Protein AF-A0A8T0KII6-F1 (afdb_monomer_lite)

Radius of gyration: 26.32 Å; chains: 1; bounding box: 64×88×68 Å

Secondary structure (DSSP, 8-state):
-EE-SS-EE-----SS-HHHHS-TTS-----SEEEEE-----SS---GGGPSSEEEEETTEEEEEEEEEEE-SSHHHHHHTT---S-S-THHHHHHHHHH---SSHHHHHHHHHHH--EEEEEEEE-SS-EEEEE-TT--S--EEEEETTS-EEEESSTHHHHTTTEEEEEEPPTTEEEEEETTEEEEEES-S-------HHIIIIIS-TTSEETTEEHHHHHHHHHHHHHHHS----S-EE--TTTHHHHHHHHHHHHT--EE-------------GGGGGGSSS--EEEEE-------PPPPPP---PPPPPPP------TT---------S-----PPPPPPP------PPP-------SS-----------------

Foldseek 3Di:
DAAALAADDDFWFDPDDPPVRDDVPDGDPDHQKDKDWDDDDDPFDPDSVPTDFDWDQAPVHIKTKAKDWDWPDDPVVCVVVVDDDPGPDPNVRLVSQLRPDPDDDSVVSNLRSLVPTDTFIWMWMDGNFKIKTFGAQQNAFWKWWFAAPQRKIKIKSFCLVCVLVRTGTDGTQDRQWMWMQGLVGIDIDHSDDDDHHDYHCVCLQAFPDQPGDTPNDRSLVSLLVLLLVCCVVPNDDDQEFEADDDRRPSSRNSVCVNNVHYYDHPDDDDDPDPDDDPSSPRDPGHGMMMIIRRDDDDDDDPDDDDDDDDDDDDDDDDDDDDPPDDDDDDDDDDDDDDDDDDDDDDDDDDDDDDDDDDDDPPDDDDDDDDDDDDDDDDDDD

InterPro domains:
  IPR017932 Glutamine amidotransferase type 2 domain [PF13537] (51-162)
  IPR017932 Glutamine amidotransferase type 2 domain [PS51278] (1-184)
  IPR029055 Nucleophile aminohydrolases, N-terminal [G3DSA:3.60.20.10] (8-243)
  IPR029055 Nucleophile aminohydrolases, N-terminal [SSF56235] (27-215)
  IPR029057 Phosphoribosyltransferase-like [SSF53271] (200-270)

pLDDT: mean 71.67, std 28.21, range [21.53, 98.56]

Organism: Phaseolus angularis (NCBI:txid3914)

Structure (mmCIF, N/CA/C/O backbone):
data_AF-A0A8T0KII6-F1
#
_entry.id   AF-A0A8T0KII6-F1
#
loop_
_atom_site.group_PDB
_atom_site.id
_atom_site.type_symbol
_atom_site.label_atom_id
_atom_site.label_alt_id
_atom_site.label_comp_id
_atom_site.label_asym_id
_atom_site.label_entity_id
_atom_site.label_seq_id
_atom_site.pdbx_PDB_ins_code
_atom_site.Cartn_x
_atom_site.Cartn_y
_atom_site.Cartn_z
_atom_site.occupancy
_atom_site.B_iso_or_equiv
_atom_site.auth_seq_id
_atom_site.auth_comp_id
_atom_site.auth_asym_id
_atom_site.auth_atom_id
_atom_site.pdbx_PDB_model_num
ATOM 1 N N . MET A 1 1 ? 0.755 -5.385 16.653 1.00 77.69 1 MET A N 1
ATOM 2 C CA . MET A 1 1 ? -0.306 -5.130 17.660 1.00 77.69 1 MET A CA 1
ATOM 3 C C . MET A 1 1 ? -1.376 -6.188 17.521 1.00 77.69 1 MET A C 1
ATOM 5 O O . MET A 1 1 ? -1.524 -6.707 16.418 1.00 77.69 1 MET A O 1
ATOM 9 N N . LYS A 1 2 ? -2.105 -6.494 18.596 1.00 77.50 2 LYS A N 1
ATOM 10 C CA . LYS A 1 2 ? -3.182 -7.494 18.586 1.00 77.50 2 LYS A CA 1
ATOM 11 C C . LYS A 1 2 ? -4.405 -7.010 19.367 1.00 77.50 2 LYS A C 1
ATOM 13 O O . LYS A 1 2 ? -4.267 -6.139 20.224 1.00 77.50 2 LYS A O 1
ATOM 18 N N . ALA A 1 3 ? -5.551 -7.619 19.106 1.00 71.31 3 ALA A N 1
ATOM 19 C CA . ALA A 1 3 ? -6.763 -7.453 19.891 1.00 71.31 3 ALA A CA 1
ATOM 20 C C . ALA A 1 3 ? -7.360 -8.820 20.249 1.00 71.31 3 ALA A C 1
ATOM 22 O O . ALA A 1 3 ? -7.282 -9.777 19.470 1.00 71.31 3 ALA A O 1
ATOM 23 N N . ASP A 1 4 ? -7.924 -8.898 21.451 1.00 75.00 4 ASP A N 1
ATOM 24 C CA . ASP A 1 4 ? -8.510 -10.104 22.046 1.00 75.00 4 ASP A CA 1
ATOM 25 C C . ASP A 1 4 ? -10.033 -10.001 22.256 1.00 75.00 4 ASP A C 1
ATOM 27 O O . ASP A 1 4 ? -10.626 -10.870 22.892 1.00 75.00 4 ASP A O 1
ATOM 31 N N . GLY A 1 5 ? -10.676 -8.953 21.729 1.00 67.25 5 GLY A N 1
ATOM 32 C CA . GLY A 1 5 ? -12.093 -8.654 21.960 1.00 67.25 5 GLY A CA 1
ATOM 33 C C . GLY A 1 5 ? -12.356 -7.681 23.113 1.00 67.25 5 GLY A C 1
ATOM 34 O O . GLY A 1 5 ? -13.460 -7.153 23.208 1.00 67.25 5 GLY A O 1
ATOM 35 N N . THR A 1 6 ? -11.370 -7.419 23.978 1.00 64.62 6 THR A N 1
ATOM 36 C CA . THR A 1 6 ? -11.527 -6.566 25.174 1.00 64.62 6 THR A CA 1
ATOM 37 C C . THR A 1 6 ? -10.534 -5.415 25.242 1.00 64.62 6 THR A C 1
ATOM 39 O O . THR A 1 6 ? -10.841 -4.369 25.811 1.00 64.62 6 THR A O 1
ATOM 42 N N . SER A 1 7 ? -9.344 -5.590 24.670 1.00 73.50 7 SER A N 1
ATOM 43 C CA . SER A 1 7 ? -8.298 -4.574 24.661 1.00 73.50 7 SER A CA 1
ATOM 44 C C . SER A 1 7 ? -7.436 -4.675 23.407 1.00 73.50 7 SER A C 1
ATOM 46 O O . SER A 1 7 ? -7.288 -5.744 22.809 1.00 73.50 7 SER A O 1
ATOM 48 N N . VAL A 1 8 ? -6.833 -3.550 23.019 1.00 78.69 8 VAL A N 1
ATOM 49 C CA . VAL A 1 8 ? -5.778 -3.525 22.003 1.00 78.69 8 VAL A CA 1
ATOM 50 C C . VAL A 1 8 ? -4.436 -3.506 22.716 1.00 78.69 8 VAL A C 1
ATOM 52 O O . VAL A 1 8 ? -4.077 -2.528 23.371 1.00 78.69 8 VAL A O 1
ATOM 55 N N . GLN A 1 9 ? -3.690 -4.598 22.591 1.00 75.19 9 GLN A N 1
ATOM 56 C CA . GLN A 1 9 ? -2.416 -4.763 23.274 1.00 75.19 9 GLN A CA 1
ATOM 57 C C . GLN A 1 9 ? -1.264 -4.375 22.355 1.00 75.19 9 GLN A C 1
ATOM 59 O O . GLN A 1 9 ? -1.184 -4.785 21.183 1.00 75.19 9 GLN A O 1
ATOM 64 N N . GLN A 1 10 ? -0.339 -3.598 22.924 1.00 74.44 10 GLN A N 1
ATOM 65 C CA . GLN A 1 10 ? 0.938 -3.356 22.285 1.00 74.44 10 GLN A CA 1
ATOM 66 C C . GLN A 1 10 ? 1.700 -4.678 22.196 1.00 74.44 10 GLN A C 1
ATOM 68 O O . GLN A 1 10 ? 1.937 -5.343 23.197 1.00 74.44 10 GLN A O 1
ATOM 73 N N . GLY A 1 11 ? 2.023 -5.074 20.967 1.00 73.50 11 GLY A N 1
ATOM 74 C CA . GLY A 1 11 ? 2.872 -6.227 20.715 1.00 73.50 11 GLY A CA 1
ATOM 75 C C . GLY A 1 11 ? 4.335 -5.812 20.670 1.00 73.50 11 GLY A C 1
ATOM 76 O O . GLY A 1 11 ? 4.782 -4.934 21.403 1.00 73.50 11 GLY A O 1
ATOM 77 N N . PHE A 1 12 ? 5.067 -6.408 19.741 1.00 77.06 12 PHE A N 1
ATOM 78 C CA . PHE A 1 12 ? 6.488 -6.163 19.571 1.00 77.06 12 PHE A CA 1
ATOM 79 C C . PHE A 1 12 ? 6.783 -5.014 18.588 1.00 77.06 12 PHE A C 1
ATOM 81 O O . PHE A 1 12 ? 6.120 -4.882 17.556 1.00 77.06 12 PHE A O 1
ATOM 88 N N . GLN A 1 13 ? 7.791 -4.197 18.900 1.00 79.56 13 GLN A N 1
ATOM 89 C CA . GLN A 1 13 ? 8.344 -3.163 18.023 1.00 79.56 13 GLN A CA 1
ATOM 90 C C . GLN A 1 13 ? 9.868 -3.164 18.143 1.00 79.56 13 GLN A C 1
ATOM 92 O O . GLN A 1 13 ? 10.407 -3.067 19.244 1.00 79.56 13 GLN A O 1
ATOM 97 N N . SER A 1 14 ? 10.570 -3.200 17.014 1.00 80.81 14 SER A N 1
ATOM 98 C CA . SER A 1 14 ? 12.027 -3.086 16.986 1.00 80.81 14 SER A CA 1
ATOM 99 C C . SER A 1 14 ? 12.516 -2.291 15.787 1.00 80.81 14 SER A C 1
ATOM 101 O O . SER A 1 14 ? 11.772 -1.957 14.863 1.00 80.81 14 SER A O 1
ATOM 103 N N . LYS A 1 15 ? 13.813 -1.984 15.817 1.00 82.12 15 LYS A N 1
ATOM 104 C CA . LYS A 1 15 ? 14.564 -1.556 14.641 1.00 82.12 15 LYS A CA 1
ATOM 105 C C . LYS A 1 15 ? 15.239 -2.770 14.010 1.00 82.12 15 LYS A C 1
ATOM 107 O O . LYS A 1 15 ? 15.708 -3.646 14.729 1.00 82.12 15 LYS A O 1
ATOM 112 N N . GLY A 1 16 ? 15.365 -2.755 12.687 1.00 79.88 16 GLY A N 1
ATOM 113 C CA . GLY A 1 16 ? 16.014 -3.817 11.919 1.00 79.88 16 GLY A CA 1
ATOM 114 C C . GLY A 1 16 ? 15.022 -4.601 11.066 1.00 79.88 16 GLY A C 1
ATOM 115 O O . GLY A 1 16 ? 13.872 -4.198 10.900 1.00 79.88 16 GLY A O 1
ATOM 116 N N . TYR A 1 17 ? 15.492 -5.706 10.490 1.00 81.81 17 TYR A N 1
ATOM 117 C CA . TYR A 1 17 ? 14.642 -6.625 9.737 1.00 81.81 17 TYR A CA 1
ATOM 118 C C . TYR A 1 17 ? 13.679 -7.366 10.664 1.00 81.81 17 TYR A C 1
ATOM 120 O O . TYR A 1 17 ? 13.986 -7.572 11.837 1.00 81.81 17 TYR A O 1
ATOM 128 N N . VAL A 1 18 ? 12.549 -7.825 10.119 1.00 80.56 18 VAL A N 1
ATOM 129 C CA . VAL A 1 18 ? 11.511 -8.549 10.876 1.00 80.56 18 VAL A CA 1
ATOM 130 C C . VAL A 1 18 ? 12.110 -9.721 11.663 1.00 80.56 18 VAL A C 1
ATOM 132 O O . VAL A 1 18 ? 11.861 -9.830 12.859 1.00 80.56 18 VAL A O 1
ATOM 135 N N . MET A 1 19 ? 12.986 -10.511 11.033 1.00 72.94 19 MET A N 1
ATOM 136 C CA . MET A 1 19 ? 13.665 -11.651 11.669 1.00 72.94 19 MET A CA 1
ATOM 137 C C . MET A 1 19 ? 14.658 -11.257 12.768 1.00 72.94 19 MET A C 1
ATOM 139 O O . MET A 1 19 ? 14.859 -12.012 13.706 1.00 72.94 19 MET A O 1
ATOM 143 N N . GLY A 1 20 ? 15.286 -10.082 12.665 1.00 66.38 20 GLY A N 1
ATOM 144 C CA . GLY A 1 20 ? 16.159 -9.566 13.725 1.00 66.38 20 GLY A CA 1
ATOM 145 C C . GLY A 1 20 ? 15.379 -8.922 14.873 1.00 66.38 20 GLY A C 1
ATOM 146 O O . GLY A 1 20 ? 15.926 -8.710 15.949 1.00 66.38 20 GLY A O 1
ATOM 147 N N . GLY A 1 21 ? 14.112 -8.579 14.633 1.00 62.28 21 GLY A N 1
ATOM 148 C CA . GLY A 1 21 ? 13.197 -8.083 15.646 1.00 62.28 21 GLY A CA 1
ATOM 149 C C . GLY A 1 21 ? 12.539 -9.204 16.434 1.00 62.28 21 GLY A C 1
ATOM 150 O O . GLY A 1 21 ? 12.565 -9.193 17.655 1.00 62.28 21 GLY A O 1
ATOM 151 N N . VAL A 1 22 ? 11.943 -10.169 15.746 1.00 62.12 22 VAL A N 1
ATOM 152 C CA . VAL A 1 22 ? 11.200 -11.249 16.391 1.00 62.12 22 VAL A CA 1
ATOM 153 C C . VAL A 1 22 ? 12.169 -12.384 16.729 1.00 62.12 22 VAL A C 1
ATOM 155 O O . VAL A 1 22 ? 12.418 -13.255 15.903 1.00 62.12 22 VAL A O 1
ATOM 158 N N . ASP A 1 23 ? 12.729 -12.369 17.940 1.00 56.62 23 ASP A N 1
ATOM 159 C CA . ASP A 1 23 ? 13.383 -13.550 18.515 1.00 56.62 23 ASP A CA 1
ATOM 160 C C . ASP A 1 23 ? 12.336 -14.674 18.622 1.00 56.62 23 ASP A C 1
ATOM 162 O O . ASP A 1 23 ? 11.294 -14.517 19.266 1.00 56.62 23 ASP A O 1
ATOM 166 N N . GLY A 1 24 ? 12.607 -15.804 17.963 1.00 52.84 24 GLY A N 1
ATOM 167 C CA . GLY A 1 24 ? 11.719 -16.965 17.883 1.00 52.84 24 GLY A CA 1
ATOM 168 C C . GLY A 1 24 ? 11.389 -17.642 19.219 1.00 52.84 24 GLY A C 1
ATOM 169 O O . GLY A 1 24 ? 10.628 -18.604 19.218 1.00 52.84 24 GLY A O 1
ATOM 170 N N . SER A 1 25 ? 11.924 -17.171 20.349 1.00 49.09 25 SER A N 1
ATOM 171 C CA . SER A 1 25 ? 11.737 -17.787 21.665 1.00 49.09 25 SER A CA 1
ATOM 172 C C . SER A 1 25 ? 10.726 -17.103 22.601 1.00 49.09 25 SER A C 1
ATOM 174 O O . SER A 1 25 ? 10.485 -17.641 23.680 1.00 49.09 25 SER A O 1
ATOM 176 N N . SER A 1 26 ? 10.117 -15.951 22.268 1.00 52.88 26 SER A N 1
ATOM 177 C CA . SER A 1 26 ? 9.430 -15.176 23.331 1.00 52.88 26 SER A CA 1
ATOM 178 C C . SER A 1 26 ? 8.292 -14.217 22.944 1.00 52.88 26 SER A C 1
ATOM 180 O O . SER A 1 26 ? 7.944 -13.339 23.734 1.00 52.88 26 SER A O 1
ATOM 182 N N . VAL A 1 27 ? 7.637 -14.373 21.789 1.00 57.00 27 VAL A N 1
ATOM 183 C CA . VAL A 1 27 ? 6.527 -13.470 21.412 1.00 57.00 27 VAL A CA 1
ATOM 184 C C . VAL A 1 27 ? 5.199 -14.219 21.297 1.00 57.00 27 VAL A C 1
ATOM 186 O O . VAL A 1 27 ? 4.648 -14.403 20.214 1.00 57.00 27 VAL A O 1
ATOM 189 N N . GLU A 1 28 ? 4.644 -14.624 22.441 1.00 62.19 28 GLU A N 1
ATOM 190 C CA . GLU A 1 28 ? 3.233 -15.004 22.509 1.00 62.19 28 GLU A CA 1
ATOM 191 C C . GLU A 1 28 ? 2.363 -13.745 22.422 1.00 62.19 28 GLU A C 1
ATOM 193 O O . GLU A 1 28 ? 2.240 -12.952 23.357 1.00 62.19 28 GLU A O 1
ATOM 198 N N . LEU A 1 29 ? 1.723 -13.560 21.269 1.00 72.62 29 LEU A N 1
ATOM 199 C CA . LEU A 1 29 ? 0.725 -12.518 21.044 1.00 72.62 29 LEU A CA 1
ATOM 200 C C . LEU A 1 29 ? -0.664 -13.152 20.857 1.00 72.62 29 LEU A C 1
ATOM 202 O O . LEU A 1 29 ? -1.213 -13.076 19.760 1.00 72.62 29 LEU A O 1
ATOM 206 N N . PRO A 1 30 ? -1.267 -13.759 21.906 1.00 76.19 30 PRO A N 1
ATOM 207 C CA . PRO A 1 30 ? -2.572 -14.408 21.786 1.00 76.19 30 PRO A CA 1
ATOM 208 C C . PRO A 1 30 ? -3.675 -13.400 21.462 1.00 76.19 30 PRO A C 1
ATOM 210 O O . PRO A 1 30 ? -3.819 -12.400 22.161 1.00 76.19 30 PRO A O 1
ATOM 213 N N . GLY A 1 31 ? -4.455 -13.649 20.419 1.00 80.88 31 GLY A N 1
ATOM 214 C CA . GLY A 1 31 ? -5.548 -12.781 19.992 1.00 80.88 31 GLY A CA 1
ATOM 215 C C . GLY A 1 31 ? -6.147 -13.268 18.679 1.00 80.88 31 GLY A C 1
ATOM 216 O O . GLY A 1 31 ? -5.528 -14.052 17.959 1.00 80.88 31 GLY A O 1
ATOM 217 N N . SER A 1 32 ? -7.359 -12.817 18.372 1.00 84.12 32 SER A N 1
ATOM 218 C CA . SER A 1 32 ? -8.048 -13.159 17.123 1.00 84.12 32 SER A CA 1
ATOM 219 C C . SER A 1 32 ? -7.810 -12.127 16.025 1.00 84.12 32 SER A C 1
ATOM 221 O O . SER A 1 32 ? -8.057 -12.423 14.866 1.00 84.12 32 SER A O 1
ATOM 223 N N . CYS A 1 33 ? -7.309 -10.931 16.341 1.00 89.56 33 CYS A N 1
ATOM 224 C CA . CYS A 1 33 ? -7.043 -9.887 15.351 1.00 89.56 33 CYS A CA 1
ATOM 225 C C . CYS A 1 33 ? -5.657 -9.276 15.558 1.00 89.56 33 CYS A C 1
ATOM 227 O O . CYS A 1 33 ? -5.225 -9.080 16.695 1.00 89.56 33 CYS A O 1
ATOM 229 N N . ALA A 1 34 ? -4.966 -8.932 14.472 1.00 92.00 34 ALA A N 1
ATOM 230 C CA . ALA A 1 34 ? -3.651 -8.307 14.530 1.00 92.00 34 ALA A CA 1
ATOM 231 C C . ALA A 1 34 ? -3.401 -7.345 13.366 1.00 92.00 34 ALA A C 1
ATOM 233 O O . ALA A 1 34 ? -3.904 -7.530 12.260 1.00 92.00 34 ALA A O 1
ATOM 234 N N . ILE A 1 35 ? -2.564 -6.339 13.623 1.00 94.31 35 ILE A N 1
ATOM 235 C CA . ILE A 1 35 ? -1.973 -5.478 12.593 1.00 94.31 35 ILE A CA 1
ATOM 236 C C . ILE A 1 35 ? -0.459 -5.372 12.787 1.00 94.31 35 ILE A C 1
ATOM 238 O O . ILE A 1 35 ? 0.045 -5.370 13.919 1.00 94.31 35 ILE A O 1
ATOM 242 N N . ALA A 1 36 ? 0.259 -5.243 11.679 1.00 91.62 36 ALA A N 1
ATOM 243 C CA . ALA A 1 36 ? 1.705 -5.128 11.601 1.00 91.62 36 ALA A CA 1
ATOM 244 C C . ALA A 1 36 ? 2.119 -4.096 10.540 1.00 91.62 36 ALA A C 1
ATOM 246 O O . ALA A 1 36 ? 1.375 -3.790 9.606 1.00 91.62 36 ALA A O 1
ATOM 247 N N . ASN A 1 37 ? 3.324 -3.553 10.707 1.00 91.81 37 ASN A N 1
ATOM 248 C CA . ASN A 1 37 ? 3.923 -2.595 9.788 1.00 91.81 37 ASN A CA 1
ATOM 249 C C . ASN A 1 37 ? 5.419 -2.874 9.649 1.00 91.81 37 ASN A C 1
ATOM 251 O O . ASN A 1 37 ? 6.108 -3.056 10.651 1.00 91.81 37 ASN A O 1
ATOM 255 N N . VAL A 1 38 ? 5.919 -2.838 8.417 1.00 89.38 38 VAL A N 1
ATOM 256 C CA . VAL A 1 38 ? 7.351 -2.723 8.132 1.00 89.38 38 VAL A CA 1
ATOM 257 C C . VAL A 1 38 ? 7.624 -1.291 7.692 1.00 89.38 38 VAL A C 1
ATOM 259 O O . VAL A 1 38 ? 7.152 -0.854 6.644 1.00 89.38 38 VAL A O 1
ATOM 262 N N . ARG A 1 39 ? 8.382 -0.535 8.490 1.00 84.50 39 ARG A N 1
ATOM 263 C CA . ARG A 1 39 ? 8.591 0.896 8.246 1.00 84.50 39 ARG A CA 1
ATOM 264 C C . ARG A 1 39 ? 9.821 1.149 7.375 1.00 84.50 39 ARG A C 1
ATOM 266 O O . ARG A 1 39 ? 10.945 0.882 7.792 1.00 84.50 39 ARG A O 1
ATOM 273 N N . TYR A 1 40 ? 9.620 1.795 6.229 1.00 81.56 40 TYR A N 1
ATOM 274 C CA . TYR A 1 40 ? 10.692 2.522 5.548 1.00 81.56 40 TYR A CA 1
ATOM 275 C C . TYR A 1 40 ? 10.865 3.887 6.226 1.00 81.56 40 TYR A C 1
ATOM 277 O O . TYR A 1 40 ? 9.891 4.626 6.387 1.00 81.56 40 TYR A O 1
ATOM 285 N N . SER A 1 41 ? 12.076 4.225 6.677 1.00 68.88 41 SER A N 1
ATOM 286 C CA . SER A 1 41 ? 12.302 5.504 7.360 1.00 68.88 41 SER A CA 1
ATOM 287 C C . SER A 1 41 ? 12.228 6.652 6.351 1.00 68.88 41 SER A C 1
ATOM 289 O O . SER A 1 41 ? 13.151 6.866 5.573 1.00 68.88 41 SER A O 1
ATOM 291 N N . THR A 1 42 ? 11.114 7.378 6.362 1.00 65.50 42 THR A N 1
ATOM 292 C CA . THR A 1 42 ? 10.902 8.623 5.613 1.00 65.50 42 THR A CA 1
ATOM 293 C C . THR A 1 42 ? 11.462 9.828 6.384 1.00 65.50 42 THR A C 1
ATOM 295 O O . THR A 1 42 ? 12.202 9.658 7.357 1.00 65.50 42 THR A O 1
ATOM 298 N N . ALA A 1 43 ? 11.128 11.049 5.951 1.00 53.00 43 ALA A N 1
ATOM 299 C CA . ALA A 1 43 ? 11.472 12.280 6.658 1.00 53.00 43 ALA A CA 1
ATOM 300 C C . ALA A 1 43 ? 11.071 12.217 8.149 1.00 53.00 43 ALA A C 1
ATOM 302 O O . ALA A 1 43 ? 9.979 11.773 8.504 1.00 53.00 43 ALA A O 1
ATOM 303 N N . GLY A 1 44 ? 11.981 12.653 9.023 1.00 56.38 44 GLY A N 1
ATOM 304 C CA . GLY A 1 44 ? 11.886 12.503 10.477 1.00 56.38 44 GLY A CA 1
ATOM 305 C C . GLY A 1 44 ? 13.022 11.649 11.045 1.00 56.38 44 GLY A C 1
ATOM 306 O O . GLY A 1 44 ? 13.768 10.997 10.318 1.00 56.38 44 GLY A O 1
ATOM 307 N N . HIS A 1 45 ? 13.191 11.659 12.366 1.00 54.22 45 HIS A N 1
ATOM 308 C CA . HIS A 1 45 ? 14.267 10.895 12.996 1.00 54.22 45 HIS A CA 1
ATOM 309 C C . HIS A 1 45 ? 13.922 9.400 13.071 1.00 54.22 45 HIS A C 1
ATOM 311 O O . HIS A 1 45 ? 12.800 9.008 13.399 1.00 54.22 45 HIS A O 1
ATOM 317 N N . SER A 1 46 ? 14.920 8.544 12.851 1.00 61.28 46 SER A N 1
ATOM 318 C CA . SER A 1 46 ? 14.849 7.087 13.014 1.00 61.28 46 SER A CA 1
ATOM 319 C C . SER A 1 46 ? 14.873 6.683 14.499 1.00 61.28 46 SER A C 1
ATOM 321 O O . SER A 1 46 ? 15.696 5.888 14.955 1.00 61.28 46 SER A O 1
ATOM 323 N N . LYS A 1 47 ? 13.978 7.257 15.309 1.00 68.88 47 LYS A N 1
ATOM 324 C CA . LYS A 1 47 ? 13.812 6.908 16.728 1.00 68.88 47 LYS A CA 1
ATOM 325 C C . LYS A 1 47 ? 12.863 5.717 16.875 1.00 68.88 47 LYS A C 1
ATOM 327 O O . LYS A 1 47 ? 11.928 5.573 16.091 1.00 68.88 47 LYS A O 1
ATOM 332 N N . LEU A 1 48 ? 13.105 4.884 17.894 1.00 71.50 48 LEU A N 1
ATOM 333 C CA . LEU A 1 48 ? 12.258 3.721 18.205 1.00 71.50 48 LEU A CA 1
ATOM 334 C C . LEU A 1 48 ? 10.806 4.142 18.458 1.00 71.50 48 LEU A C 1
ATOM 336 O O . LEU A 1 48 ? 9.895 3.464 18.011 1.00 71.50 48 LEU A O 1
ATOM 340 N N . VAL A 1 49 ? 10.610 5.314 19.073 1.00 69.94 49 VAL A N 1
ATOM 341 C CA . VAL A 1 49 ? 9.280 5.883 19.326 1.00 69.94 49 VAL A CA 1
ATOM 342 C C . VAL A 1 49 ? 8.427 5.955 18.058 1.00 69.94 49 VAL A C 1
ATOM 344 O O . VAL A 1 49 ? 7.232 5.762 18.136 1.00 69.94 49 VAL A O 1
ATOM 347 N N . SER A 1 50 ? 9.028 6.153 16.880 1.00 71.06 50 SER A N 1
ATOM 348 C CA . SER A 1 50 ? 8.315 6.282 15.604 1.00 71.06 50 SER A CA 1
ATOM 349 C C . SER A 1 50 ? 8.113 4.954 14.861 1.00 71.06 50 SER A C 1
ATOM 351 O O . SER A 1 50 ? 7.829 4.968 13.661 1.00 71.06 50 SER A O 1
ATOM 353 N N . VAL A 1 51 ? 8.323 3.810 15.516 1.00 80.94 51 VAL A N 1
ATOM 354 C CA . VAL A 1 51 ? 8.057 2.486 14.937 1.00 80.94 51 VAL A CA 1
ATOM 355 C C . VAL A 1 51 ? 6.567 2.182 15.049 1.00 80.94 51 VAL A C 1
ATOM 357 O O . VAL A 1 51 ? 5.984 2.263 16.121 1.00 80.94 51 VAL A O 1
ATOM 360 N N . GLN A 1 52 ? 5.952 1.858 13.918 1.00 86.56 52 GLN A N 1
ATOM 361 C CA . GLN A 1 52 ? 4.541 1.495 13.817 1.00 86.56 52 GLN A CA 1
ATOM 362 C C . GLN A 1 52 ? 4.331 -0.009 14.082 1.00 86.56 52 GLN A C 1
ATOM 364 O O . GLN A 1 52 ? 5.294 -0.773 14.002 1.00 86.56 52 GLN A O 1
ATOM 369 N N . PRO A 1 53 ? 3.094 -0.477 14.344 1.00 89.25 53 PRO A N 1
ATOM 370 C CA . PRO A 1 53 ? 1.840 0.290 14.452 1.00 89.25 53 PRO A CA 1
ATOM 371 C C . PRO A 1 53 ? 1.796 1.183 15.697 1.00 89.25 53 PRO A C 1
ATOM 373 O O . PRO A 1 53 ? 2.495 0.903 16.661 1.00 89.25 53 PRO A O 1
ATOM 376 N N . PHE A 1 54 ? 0.977 2.230 15.710 1.00 88.44 54 PHE A N 1
ATOM 377 C CA . PHE A 1 54 ? 0.766 3.059 16.904 1.00 88.44 54 PHE A CA 1
ATOM 378 C C . PHE A 1 54 ? -0.505 2.653 17.625 1.00 88.44 54 PHE A C 1
ATOM 380 O O . PHE A 1 54 ? -1.467 2.290 16.963 1.00 88.44 54 PHE A O 1
ATOM 387 N N . VAL A 1 55 ? -0.505 2.720 18.958 1.00 89.19 55 VAL A N 1
ATOM 388 C CA . VAL A 1 55 ? -1.668 2.454 19.815 1.00 89.19 55 VAL A CA 1
ATOM 389 C C . VAL A 1 55 ? -1.941 3.703 20.640 1.00 89.19 55 VAL A C 1
ATOM 391 O O . VAL A 1 55 ? -1.013 4.277 21.207 1.00 89.19 55 VAL A O 1
ATOM 394 N N . ALA A 1 56 ? -3.202 4.113 20.725 1.00 88.69 56 ALA A N 1
ATOM 395 C CA . ALA A 1 56 ? -3.632 5.182 21.614 1.00 88.69 56 ALA A CA 1
ATOM 396 C C . ALA A 1 56 ? -4.928 4.799 22.333 1.00 88.69 56 ALA A C 1
ATOM 398 O O . ALA A 1 56 ? -5.864 4.271 21.729 1.00 88.69 56 ALA A O 1
ATOM 399 N N . GLY A 1 57 ? -4.976 5.092 23.633 1.00 89.69 57 GLY A N 1
ATOM 400 C CA . GLY A 1 57 ? -6.209 5.100 24.412 1.00 89.69 57 GLY A CA 1
ATOM 401 C C . GLY A 1 57 ? -6.894 6.459 24.303 1.00 89.69 57 GLY A C 1
ATOM 402 O O . GLY A 1 57 ? -6.241 7.500 24.335 1.00 89.69 57 GLY A O 1
ATOM 403 N N . TYR A 1 58 ? -8.215 6.459 24.178 1.00 89.81 58 TYR A N 1
ATOM 404 C CA . TYR A 1 58 ? -9.033 7.666 24.155 1.00 89.81 58 TYR A CA 1
ATOM 405 C C . TYR A 1 58 ? -10.403 7.387 24.782 1.00 89.81 58 TYR A C 1
ATOM 407 O O . TYR A 1 58 ? -10.703 6.273 25.202 1.00 89.81 58 TYR A O 1
ATOM 415 N N . ARG A 1 59 ? -11.275 8.399 24.850 1.00 88.25 59 ARG A N 1
ATOM 416 C CA . ARG A 1 59 ? -12.571 8.316 25.556 1.00 88.25 59 ARG A CA 1
ATOM 417 C C . ARG A 1 59 ? -13.541 7.215 25.079 1.00 88.25 59 ARG A C 1
ATOM 419 O O . ARG A 1 59 ? -14.595 7.066 25.689 1.00 88.25 59 ARG A O 1
ATOM 426 N N . PHE A 1 60 ? -13.241 6.501 23.990 1.00 88.38 60 PHE A N 1
ATOM 427 C CA . PHE A 1 60 ? -14.063 5.399 23.467 1.00 88.38 60 PHE A CA 1
ATOM 428 C C . PHE A 1 60 ? -13.331 4.055 23.387 1.00 88.38 60 PHE A C 1
ATOM 430 O O . PHE A 1 60 ? -13.825 3.170 22.701 1.00 88.38 60 PHE A O 1
ATOM 437 N N . GLY A 1 61 ? -12.19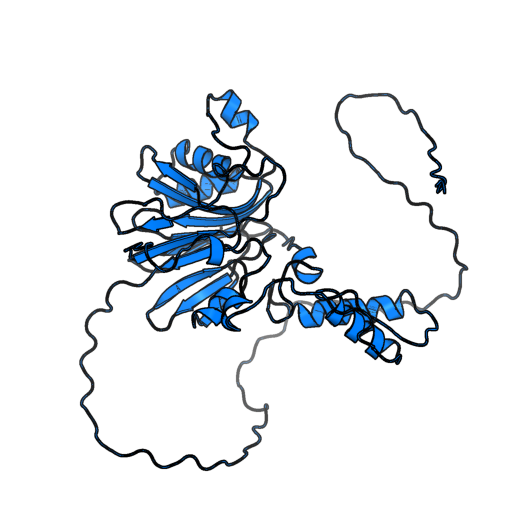6 3.907 24.075 1.00 90.12 61 GLY A N 1
ATOM 438 C CA . GLY A 1 61 ? -11.428 2.661 24.110 1.00 90.12 61 GLY A CA 1
ATOM 439 C C . GLY A 1 61 ? -10.010 2.842 23.584 1.00 90.12 61 GLY A C 1
ATOM 440 O O . GLY A 1 61 ? -9.420 3.920 23.702 1.00 90.12 61 GLY A O 1
ATOM 441 N N . SER A 1 62 ? -9.464 1.787 23.000 1.00 91.44 62 SER A N 1
ATOM 442 C CA . SER A 1 62 ? -8.127 1.742 22.422 1.00 91.44 62 SER A CA 1
ATOM 443 C C . SER A 1 62 ? -8.195 1.515 20.919 1.00 91.44 62 SER A C 1
ATOM 445 O O . SER A 1 62 ? -8.946 0.685 20.419 1.00 91.44 62 SER A O 1
ATOM 447 N N . VAL A 1 63 ? -7.365 2.242 20.179 1.00 93.25 63 VAL A N 1
ATOM 448 C CA . VAL A 1 63 ? -7.223 2.061 18.735 1.00 93.25 63 VAL A CA 1
ATOM 449 C C . VAL A 1 63 ? -5.751 1.923 18.390 1.00 93.25 63 VAL A C 1
ATOM 451 O O . VAL A 1 63 ? -4.919 2.710 18.846 1.00 93.25 63 VAL A O 1
ATOM 454 N N . ALA A 1 64 ? -5.433 0.923 17.575 1.00 93.62 64 ALA A N 1
ATOM 455 C CA . ALA A 1 64 ? -4.161 0.842 16.887 1.00 93.62 64 ALA A CA 1
ATOM 456 C C . ALA A 1 64 ? -4.303 1.235 15.420 1.00 93.62 64 ALA A C 1
ATOM 458 O O . ALA A 1 64 ? -5.348 1.013 14.813 1.00 93.62 64 ALA A O 1
ATOM 459 N N . VAL A 1 65 ? -3.239 1.777 14.838 1.00 94.81 65 VAL A N 1
ATOM 460 C CA . VAL A 1 65 ? -3.168 2.127 13.420 1.00 94.81 65 VAL A CA 1
ATOM 461 C C . VAL A 1 65 ? -1.816 1.747 12.839 1.00 94.81 65 VAL A C 1
ATOM 463 O O . VAL A 1 65 ? -0.769 1.958 13.456 1.00 94.81 65 VAL A O 1
ATOM 466 N N . ALA A 1 66 ? -1.844 1.213 11.626 1.00 94.69 66 ALA A N 1
ATOM 467 C CA . ALA A 1 66 ? -0.684 1.089 10.769 1.00 94.69 66 ALA A CA 1
ATOM 468 C C . ALA A 1 66 ? -0.959 1.819 9.445 1.00 94.69 66 ALA A C 1
ATOM 470 O O . ALA A 1 66 ? -2.054 1.741 8.888 1.00 94.69 66 ALA A O 1
ATOM 471 N N . HIS A 1 67 ? 0.041 2.551 8.968 1.00 93.88 67 HIS A N 1
ATOM 472 C CA . HIS A 1 67 ? -0.054 3.522 7.892 1.00 93.88 67 HIS A CA 1
ATOM 473 C C . HIS A 1 67 ? 1.102 3.377 6.898 1.00 93.88 67 HIS A C 1
ATOM 475 O O . HIS A 1 67 ? 2.276 3.334 7.275 1.00 93.88 67 HIS A O 1
ATOM 481 N N . ASN A 1 68 ? 0.745 3.351 5.616 1.00 93.81 68 ASN A N 1
ATOM 482 C CA . ASN A 1 68 ? 1.641 3.473 4.477 1.00 93.81 68 ASN A CA 1
ATOM 483 C C . ASN A 1 68 ? 1.181 4.683 3.672 1.00 93.81 68 ASN A C 1
ATOM 485 O O . ASN A 1 68 ? 0.112 4.650 3.062 1.00 93.81 68 ASN A O 1
ATOM 489 N N . GLY A 1 69 ? 1.973 5.747 3.687 1.00 92.25 69 GLY A N 1
ATOM 490 C CA . GLY A 1 69 ? 1.568 6.999 3.082 1.00 92.25 69 GLY A CA 1
ATOM 491 C C . GLY A 1 69 ? 2.278 8.202 3.671 1.00 92.25 69 GLY A C 1
ATOM 492 O O . GLY A 1 69 ? 3.307 8.072 4.335 1.00 92.25 69 GLY A O 1
ATOM 493 N N . ASN A 1 70 ? 1.734 9.373 3.358 1.00 91.44 70 ASN A N 1
ATOM 494 C CA . ASN A 1 70 ? 2.144 10.640 3.930 1.00 91.44 70 ASN A CA 1
ATOM 495 C C . ASN A 1 70 ? 0.961 11.620 3.976 1.00 91.44 70 ASN A C 1
ATOM 497 O O . ASN A 1 70 ? 0.362 11.907 2.932 1.00 91.44 70 ASN A O 1
ATOM 501 N N . PHE A 1 71 ? 0.686 12.209 5.140 1.00 90.50 71 PHE A N 1
ATOM 502 C CA . PHE A 1 71 ? -0.248 13.332 5.271 1.00 90.50 71 PHE A CA 1
ATOM 503 C C . PHE A 1 71 ? 0.455 14.670 5.042 1.00 90.50 71 PHE A C 1
ATOM 505 O O . PHE A 1 71 ? 1.577 14.892 5.492 1.00 90.50 71 PHE A O 1
ATOM 512 N N . VAL A 1 72 ? -0.214 15.593 4.352 1.00 85.62 72 VAL A N 1
ATOM 513 C CA . VAL A 1 72 ? 0.353 16.916 4.032 1.00 85.62 72 VAL A CA 1
ATOM 514 C C . VAL A 1 72 ? -0.156 18.029 4.950 1.00 85.62 72 VAL A C 1
ATOM 516 O O . VAL A 1 72 ? 0.244 19.179 4.799 1.00 85.62 72 VAL A O 1
ATOM 519 N N . ASN A 1 73 ? -1.071 17.733 5.878 1.00 84.75 73 ASN A N 1
ATOM 520 C CA . ASN A 1 73 ? -1.766 18.746 6.671 1.00 84.75 73 ASN A CA 1
ATOM 521 C C . ASN A 1 73 ? -2.152 18.279 8.093 1.00 84.75 73 ASN A C 1
ATOM 523 O O . ASN A 1 73 ? -1.893 17.153 8.497 1.00 84.75 73 ASN A O 1
ATOM 527 N N . TYR A 1 74 ? -2.780 19.191 8.846 1.00 84.38 74 TYR A N 1
ATOM 528 C CA . TYR A 1 74 ? -3.362 19.049 10.197 1.00 84.38 74 TYR A CA 1
ATOM 529 C C . TYR A 1 74 ? -2.438 19.067 11.409 1.00 84.38 74 TYR A C 1
ATOM 531 O O . TYR A 1 74 ? -2.930 19.437 12.472 1.00 84.38 74 TYR A O 1
ATOM 539 N N . ARG A 1 75 ? -1.138 18.780 11.287 1.00 87.25 75 ARG A N 1
ATOM 540 C CA . ARG A 1 75 ? -0.261 18.774 12.470 1.00 87.25 75 ARG A CA 1
ATOM 541 C C . ARG A 1 75 ? -0.259 20.109 13.229 1.00 87.25 75 ARG A C 1
ATOM 543 O O . ARG A 1 75 ? -0.668 20.133 14.383 1.00 87.25 75 ARG A O 1
ATOM 550 N N . SER A 1 76 ? 0.089 21.213 12.565 1.00 87.12 76 SER A N 1
ATOM 551 C CA . SER A 1 76 ? 0.152 22.535 13.211 1.00 87.12 76 SER A CA 1
ATOM 552 C C . SER A 1 76 ? -1.191 22.960 13.810 1.00 87.12 76 SER A C 1
ATOM 554 O O . SER A 1 76 ? -1.239 23.429 14.933 1.00 87.12 76 SER A O 1
ATOM 556 N N . LYS A 1 77 ? -2.310 22.684 13.122 1.00 89.38 77 LYS A N 1
ATOM 557 C CA . LYS A 1 77 ? -3.655 22.986 13.647 1.00 89.38 77 LYS A CA 1
ATOM 558 C C . LYS A 1 77 ? -3.983 22.214 14.925 1.00 89.38 77 LYS A C 1
ATOM 560 O O . LYS A 1 77 ? -4.751 22.696 15.749 1.00 89.38 77 LYS A O 1
ATOM 565 N N . LEU A 1 78 ? -3.492 20.984 15.060 1.00 91.19 78 LEU A N 1
ATOM 566 C CA . LEU A 1 78 ? -3.692 20.187 16.268 1.00 91.19 78 LEU A CA 1
ATOM 567 C C . LEU A 1 78 ? -2.807 20.705 17.408 1.00 91.19 78 LEU A C 1
ATOM 569 O O . LEU A 1 78 ? -3.297 20.811 18.530 1.00 91.19 78 LEU A O 1
ATOM 573 N N . GLU A 1 79 ? -1.561 21.084 17.112 1.00 90.19 79 GLU A N 1
ATOM 574 C CA . GLU A 1 79 ? -0.635 21.725 18.061 1.00 90.19 79 GLU A CA 1
ATOM 575 C C . GLU A 1 79 ?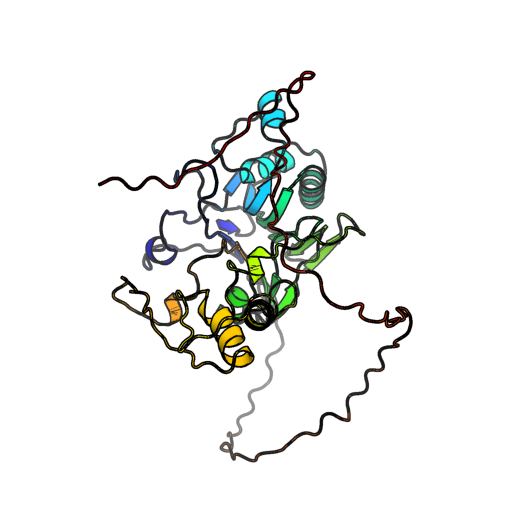 -1.194 23.068 18.573 1.00 90.19 79 GLU A C 1
ATOM 577 O O . GLU A 1 79 ? -1.240 23.279 19.784 1.00 90.19 79 GLU A O 1
ATOM 582 N N . ASP A 1 80 ? -1.747 23.910 17.691 1.00 91.94 80 ASP A N 1
ATOM 583 C CA . ASP A 1 80 ? -2.403 25.184 18.046 1.00 91.94 80 ASP A CA 1
ATOM 584 C C . ASP A 1 80 ? -3.609 24.991 18.985 1.00 91.94 80 ASP A C 1
ATOM 586 O O . ASP A 1 80 ? -3.940 25.865 19.784 1.00 91.94 80 ASP A O 1
ATOM 590 N N . ASN A 1 81 ? -4.262 23.826 18.913 1.00 92.06 81 ASN A N 1
ATOM 591 C CA . ASN A 1 81 ? -5.376 23.445 19.784 1.00 92.06 81 ASN A CA 1
ATOM 592 C C . ASN A 1 81 ? -4.925 22.669 21.040 1.00 92.06 81 ASN A C 1
ATOM 594 O O . ASN A 1 81 ? -5.761 22.097 21.741 1.00 92.06 81 ASN A O 1
ATOM 598 N N . GLY A 1 82 ? -3.619 22.627 21.324 1.00 91.56 82 GLY A N 1
ATOM 599 C CA . GLY A 1 82 ? -3.049 22.011 22.524 1.00 91.56 82 GLY A CA 1
ATOM 600 C C . GLY A 1 82 ? -2.784 20.506 22.426 1.00 91.56 82 GLY A C 1
ATOM 601 O O . GLY A 1 82 ? -2.542 19.867 23.449 1.00 91.56 82 GLY A O 1
ATOM 602 N N . SER A 1 83 ? -2.823 19.917 21.226 1.00 92.06 83 SER A N 1
ATOM 603 C CA . SER A 1 83 ? -2.457 18.506 21.037 1.00 92.06 83 SER A CA 1
ATOM 604 C C . SER A 1 83 ? -0.946 18.337 21.152 1.00 92.06 83 SER A C 1
ATOM 606 O O . SER A 1 83 ? -0.180 19.027 20.482 1.00 92.06 83 SER A O 1
ATOM 608 N N . ILE A 1 84 ? -0.516 17.380 21.970 1.00 89.00 84 ILE A N 1
ATOM 609 C CA . ILE A 1 84 ? 0.894 17.021 22.110 1.00 89.00 84 ILE A CA 1
ATOM 610 C C . ILE A 1 84 ? 1.182 15.850 21.175 1.00 89.00 84 ILE A C 1
ATOM 612 O O . ILE A 1 84 ? 0.430 14.875 21.145 1.00 89.00 84 ILE A O 1
ATOM 616 N N . PHE A 1 85 ? 2.277 15.952 20.428 1.00 86.81 85 PHE A N 1
ATOM 617 C CA . PHE A 1 85 ? 2.771 14.882 19.575 1.00 86.81 85 PHE A CA 1
ATOM 618 C C . PHE A 1 85 ? 4.054 14.307 20.154 1.00 86.81 85 PHE A C 1
ATOM 620 O O . PHE A 1 85 ? 5.055 15.013 20.289 1.00 86.81 85 PHE A O 1
ATOM 627 N N . ASN A 1 86 ? 4.050 13.010 20.435 1.00 81.38 86 ASN A N 1
ATOM 628 C CA . ASN A 1 86 ? 5.250 12.322 20.909 1.00 81.38 86 ASN A CA 1
ATOM 629 C C . ASN A 1 86 ? 6.241 12.044 19.772 1.00 81.38 86 ASN A C 1
ATOM 631 O O . ASN A 1 86 ? 7.428 11.806 20.012 1.00 81.38 86 ASN A O 1
ATOM 635 N N . MET A 1 87 ? 5.770 12.047 18.523 1.00 75.88 87 MET A N 1
ATOM 636 C CA . MET A 1 87 ? 6.546 11.608 17.371 1.00 75.88 87 MET A CA 1
ATOM 637 C C . MET A 1 87 ? 6.516 12.617 16.236 1.00 75.88 87 MET A C 1
ATOM 639 O O . MET A 1 87 ? 5.569 13.380 16.064 1.00 75.88 87 MET A O 1
ATOM 643 N N . THR A 1 88 ? 7.533 12.560 15.378 1.00 71.56 88 THR A N 1
ATOM 644 C CA . THR A 1 88 ? 7.536 13.298 14.107 1.00 71.56 88 THR A CA 1
ATOM 645 C C . THR A 1 88 ? 6.743 12.586 13.009 1.00 71.56 88 THR A C 1
ATOM 647 O O . THR A 1 88 ? 6.605 13.138 11.925 1.00 71.56 88 THR A O 1
ATOM 650 N N . SER A 1 89 ? 6.250 11.362 13.250 1.00 73.88 89 SER A N 1
ATOM 651 C CA . SER A 1 89 ? 5.415 10.657 12.273 1.00 73.88 89 SER A CA 1
ATOM 652 C C . SER A 1 89 ? 4.039 11.307 12.186 1.00 73.88 89 SER A C 1
ATOM 654 O O . SER A 1 89 ? 3.395 11.619 13.184 1.00 73.88 89 SER A O 1
ATOM 656 N N . ASP A 1 90 ? 3.595 11.470 10.956 1.00 80.38 90 ASP A N 1
ATOM 657 C CA . ASP A 1 90 ? 2.274 11.921 10.555 1.00 80.38 90 ASP A CA 1
ATOM 658 C C . ASP A 1 90 ? 1.143 10.958 10.955 1.00 80.38 90 ASP A C 1
ATOM 660 O O . ASP A 1 90 ? 0.023 11.398 11.173 1.00 80.38 90 ASP A O 1
ATOM 664 N N . THR A 1 91 ? 1.413 9.669 11.157 1.00 86.88 91 THR A N 1
ATOM 665 C CA . THR A 1 91 ? 0.401 8.692 11.602 1.00 86.88 91 THR A CA 1
ATOM 666 C C . THR A 1 91 ? -0.257 9.065 12.945 1.00 86.88 91 THR A C 1
ATOM 668 O O . THR A 1 91 ? -1.411 8.724 13.183 1.00 86.88 91 THR A O 1
ATOM 671 N N . GLU A 1 92 ? 0.418 9.811 13.826 1.00 88.88 92 GLU A N 1
ATOM 672 C CA . GLU A 1 92 ? -0.192 10.292 15.078 1.00 88.88 92 GLU A CA 1
ATOM 673 C C . GLU A 1 92 ? -1.314 11.321 14.816 1.00 88.88 92 GLU A C 1
ATOM 675 O O . GLU A 1 92 ? -2.273 11.410 15.580 1.00 88.88 92 GLU A O 1
ATOM 680 N N . VAL A 1 93 ? -1.260 12.042 13.686 1.00 91.56 93 VAL A N 1
ATOM 681 C CA . VAL A 1 93 ? -2.286 13.019 13.278 1.00 91.56 93 VAL A CA 1
ATOM 682 C C . VAL A 1 93 ? -3.645 12.344 13.120 1.00 91.56 93 VAL A C 1
ATOM 684 O O . VAL A 1 93 ? -4.642 12.872 13.611 1.00 91.56 93 VAL A O 1
ATOM 687 N N . VAL A 1 94 ? -3.710 11.166 12.485 1.00 93.62 94 VAL A N 1
ATOM 688 C CA . VAL A 1 94 ? -4.997 10.479 12.291 1.00 93.62 94 VAL A CA 1
ATOM 689 C C . VAL A 1 94 ? -5.597 10.003 13.616 1.00 93.62 94 VAL A C 1
ATOM 691 O O . VAL A 1 94 ? -6.812 10.081 13.794 1.00 93.62 94 VAL A O 1
ATOM 694 N N . LEU A 1 95 ? -4.766 9.608 14.587 1.00 92.88 95 LEU A N 1
ATOM 695 C CA . LEU A 1 95 ? -5.231 9.248 15.929 1.00 92.88 95 LEU A CA 1
ATOM 696 C C . LEU A 1 95 ? -5.833 10.455 16.661 1.00 92.88 95 LEU A C 1
ATOM 698 O O . LEU A 1 95 ? -6.929 10.348 17.213 1.00 92.88 95 LEU A O 1
ATOM 702 N N . HIS A 1 96 ? -5.176 11.618 16.601 1.00 93.19 96 HIS A N 1
ATOM 703 C CA . HIS A 1 96 ? -5.705 12.865 17.170 1.00 93.19 96 HIS A CA 1
ATOM 704 C C . HIS A 1 96 ? -7.030 13.288 16.521 1.00 93.19 96 HIS A C 1
ATOM 706 O O . HIS A 1 96 ? -7.973 13.661 17.222 1.00 93.19 96 HIS A O 1
ATOM 712 N N . LEU A 1 97 ? -7.156 13.176 15.194 1.00 93.88 97 LEU A N 1
ATOM 713 C CA . LEU A 1 97 ? -8.411 13.471 14.487 1.00 93.88 97 LEU A CA 1
ATOM 714 C C . LEU A 1 97 ? -9.553 12.534 14.921 1.00 93.88 97 LEU A C 1
ATOM 716 O O . LEU A 1 97 ? -10.662 12.989 15.209 1.00 93.88 97 LEU A O 1
ATOM 720 N N . ILE A 1 98 ? -9.284 11.231 15.051 1.00 94.25 98 ILE A N 1
ATOM 721 C CA . ILE A 1 98 ? -10.271 10.252 15.538 1.00 94.25 98 ILE A CA 1
ATOM 722 C C . ILE A 1 98 ? -10.679 10.547 16.992 1.00 94.25 98 ILE A C 1
ATOM 724 O O . ILE A 1 98 ? -11.867 10.454 17.344 1.00 94.25 98 ILE A O 1
ATOM 728 N N . ALA A 1 99 ? -9.710 10.913 17.837 1.00 92.62 99 ALA A N 1
ATOM 729 C CA . ALA A 1 99 ? -9.932 11.177 19.253 1.00 92.62 99 ALA A CA 1
ATOM 730 C C . ALA A 1 99 ? -10.787 12.434 19.489 1.00 92.62 99 ALA A C 1
ATOM 732 O O . ALA A 1 99 ? -11.713 12.418 20.312 1.00 92.62 99 ALA A O 1
ATOM 733 N N . THR A 1 100 ? -10.523 13.495 18.722 1.00 91.88 100 THR A N 1
ATOM 734 C CA . THR A 1 100 ? -11.223 14.788 18.804 1.00 91.88 100 THR A CA 1
ATOM 735 C C . THR A 1 100 ? -12.602 14.774 18.138 1.00 91.88 100 THR A C 1
ATOM 737 O O . THR A 1 100 ? -13.487 15.530 18.549 1.00 91.88 100 THR A O 1
ATOM 740 N N . SER A 1 101 ? -12.844 13.869 17.180 1.00 93.56 101 SER A N 1
ATOM 741 C CA . SER A 1 101 ? -14.143 13.722 16.513 1.00 93.56 101 SER A CA 1
ATOM 742 C C . SER A 1 101 ? -15.295 13.522 17.511 1.00 93.56 101 SER A C 1
ATOM 744 O O . SER A 1 101 ? -15.137 12.916 18.576 1.00 93.56 101 SER A O 1
ATOM 746 N N . LYS A 1 102 ? -16.501 14.010 17.199 1.00 92.75 102 LYS A N 1
ATOM 747 C CA . LYS A 1 102 ? -17.704 13.826 18.041 1.00 92.75 102 LYS A CA 1
ATOM 748 C C . LYS A 1 102 ? -18.640 12.724 17.527 1.00 92.75 102 LYS A C 1
ATOM 750 O O . LYS A 1 102 ? -19.509 12.292 18.279 1.00 92.75 102 LYS A O 1
ATOM 755 N N . HIS A 1 103 ? -18.418 12.217 16.315 1.00 92.44 103 HIS A N 1
ATOM 756 C CA . HIS A 1 103 ? -19.298 11.250 15.652 1.00 92.44 103 HIS A CA 1
ATOM 757 C C . HIS A 1 103 ? -19.305 9.865 16.312 1.00 92.44 103 HIS A C 1
ATOM 759 O O . HIS A 1 103 ? -18.336 9.449 16.941 1.00 92.44 103 HIS A O 1
ATOM 765 N N . ARG A 1 104 ? -20.401 9.120 16.176 1.00 88.25 104 ARG A N 1
ATOM 766 C CA . ARG A 1 104 ? -20.507 7.718 16.609 1.00 88.25 104 ARG A CA 1
ATOM 767 C C . ARG A 1 104 ? -21.291 6.928 15.561 1.00 88.25 104 ARG A C 1
ATOM 769 O O . ARG A 1 104 ? -22.242 7.502 15.039 1.00 88.25 104 ARG A O 1
ATOM 776 N N . PRO A 1 105 ? -20.965 5.649 15.290 1.00 90.38 105 PRO A N 1
ATOM 777 C CA . PRO A 1 105 ? -19.957 4.786 15.944 1.00 90.38 105 PRO A CA 1
ATOM 778 C C . PRO A 1 105 ? -18.498 5.077 15.516 1.00 90.38 105 PRO A C 1
ATOM 780 O O . PRO A 1 105 ? -18.255 6.062 14.823 1.00 90.38 105 PRO A O 1
ATOM 783 N N . PHE A 1 106 ? -17.520 4.254 15.947 1.00 90.19 106 PHE A N 1
ATOM 784 C CA . PHE A 1 106 ? -16.082 4.394 15.614 1.00 90.19 106 PHE A CA 1
ATOM 785 C C . PHE A 1 106 ? -15.838 4.646 14.125 1.00 90.19 106 PHE A C 1
ATOM 787 O O . PHE A 1 106 ? -15.099 5.558 13.765 1.00 90.19 106 PHE A O 1
ATOM 794 N N . LEU A 1 107 ? -16.543 3.905 13.273 1.00 91.06 107 LEU A N 1
ATOM 795 C CA . LEU A 1 107 ? -16.475 4.044 11.826 1.00 91.06 107 LEU A CA 1
ATOM 796 C C . LEU A 1 107 ? -16.693 5.489 11.346 1.00 91.06 107 LEU A C 1
ATOM 798 O O . LEU A 1 107 ? -15.909 5.984 10.544 1.00 91.06 107 LEU A O 1
ATOM 802 N N . LEU A 1 108 ? -17.687 6.209 11.881 1.00 92.00 108 LEU A N 1
ATOM 803 C CA . LEU A 1 108 ? -17.931 7.603 11.486 1.00 92.00 108 LEU A CA 1
ATOM 804 C C . LEU A 1 108 ? -16.817 8.557 11.938 1.00 92.00 108 LEU A C 1
ATOM 806 O O . LEU A 1 108 ? -16.669 9.637 11.376 1.00 92.00 108 LEU A O 1
ATOM 810 N N . ARG A 1 109 ? -16.010 8.175 12.935 1.00 93.94 109 ARG A N 1
ATOM 811 C CA . ARG A 1 109 ? -14.819 8.939 13.343 1.00 93.94 109 ARG A CA 1
ATOM 812 C C . ARG A 1 109 ? -13.684 8.751 12.356 1.00 93.94 109 ARG A C 1
ATOM 814 O O . ARG A 1 109 ? -12.998 9.718 12.054 1.00 93.94 109 ARG A O 1
ATOM 821 N N . VAL A 1 110 ? -13.508 7.523 11.864 1.00 92.94 110 VAL A N 1
ATOM 822 C CA . VAL A 1 110 ? -12.537 7.208 10.810 1.00 92.94 110 VAL A CA 1
ATOM 823 C C . VAL A 1 110 ? -12.908 7.962 9.537 1.00 92.94 110 VAL A C 1
ATOM 825 O O . VAL A 1 110 ? -12.074 8.687 9.012 1.00 92.94 110 VAL A O 1
ATOM 828 N N . VAL A 1 111 ? -14.177 7.885 9.118 1.00 92.00 111 VAL A N 1
ATOM 829 C CA . VAL A 1 111 ? -14.737 8.668 8.000 1.00 92.00 111 VAL A CA 1
ATOM 830 C C . VAL A 1 111 ? -14.419 10.154 8.175 1.00 92.00 111 VAL A C 1
ATOM 832 O O . VAL A 1 111 ? -13.750 10.746 7.334 1.00 92.00 111 VAL A O 1
ATOM 835 N N . ASN A 1 112 ? -14.800 10.734 9.317 1.00 92.31 112 ASN A N 1
ATOM 836 C CA . ASN A 1 112 ? -14.586 12.149 9.603 1.00 92.31 112 ASN A CA 1
ATOM 837 C C . ASN A 1 112 ? -13.098 12.542 9.617 1.00 92.31 112 ASN A C 1
ATOM 839 O O . ASN A 1 112 ? -12.743 13.619 9.143 1.00 92.31 112 ASN A O 1
ATOM 843 N N . ALA A 1 113 ? -12.211 11.687 10.129 1.00 92.88 113 ALA A N 1
ATOM 844 C CA . ALA A 1 113 ? -10.774 11.926 10.061 1.00 92.88 113 ALA A CA 1
ATOM 845 C C . ALA A 1 113 ? -10.278 11.908 8.604 1.00 92.88 113 ALA A C 1
ATOM 847 O O . ALA A 1 113 ? -9.601 12.841 8.177 1.00 92.88 113 ALA A O 1
ATOM 848 N N . CYS A 1 114 ? -10.659 10.897 7.821 1.00 91.19 114 CYS A N 1
ATOM 849 C CA . CYS A 1 114 ? -10.248 10.728 6.426 1.00 91.19 114 CYS A CA 1
ATOM 850 C C . CYS A 1 114 ? -10.762 11.833 5.491 1.00 91.19 114 CYS A C 1
ATOM 852 O O . CYS A 1 114 ? -10.031 12.227 4.587 1.00 91.19 114 CYS A O 1
ATOM 854 N N . GLU A 1 115 ? -11.956 12.384 5.732 1.00 88.56 115 GLU A N 1
ATOM 855 C CA . GLU A 1 115 ? -12.487 13.552 5.002 1.00 88.56 115 GLU A CA 1
ATOM 856 C C . GLU A 1 115 ? -11.629 14.810 5.189 1.00 88.56 115 GLU A C 1
ATOM 858 O O . GLU A 1 115 ? -11.548 15.668 4.310 1.00 88.56 115 GLU A O 1
ATOM 863 N N . ASN A 1 116 ? -10.987 14.932 6.350 1.00 88.00 116 ASN A N 1
ATOM 864 C CA . ASN A 1 116 ? -10.122 16.056 6.672 1.00 88.00 116 ASN A CA 1
ATOM 865 C C . ASN A 1 116 ? -8.697 15.835 6.135 1.00 88.00 116 ASN A C 1
ATOM 867 O O . ASN A 1 116 ? -8.048 16.770 5.664 1.00 88.00 116 ASN A O 1
ATOM 871 N N . LEU A 1 117 ? -8.197 14.602 6.159 1.00 91.31 117 LEU A N 1
ATOM 872 C CA . LEU A 1 117 ? -6.833 14.286 5.744 1.00 91.31 117 LEU A CA 1
ATOM 873 C C . LEU A 1 117 ? -6.592 14.564 4.254 1.00 91.31 117 LEU A C 1
ATOM 875 O O . LEU A 1 117 ? -7.289 14.059 3.377 1.00 91.31 117 LEU A O 1
ATOM 879 N N . LYS A 1 118 ? -5.528 15.318 3.961 1.00 90.81 118 LYS A N 1
ATOM 880 C CA . LYS A 1 118 ? -4.969 15.440 2.613 1.00 90.81 118 LYS A CA 1
ATOM 881 C C . LYS A 1 118 ? -3.658 14.674 2.557 1.00 90.81 118 LYS A C 1
ATOM 883 O O . LYS A 1 118 ? -2.826 14.782 3.457 1.00 90.81 118 LYS A O 1
ATOM 888 N N . GLY A 1 119 ? -3.452 13.949 1.468 1.00 91.56 119 GLY A N 1
ATOM 889 C CA . GLY A 1 119 ? -2.253 13.152 1.251 1.00 91.56 119 GLY A CA 1
ATOM 890 C C . GLY A 1 119 ? -2.582 11.813 0.611 1.00 91.56 119 GLY A C 1
ATOM 891 O O . GLY A 1 119 ? -3.699 11.595 0.150 1.00 91.56 119 GLY A O 1
ATOM 892 N N . ALA A 1 120 ? -1.588 10.937 0.603 1.00 93.88 120 ALA A N 1
ATOM 893 C CA . ALA A 1 120 ? -1.694 9.570 0.112 1.00 93.88 120 ALA A CA 1
ATOM 894 C C . ALA A 1 120 ? -1.635 8.626 1.304 1.00 93.88 120 ALA A C 1
ATOM 896 O O . ALA A 1 120 ? -0.742 8.793 2.133 1.00 93.88 120 ALA A O 1
ATOM 897 N N . TYR A 1 121 ? -2.538 7.654 1.398 1.00 95.06 121 TYR A N 1
ATOM 898 C CA . TYR A 1 121 ? -2.571 6.748 2.540 1.00 95.06 121 TYR A CA 1
ATOM 899 C C . TYR A 1 121 ? -3.312 5.442 2.245 1.00 95.06 121 TYR A C 1
ATOM 901 O O . TYR A 1 121 ? -4.435 5.422 1.748 1.00 95.06 121 TYR A O 1
ATOM 909 N N . SER A 1 122 ? -2.692 4.346 2.661 1.00 97.25 122 SER A N 1
ATOM 910 C CA . SER A 1 122 ? -3.356 3.090 2.993 1.00 97.25 122 SER A CA 1
ATOM 911 C C . SER A 1 122 ? -3.253 2.918 4.504 1.00 97.25 122 SER A C 1
ATOM 913 O O . SER A 1 122 ? -2.158 3.003 5.068 1.00 97.25 122 SER A O 1
ATOM 915 N N . LEU A 1 123 ? -4.385 2.716 5.170 1.00 96.94 123 LEU A N 1
ATOM 916 C CA . LEU A 1 123 ? -4.478 2.605 6.623 1.00 96.94 123 LEU A CA 1
ATOM 917 C C . LEU A 1 123 ? -5.135 1.283 6.996 1.00 96.94 123 LEU A C 1
ATOM 919 O O . LEU A 1 123 ? -6.111 0.874 6.370 1.00 96.94 123 LEU A O 1
ATOM 923 N N . VAL A 1 124 ? -4.642 0.657 8.060 1.00 97.62 124 VAL A N 1
ATOM 924 C CA . VAL A 1 124 ? -5.368 -0.394 8.776 1.00 97.62 124 VAL A CA 1
ATOM 925 C C . VAL A 1 124 ? -5.464 -0.020 10.250 1.00 97.62 124 VAL A C 1
ATOM 927 O O . VAL A 1 124 ? -4.457 0.276 10.893 1.00 97.62 124 VAL A O 1
ATOM 930 N N . PHE A 1 125 ? -6.682 -0.007 10.779 1.00 96.62 125 PHE A N 1
ATOM 931 C CA . PHE A 1 125 ? -6.987 0.255 12.176 1.00 96.62 125 PHE A CA 1
ATOM 932 C C . PHE A 1 125 ? -7.449 -1.016 12.860 1.00 96.62 125 PHE A C 1
ATOM 934 O O . PHE A 1 125 ? -8.187 -1.804 12.275 1.00 96.62 125 PHE A O 1
ATOM 941 N N . LEU A 1 126 ? -7.073 -1.164 14.121 1.00 95.12 126 LEU A N 1
ATOM 942 C CA . LEU A 1 126 ? -7.515 -2.250 14.976 1.00 95.12 126 LEU A CA 1
ATOM 943 C C . LEU A 1 126 ? -8.122 -1.657 16.246 1.00 95.12 126 LEU A C 1
ATOM 945 O O . LEU A 1 126 ? -7.439 -0.928 16.965 1.00 95.12 126 LEU A O 1
ATOM 949 N N . THR A 1 127 ? -9.388 -1.959 16.504 1.00 93.38 127 THR A N 1
ATOM 950 C CA . THR A 1 127 ? -10.024 -1.748 17.812 1.00 93.38 127 THR A CA 1
ATOM 951 C C . THR A 1 127 ? -10.086 -3.077 18.557 1.00 93.38 127 THR A C 1
ATOM 953 O O . THR A 1 127 ? -9.547 -4.082 18.091 1.00 93.38 127 THR A O 1
ATOM 956 N N . GLU A 1 128 ? -10.731 -3.100 19.717 1.00 90.06 128 GLU A N 1
ATOM 957 C CA . GLU A 1 128 ? -10.905 -4.302 20.529 1.00 90.06 128 GLU A CA 1
ATOM 958 C C . GLU A 1 128 ? -11.563 -5.443 19.733 1.00 90.06 128 GLU A C 1
ATOM 960 O O . GLU A 1 128 ? -11.176 -6.599 19.885 1.00 90.06 128 GLU A O 1
ATOM 965 N N . ASP A 1 129 ? -12.516 -5.112 18.856 1.00 89.12 129 ASP A N 1
ATOM 966 C CA . ASP A 1 129 ? -13.383 -6.065 18.159 1.00 89.12 129 ASP A CA 1
ATOM 967 C C . ASP A 1 129 ? -13.511 -5.849 16.635 1.00 89.12 129 ASP A C 1
ATOM 969 O O . ASP A 1 129 ? -14.278 -6.570 15.992 1.00 89.12 129 ASP A O 1
ATOM 973 N N . LYS A 1 130 ? -12.805 -4.872 16.039 1.00 93.06 130 LYS A N 1
ATOM 974 C CA . LYS A 1 130 ? -12.896 -4.562 14.596 1.00 93.06 130 LYS A CA 1
ATOM 975 C C . LYS A 1 130 ? -11.535 -4.353 13.949 1.00 93.06 130 LYS A C 1
ATOM 977 O O . LYS A 1 130 ? -10.656 -3.702 14.513 1.00 93.06 130 LYS A O 1
ATOM 982 N N . LEU A 1 131 ? -11.417 -4.812 12.705 1.00 96.00 131 LEU A N 1
ATOM 983 C CA . LEU A 1 131 ? -10.347 -4.447 11.779 1.00 96.00 131 LEU A CA 1
ATOM 984 C C . LEU A 1 131 ? -10.931 -3.543 10.691 1.00 96.00 131 LEU A C 1
ATOM 986 O O . LEU A 1 131 ? -11.901 -3.911 10.032 1.00 96.00 131 LEU A O 1
ATOM 990 N N . VAL A 1 132 ? -10.351 -2.362 10.494 1.00 97.00 132 VAL A N 1
ATOM 991 C CA . VAL A 1 132 ? -10.814 -1.395 9.491 1.00 97.00 132 VAL A CA 1
ATOM 992 C C . VAL A 1 132 ? -9.688 -1.077 8.524 1.00 97.00 132 VAL A C 1
ATOM 994 O O . VAL A 1 132 ? -8.636 -0.619 8.950 1.00 97.00 132 VAL A O 1
ATOM 997 N N . ALA A 1 133 ? -9.904 -1.277 7.232 1.00 97.75 133 ALA A N 1
ATOM 998 C CA . ALA A 1 133 ? -8.978 -0.900 6.173 1.00 97.75 133 ALA A CA 1
ATOM 999 C C . ALA A 1 133 ? -9.510 0.331 5.433 1.00 97.75 133 ALA A C 1
ATOM 1001 O O . ALA A 1 133 ? -10.693 0.392 5.104 1.00 97.75 133 ALA A O 1
ATOM 1002 N N . VAL A 1 134 ? -8.648 1.310 5.170 1.00 97.19 134 VAL A N 1
ATOM 1003 C CA . VAL A 1 134 ? -9.008 2.541 4.458 1.00 97.19 134 VAL A CA 1
ATOM 1004 C C . VAL A 1 134 ? -7.982 2.837 3.385 1.00 97.19 134 VAL A C 1
ATOM 1006 O O . VAL A 1 134 ? -6.778 2.755 3.638 1.00 97.19 134 VAL A O 1
ATOM 1009 N N . ARG A 1 135 ? -8.456 3.242 2.209 1.00 96.12 135 ARG A N 1
ATOM 1010 C CA . ARG A 1 135 ? -7.601 3.724 1.124 1.00 96.12 135 ARG A CA 1
ATOM 1011 C C . ARG A 1 135 ? -7.960 5.156 0.751 1.00 96.12 135 ARG A C 1
ATOM 1013 O O . ARG A 1 135 ? -9.137 5.517 0.714 1.00 96.12 135 ARG A O 1
ATOM 1020 N N . ASP A 1 136 ? -6.940 5.970 0.495 1.00 95.00 136 ASP A N 1
ATOM 1021 C CA . ASP A 1 136 ? -7.124 7.381 0.176 1.00 95.00 136 ASP A CA 1
ATOM 1022 C C . ASP A 1 136 ? -8.000 7.596 -1.071 1.00 95.00 136 ASP A C 1
ATOM 1024 O O . ASP A 1 136 ? -8.120 6.700 -1.917 1.00 95.00 136 ASP A O 1
ATOM 1028 N N . PRO A 1 137 ? -8.613 8.783 -1.210 1.00 93.56 137 PRO A N 1
ATOM 1029 C CA . PRO A 1 137 ? -9.536 9.053 -2.305 1.00 93.56 137 PRO A CA 1
ATOM 1030 C C . PRO A 1 137 ? -8.966 8.932 -3.724 1.00 93.56 137 PRO A C 1
ATOM 1032 O O . PRO A 1 137 ? -9.700 8.619 -4.660 1.00 93.56 137 PRO A O 1
ATOM 1035 N N . PHE A 1 138 ? -7.652 9.092 -3.891 1.00 93.75 138 PHE A N 1
ATOM 1036 C CA . PHE A 1 138 ? -6.989 8.923 -5.182 1.00 93.75 138 PHE A CA 1
ATOM 1037 C C . PHE A 1 138 ? -6.488 7.491 -5.412 1.00 93.75 138 PHE A C 1
ATOM 1039 O O . PHE A 1 138 ? -6.016 7.175 -6.509 1.00 93.75 138 PHE A O 1
ATOM 1046 N N . GLY A 1 139 ? -6.572 6.622 -4.400 1.00 94.62 139 GLY A N 1
ATOM 1047 C CA . GLY A 1 139 ? -6.032 5.268 -4.426 1.00 94.62 139 GLY A CA 1
ATOM 1048 C C . GLY A 1 139 ? -4.513 5.237 -4.585 1.00 94.62 139 GLY A C 1
ATOM 1049 O O . GLY A 1 139 ? -3.997 4.299 -5.199 1.00 94.62 139 GLY A O 1
ATOM 1050 N N . PHE A 1 140 ? -3.806 6.261 -4.094 1.00 96.06 140 PHE A N 1
ATOM 1051 C CA . PHE A 1 140 ? -2.393 6.491 -4.398 1.00 96.06 140 PHE A CA 1
ATOM 1052 C C . PHE A 1 140 ? -1.505 5.335 -3.937 1.00 96.06 140 PHE A C 1
ATOM 1054 O O . PHE A 1 140 ? -0.667 4.855 -4.706 1.00 96.06 140 PHE A O 1
ATOM 1061 N N . ARG A 1 141 ? -1.688 4.879 -2.690 1.00 96.38 141 ARG A N 1
ATOM 1062 C CA . ARG A 1 141 ? -0.973 3.719 -2.137 1.00 96.38 141 ARG A CA 1
ATOM 1063 C C . ARG A 1 141 ? -1.749 2.424 -2.374 1.00 96.38 141 ARG A C 1
ATOM 1065 O O . ARG A 1 141 ? -2.980 2.454 -2.388 1.00 96.38 141 ARG A O 1
ATOM 1072 N N . PRO A 1 142 ? -1.063 1.292 -2.605 1.00 95.88 142 PRO A N 1
ATOM 1073 C CA . PRO A 1 142 ? -1.732 0.019 -2.818 1.00 95.88 142 PRO A CA 1
ATOM 1074 C C . PRO A 1 142 ? -2.297 -0.530 -1.504 1.00 95.88 142 PRO A C 1
ATOM 1076 O O . PRO A 1 142 ? -1.766 -0.280 -0.416 1.00 95.88 142 PRO A O 1
ATOM 1079 N N . LEU A 1 143 ? -3.424 -1.231 -1.615 1.00 97.56 143 LEU A N 1
ATOM 1080 C CA . LEU A 1 143 ? -4.048 -1.979 -0.531 1.00 97.56 143 LEU A CA 1
ATOM 1081 C C . LEU A 1 143 ? -4.953 -3.047 -1.146 1.00 97.56 143 LEU A C 1
ATOM 1083 O O . LEU A 1 143 ? -5.873 -2.734 -1.907 1.00 97.56 143 LEU A O 1
ATOM 1087 N N . VAL A 1 144 ? -4.677 -4.304 -0.832 1.00 96.75 144 VAL A N 1
ATOM 1088 C CA . VAL A 1 144 ? -5.418 -5.471 -1.313 1.00 96.75 144 VAL A CA 1
ATOM 1089 C C . VAL A 1 144 ? -6.072 -6.198 -0.154 1.00 96.75 144 VAL A C 1
ATOM 1091 O O . VAL A 1 144 ? -5.619 -6.096 0.987 1.00 96.75 144 VAL A O 1
ATOM 1094 N N . MET A 1 145 ? -7.135 -6.937 -0.457 1.00 97.50 145 MET A N 1
ATOM 1095 C CA . MET A 1 145 ? -7.801 -7.821 0.485 1.00 97.50 145 MET A CA 1
ATOM 1096 C C . MET A 1 145 ? -7.882 -9.244 -0.061 1.00 97.50 145 MET A C 1
ATOM 1098 O O . MET A 1 145 ? -8.044 -9.469 -1.264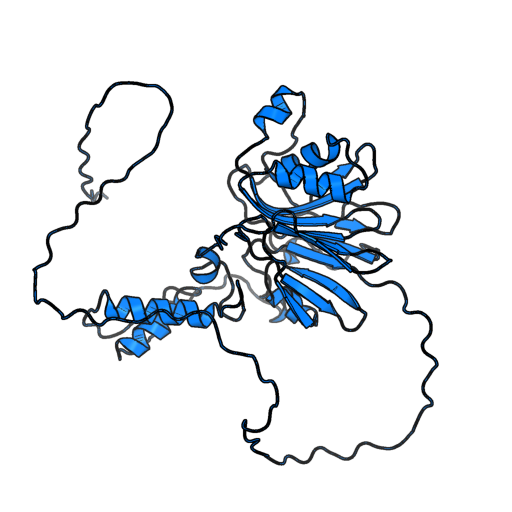 1.00 97.50 145 MET A O 1
ATOM 1102 N N . GLY A 1 146 ? -7.774 -10.204 0.847 1.00 96.75 146 GLY A N 1
ATOM 1103 C CA . GLY A 1 146 ? -7.900 -11.622 0.558 1.00 96.75 146 GLY A CA 1
ATOM 1104 C C . GLY A 1 146 ? -8.425 -12.394 1.756 1.00 96.75 146 GLY A C 1
ATOM 1105 O O . GLY A 1 146 ? -8.547 -11.857 2.861 1.00 96.75 146 GLY A O 1
ATOM 1106 N N . ARG A 1 147 ? -8.727 -13.670 1.536 1.00 96.44 147 ARG A N 1
ATOM 1107 C CA . ARG A 1 147 ? -9.342 -14.533 2.542 1.00 96.44 147 ARG A CA 1
ATOM 1108 C C . ARG A 1 147 ? -8.643 -15.877 2.631 1.00 96.44 147 ARG A C 1
ATOM 1110 O O . ARG A 1 147 ? -8.390 -16.524 1.619 1.00 96.44 147 ARG A O 1
ATOM 1117 N N . ARG A 1 148 ? -8.351 -16.326 3.851 1.00 95.81 148 ARG A N 1
ATOM 1118 C CA . ARG A 1 148 ? -7.843 -17.686 4.092 1.00 95.81 148 ARG A CA 1
ATOM 1119 C C . ARG A 1 148 ? -8.984 -18.703 4.079 1.00 95.81 148 ARG A C 1
ATOM 1121 O O . ARG A 1 148 ? -10.143 -18.360 4.296 1.00 95.81 148 ARG A O 1
ATOM 1128 N N . LYS A 1 149 ? -8.648 -19.986 3.928 1.00 94.44 149 LYS A N 1
ATOM 1129 C CA . LYS A 1 149 ? -9.623 -21.098 3.903 1.00 94.44 149 LYS A CA 1
ATOM 1130 C C . LYS A 1 149 ? -10.545 -21.159 5.130 1.00 94.44 149 LYS A C 1
ATOM 1132 O O . LYS A 1 149 ? -11.688 -21.575 5.008 1.00 94.44 149 LYS A O 1
ATOM 1137 N N . ASN A 1 150 ? -10.073 -20.722 6.299 1.00 91.81 150 ASN A N 1
ATOM 1138 C CA . ASN A 1 150 ? -10.862 -20.668 7.538 1.00 91.81 150 ASN A CA 1
ATOM 1139 C C . ASN A 1 150 ? -11.768 -19.421 7.653 1.00 91.81 150 ASN A C 1
ATOM 1141 O O . ASN A 1 150 ? -12.317 -19.166 8.720 1.00 91.81 150 ASN A O 1
ATOM 1145 N N . GLY A 1 151 ? -11.888 -18.614 6.594 1.00 91.31 151 GLY A N 1
ATOM 1146 C CA . GLY A 1 151 ? -12.691 -17.391 6.572 1.00 91.31 151 GLY A CA 1
ATOM 1147 C C . GLY A 1 151 ? -11.963 -16.134 7.055 1.00 91.31 151 GLY A C 1
ATOM 1148 O O . GLY A 1 151 ? -12.530 -15.046 6.949 1.00 91.31 151 GLY A O 1
ATOM 1149 N N . ALA A 1 152 ? -10.719 -16.258 7.538 1.00 92.50 152 ALA A N 1
ATOM 1150 C CA . ALA A 1 152 ? -9.929 -15.141 8.045 1.00 92.50 152 ALA A CA 1
ATOM 1151 C C . ALA A 1 152 ? -9.678 -14.081 6.967 1.00 92.50 152 ALA A C 1
ATOM 1153 O O . ALA A 1 152 ? -9.162 -14.396 5.891 1.00 92.50 152 ALA A O 1
ATOM 1154 N N . MET A 1 153 ? -10.011 -12.829 7.282 1.00 96.31 153 MET A N 1
ATOM 1155 C CA . MET A 1 153 ? -9.777 -11.694 6.396 1.00 96.31 153 MET A CA 1
ATOM 1156 C C . MET A 1 153 ? -8.380 -11.131 6.569 1.00 96.31 153 MET A C 1
ATOM 1158 O O . MET A 1 153 ? -7.904 -10.952 7.691 1.00 96.31 153 MET A O 1
ATOM 1162 N N . VAL A 1 154 ? -7.754 -10.816 5.440 1.00 97.19 154 VAL A N 1
ATOM 1163 C CA . VAL A 1 154 ? -6.391 -10.305 5.374 1.00 97.19 154 VAL A CA 1
ATOM 1164 C C . VAL A 1 154 ? -6.361 -9.068 4.489 1.00 97.19 154 VAL A C 1
ATOM 1166 O O . VAL A 1 154 ? -6.884 -9.089 3.377 1.00 97.19 154 VAL A O 1
ATOM 1169 N N . PHE A 1 155 ? -5.712 -8.012 4.970 1.00 97.94 155 PHE A N 1
ATOM 1170 C CA . PHE A 1 155 ? -5.368 -6.833 4.181 1.00 97.94 155 PHE A CA 1
ATOM 1171 C C . PHE A 1 155 ? -3.855 -6.703 4.088 1.00 97.94 155 PHE A C 1
ATOM 1173 O O . PHE A 1 155 ? -3.159 -6.879 5.092 1.00 97.94 155 PHE A O 1
ATOM 1180 N N . ALA A 1 156 ? -3.355 -6.359 2.906 1.00 95.94 156 ALA A N 1
ATOM 1181 C CA . ALA A 1 156 ? -1.929 -6.174 2.685 1.00 95.94 156 ALA A CA 1
ATOM 1182 C C . ALA A 1 156 ? -1.625 -5.041 1.702 1.00 95.94 156 ALA A C 1
ATOM 1184 O O . ALA A 1 156 ? -2.448 -4.727 0.844 1.00 95.94 156 ALA A O 1
ATOM 1185 N N . SER A 1 157 ? -0.433 -4.441 1.793 1.00 93.69 157 SER A N 1
ATOM 1186 C CA . SER A 1 157 ? 0.034 -3.485 0.770 1.00 93.69 157 SER A CA 1
ATOM 1187 C C . SER A 1 157 ? 0.166 -4.141 -0.613 1.00 93.69 157 SER A C 1
ATOM 1189 O O . SER A 1 157 ? -0.112 -3.496 -1.617 1.00 93.69 157 SER A O 1
ATOM 1191 N N . GLU A 1 158 ? 0.571 -5.413 -0.673 1.00 89.69 158 GLU A N 1
ATOM 1192 C CA . GLU A 1 158 ? 0.840 -6.161 -1.909 1.00 89.69 158 GLU A CA 1
ATOM 1193 C C . GLU A 1 158 ? 0.265 -7.583 -1.826 1.00 89.69 158 GLU A C 1
ATOM 1195 O O . GLU A 1 158 ? 0.124 -8.149 -0.740 1.00 89.69 158 GLU A O 1
ATOM 1200 N N . THR A 1 159 ? -0.047 -8.173 -2.982 1.00 90.25 159 THR A N 1
ATOM 1201 C CA . THR A 1 159 ? -0.614 -9.532 -3.096 1.00 90.25 159 THR A CA 1
ATOM 1202 C C . THR A 1 159 ? 0.340 -10.626 -2.616 1.00 90.25 159 THR A C 1
ATOM 1204 O O . THR A 1 159 ? -0.119 -11.641 -2.105 1.00 90.25 159 THR A O 1
ATOM 1207 N N . CYS A 1 160 ? 1.649 -10.371 -2.638 1.00 87.44 160 CYS A N 1
ATOM 1208 C CA . CYS A 1 160 ? 2.680 -11.288 -2.151 1.00 87.44 160 CYS A CA 1
ATOM 1209 C C . CYS A 1 160 ? 2.471 -11.770 -0.712 1.00 87.44 160 CYS A C 1
ATOM 1211 O O . CYS A 1 160 ? 2.729 -12.926 -0.385 1.00 87.44 160 CYS A O 1
ATOM 1213 N N . ALA A 1 161 ? 1.977 -10.885 0.153 1.00 90.62 161 ALA A N 1
ATOM 1214 C CA . ALA A 1 161 ? 1.720 -11.211 1.545 1.00 90.62 161 ALA A CA 1
ATOM 1215 C C . ALA A 1 161 ? 0.502 -12.133 1.699 1.00 90.62 161 ALA A C 1
ATOM 1217 O O . ALA A 1 161 ? 0.428 -12.870 2.678 1.00 90.62 161 ALA A O 1
ATOM 1218 N N . LEU A 1 162 ? -0.441 -12.093 0.748 1.00 92.94 162 LEU A N 1
ATOM 1219 C CA . LEU A 1 162 ? -1.584 -13.004 0.709 1.00 92.94 162 LEU A CA 1
ATOM 1220 C C . LEU A 1 162 ? -1.130 -14.400 0.277 1.00 92.94 162 LEU A C 1
ATOM 1222 O O . LEU A 1 162 ? -1.435 -15.373 0.966 1.00 92.94 162 LEU A O 1
ATOM 1226 N N . ASP A 1 163 ? -0.339 -14.470 -0.797 1.00 89.56 163 ASP A N 1
ATOM 1227 C CA . ASP A 1 163 ? 0.194 -15.723 -1.337 1.00 89.56 163 ASP A CA 1
ATOM 1228 C C . ASP A 1 163 ? 1.027 -16.473 -0.289 1.00 89.56 163 ASP A C 1
ATOM 1230 O O . ASP A 1 163 ? 0.848 -17.671 -0.091 1.00 89.56 163 ASP A O 1
ATOM 1234 N N . LEU A 1 164 ? 1.877 -15.754 0.455 1.00 90.88 164 LEU A N 1
ATOM 1235 C CA . LEU A 1 164 ? 2.749 -16.332 1.484 1.00 90.88 164 LEU A CA 1
ATOM 1236 C C . LEU A 1 164 ? 1.988 -17.044 2.616 1.00 90.88 164 LEU A C 1
ATOM 1238 O O . LEU A 1 164 ? 2.543 -17.928 3.264 1.00 90.88 164 LEU A O 1
ATOM 1242 N N . ILE A 1 165 ? 0.742 -16.648 2.891 1.00 91.56 165 ILE A N 1
ATOM 1243 C CA . ILE A 1 165 ? -0.059 -17.195 3.999 1.00 91.56 165 ILE A CA 1
ATOM 1244 C C . ILE A 1 165 ? -1.272 -18.002 3.518 1.00 91.56 165 ILE A C 1
ATOM 1246 O O . ILE A 1 165 ? -2.191 -18.269 4.307 1.00 91.56 165 ILE A O 1
ATOM 1250 N N . ASP A 1 166 ? -1.296 -18.376 2.238 1.00 94.62 166 ASP A N 1
ATOM 1251 C CA . ASP A 1 166 ? -2.406 -19.074 1.583 1.00 94.62 166 ASP A CA 1
ATOM 1252 C C . ASP A 1 166 ? -3.751 -18.331 1.718 1.00 94.62 166 ASP A C 1
ATOM 1254 O O . ASP A 1 166 ? -4.811 -18.933 1.936 1.00 94.62 166 ASP A O 1
ATOM 1258 N N . ALA A 1 167 ? -3.724 -16.998 1.640 1.00 96.06 167 ALA A N 1
ATOM 1259 C CA . ALA A 1 167 ? -4.927 -16.187 1.511 1.00 96.06 167 ALA A CA 1
ATOM 1260 C C . ALA A 1 167 ? -5.256 -16.004 0.025 1.00 96.06 167 ALA A C 1
ATOM 1262 O O . ALA A 1 167 ? -4.466 -15.462 -0.739 1.00 96.06 167 ALA A O 1
ATOM 1263 N N . THR A 1 168 ? -6.450 -16.424 -0.391 1.00 97.25 168 THR A N 1
ATOM 1264 C CA . THR A 1 168 ? -6.933 -16.200 -1.757 1.00 97.25 168 THR A CA 1
ATOM 1265 C C . THR A 1 168 ? -7.182 -14.709 -1.962 1.00 97.25 168 THR A C 1
ATOM 1267 O O . THR A 1 168 ? -7.954 -14.103 -1.214 1.00 97.25 168 THR A O 1
ATOM 1270 N N . TYR A 1 169 ? -6.525 -14.111 -2.956 1.00 95.56 169 TYR A N 1
ATOM 1271 C CA . TYR A 1 169 ? -6.768 -12.728 -3.360 1.00 95.56 169 TYR A CA 1
ATOM 1272 C C . TYR A 1 169 ? -8.226 -12.545 -3.802 1.00 95.56 169 TYR A C 1
ATOM 1274 O O . TYR A 1 169 ? -8.708 -13.272 -4.667 1.00 95.56 169 TYR A O 1
ATOM 1282 N N . GLU A 1 170 ? -8.919 -11.564 -3.219 1.00 96.12 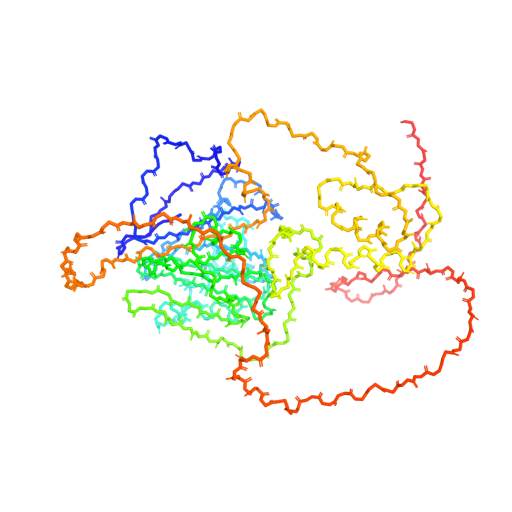170 GLU A N 1
ATOM 1283 C CA . GLU A 1 170 ? -10.292 -11.225 -3.609 1.00 96.12 170 GLU A CA 1
ATOM 1284 C C . GLU A 1 170 ? -10.304 -10.014 -4.548 1.00 96.12 170 GLU A C 1
ATOM 1286 O O . GLU A 1 170 ? -10.828 -10.090 -5.659 1.00 96.12 170 GLU A O 1
ATOM 1291 N N . ARG A 1 171 ? -9.737 -8.881 -4.106 1.00 95.81 171 ARG A N 1
ATOM 1292 C CA . ARG A 1 171 ? -9.667 -7.629 -4.879 1.00 95.81 171 ARG A CA 1
ATOM 1293 C C . ARG A 1 171 ? -8.770 -6.585 -4.211 1.00 95.81 171 ARG A C 1
ATOM 1295 O O . ARG A 1 171 ? -8.344 -6.726 -3.067 1.00 95.81 171 ARG A O 1
ATOM 1302 N N . GLU A 1 172 ? -8.552 -5.475 -4.904 1.00 96.12 172 GLU A N 1
ATOM 1303 C CA . GLU A 1 172 ? -8.095 -4.232 -4.281 1.00 96.12 172 GLU A CA 1
ATOM 1304 C C . GLU A 1 172 ? -9.179 -3.610 -3.392 1.00 96.12 172 GLU A C 1
ATOM 1306 O O . GLU A 1 172 ? -10.371 -3.657 -3.716 1.00 96.12 172 GLU A O 1
ATOM 1311 N N . VAL A 1 173 ? -8.748 -2.957 -2.312 1.00 96.56 173 VAL A N 1
ATOM 1312 C CA . VAL A 1 173 ? -9.560 -1.941 -1.636 1.00 96.56 173 VAL A CA 1
ATOM 1313 C C . VAL A 1 173 ? -9.640 -0.745 -2.584 1.00 96.56 173 VAL A C 1
ATOM 1315 O O . VAL A 1 173 ? -8.614 -0.254 -3.054 1.00 96.56 173 VAL A O 1
ATOM 1318 N N . ASN A 1 174 ? -10.843 -0.316 -2.937 1.00 95.19 174 ASN A N 1
ATOM 1319 C CA . ASN A 1 174 ? -11.076 0.751 -3.898 1.00 95.19 174 ASN A CA 1
ATOM 1320 C C . ASN A 1 174 ? -10.646 2.114 -3.320 1.00 95.19 174 ASN A C 1
ATOM 1322 O O . ASN A 1 174 ? -10.606 2.296 -2.102 1.00 95.19 174 ASN A O 1
ATOM 1326 N N . PRO A 1 175 ? -10.322 3.094 -4.177 1.00 94.56 175 PRO A N 1
ATOM 1327 C CA . PRO A 1 175 ? -10.163 4.483 -3.751 1.00 94.56 175 PRO A CA 1
ATOM 1328 C C . PRO A 1 175 ? -11.385 4.957 -2.956 1.00 94.56 175 PRO A C 1
ATOM 1330 O O . PRO A 1 175 ? -12.516 4.605 -3.297 1.00 94.56 175 PRO A O 1
ATOM 1333 N N . SER A 1 176 ? -11.157 5.731 -1.893 1.00 92.75 176 SER A N 1
ATOM 1334 C CA . SER A 1 176 ? -12.206 6.178 -0.961 1.00 92.75 176 SER A CA 1
ATOM 1335 C C . SER A 1 176 ? -12.963 5.063 -0.233 1.00 92.75 176 SER A C 1
ATOM 1337 O O . SER A 1 176 ? -13.976 5.347 0.405 1.00 92.75 176 SER A O 1
ATOM 1339 N N . GLU A 1 177 ? -12.528 3.807 -0.300 1.00 95.25 177 GLU A N 1
ATOM 1340 C CA . GLU A 1 177 ? -13.211 2.716 0.387 1.00 95.25 177 GLU A CA 1
ATOM 1341 C C . GLU A 1 177 ? -12.742 2.581 1.839 1.00 95.25 177 GLU A C 1
ATOM 1343 O O . GLU A 1 177 ? -11.545 2.614 2.141 1.00 95.25 177 GLU A O 1
ATOM 1348 N N . VAL A 1 178 ? -13.714 2.380 2.726 1.00 96.06 178 VAL A N 1
ATOM 1349 C CA . VAL A 1 178 ? -13.538 1.945 4.108 1.00 96.06 178 VAL A CA 1
ATOM 1350 C C . VAL A 1 178 ? -14.155 0.560 4.242 1.00 96.06 178 VAL A C 1
ATOM 1352 O O . VAL A 1 178 ? -15.374 0.407 4.158 1.00 96.06 178 VAL A O 1
ATOM 1355 N N . VAL A 1 179 ? -13.317 -0.449 4.460 1.00 97.00 179 VAL A N 1
ATOM 1356 C CA . VAL A 1 179 ? -13.744 -1.828 4.709 1.00 97.00 179 VAL A CA 1
ATOM 1357 C C . VAL A 1 179 ? -13.658 -2.103 6.201 1.00 97.00 179 VAL A C 1
ATOM 1359 O O . VAL A 1 179 ? -12.602 -1.931 6.801 1.00 97.00 179 VAL A O 1
ATOM 1362 N N . VAL A 1 180 ? -14.755 -2.547 6.803 1.00 96.06 180 VAL A N 1
ATOM 1363 C CA . VAL A 1 180 ? -14.838 -2.939 8.212 1.00 96.06 180 VAL A CA 1
ATOM 1364 C C . VAL A 1 180 ? -15.058 -4.437 8.287 1.00 96.06 180 VAL A C 1
ATOM 1366 O O . VAL A 1 180 ? -15.940 -4.965 7.616 1.00 96.06 180 VAL A O 1
ATOM 1369 N N . VAL A 1 181 ? -14.269 -5.106 9.117 1.00 95.88 181 VAL A N 1
ATOM 1370 C CA . VAL A 1 181 ? -14.411 -6.522 9.443 1.00 95.88 181 VAL A CA 1
ATOM 1371 C C . VAL A 1 181 ? -14.626 -6.641 10.944 1.00 95.88 181 VAL A C 1
ATOM 1373 O O . VAL A 1 181 ? -13.805 -6.161 11.728 1.00 95.88 181 VAL A O 1
ATOM 1376 N N . ASP A 1 182 ? -15.718 -7.282 11.338 1.00 92.12 182 ASP A N 1
ATOM 1377 C CA . ASP A 1 182 ? -16.020 -7.616 12.728 1.00 92.12 182 ASP A CA 1
ATOM 1378 C C . ASP A 1 182 ? -16.693 -8.998 12.828 1.00 92.12 182 ASP A C 1
ATOM 1380 O O . ASP A 1 182 ? -16.725 -9.764 11.864 1.00 92.12 182 ASP A O 1
ATOM 1384 N N . HIS A 1 183 ? -17.211 -9.343 14.008 1.00 87.88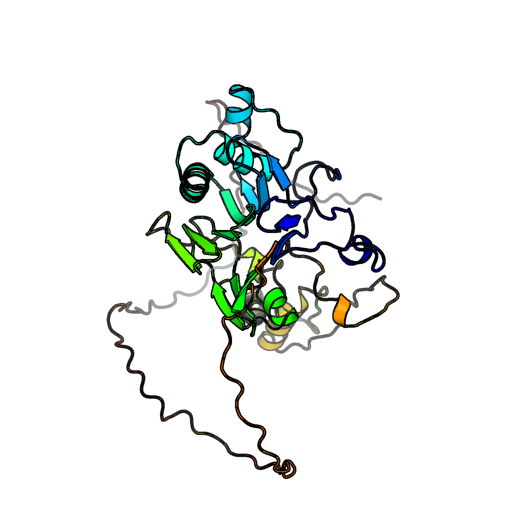 183 HIS A N 1
ATOM 1385 C CA . HIS A 1 183 ? -17.884 -10.622 14.255 1.00 87.88 183 HIS A CA 1
ATOM 1386 C C . HIS A 1 183 ? -19.183 -10.818 13.449 1.00 87.88 183 HIS A C 1
ATOM 1388 O O . HIS A 1 183 ? -19.655 -11.947 13.336 1.00 87.88 183 HIS A O 1
ATOM 1394 N N . THR A 1 184 ? -19.768 -9.748 12.900 1.00 87.75 184 THR A N 1
ATOM 1395 C CA . THR A 1 184 ? -20.974 -9.806 12.058 1.00 87.75 184 THR A CA 1
ATOM 1396 C C . THR A 1 184 ? -20.648 -10.037 10.584 1.00 87.75 184 THR A C 1
ATOM 1398 O O . THR A 1 184 ? -21.515 -10.470 9.825 1.00 87.75 184 THR A O 1
ATOM 1401 N N . GLY A 1 185 ? -19.402 -9.784 10.173 1.00 89.56 185 GLY A N 1
ATOM 1402 C CA . GLY A 1 185 ? -18.927 -9.991 8.812 1.00 89.56 185 GLY A CA 1
ATOM 1403 C C . GLY A 1 185 ? -18.163 -8.790 8.267 1.00 89.56 185 GLY A C 1
ATOM 1404 O O . GLY A 1 185 ? -17.422 -8.121 8.986 1.00 89.56 185 GLY A O 1
ATOM 1405 N N . ILE A 1 186 ? -18.310 -8.553 6.962 1.00 93.44 186 ILE A N 1
ATOM 1406 C CA . ILE A 1 186 ? -17.594 -7.506 6.228 1.00 93.44 186 ILE A CA 1
ATOM 1407 C C . ILE A 1 186 ? -18.591 -6.461 5.749 1.00 93.44 186 ILE A C 1
ATOM 1409 O O . ILE A 1 186 ? -19.593 -6.793 5.118 1.00 93.44 186 ILE A O 1
ATOM 1413 N N . GLN A 1 187 ? -18.280 -5.195 5.995 1.00 93.06 187 GLN A N 1
ATOM 1414 C CA . GLN A 1 187 ? -19.017 -4.050 5.477 1.00 93.06 187 GLN A CA 1
ATOM 1415 C C . GLN A 1 187 ? -18.064 -3.168 4.675 1.00 93.06 187 GLN A C 1
ATOM 1417 O O . GLN A 1 187 ? -16.912 -2.980 5.060 1.00 93.06 187 GLN A O 1
ATOM 1422 N N . SER A 1 188 ? -18.537 -2.626 3.558 1.00 93.19 188 SER A N 1
ATOM 1423 C CA . SER A 1 188 ? -17.776 -1.704 2.717 1.00 93.19 188 SER A CA 1
ATOM 1424 C C . SER A 1 188 ? -18.562 -0.412 2.549 1.00 93.19 188 SER A C 1
ATOM 1426 O O . SER A 1 188 ? -19.754 -0.440 2.240 1.00 93.19 188 SER A O 1
ATOM 1428 N N . LEU A 1 189 ? -17.896 0.716 2.783 1.00 90.12 189 LEU A N 1
ATOM 1429 C CA . LEU A 1 189 ? -18.451 2.051 2.625 1.00 90.12 189 LEU A CA 1
ATOM 1430 C C . LEU A 1 189 ? -17.544 2.869 1.712 1.00 90.12 189 LEU A C 1
ATOM 1432 O O . LEU A 1 189 ? -16.323 2.803 1.815 1.00 90.12 189 LEU A O 1
ATOM 1436 N N . CYS A 1 190 ? -18.143 3.677 0.846 1.00 86.44 190 CYS A N 1
ATOM 1437 C CA . CYS A 1 190 ? -17.418 4.592 -0.025 1.00 86.44 190 CYS A CA 1
ATOM 1438 C C . CYS A 1 190 ? -17.548 6.022 0.514 1.00 86.44 190 CYS A C 1
ATOM 1440 O O . CYS A 1 190 ? -18.660 6.525 0.662 1.00 86.44 190 CYS A O 1
ATOM 1442 N N . LEU A 1 191 ? -16.418 6.664 0.814 1.00 76.19 191 LEU A N 1
ATOM 1443 C CA . LEU A 1 191 ? -16.350 8.034 1.333 1.00 76.19 191 LEU A CA 1
ATOM 1444 C C . LEU A 1 191 ? -16.670 9.080 0.259 1.00 76.19 191 LEU A C 1
ATOM 1446 O O . LEU A 1 191 ? -17.290 10.099 0.543 1.00 76.19 191 LEU A O 1
ATOM 1450 N N . VAL A 1 192 ? -16.217 8.841 -0.974 1.00 75.81 192 VAL A N 1
ATOM 1451 C CA . VAL A 1 192 ? -16.362 9.751 -2.114 1.00 75.81 192 VAL A CA 1
ATOM 1452 C C . VAL A 1 192 ? -16.549 8.908 -3.364 1.00 75.81 192 VAL A C 1
ATOM 1454 O O . VAL A 1 192 ? -15.713 8.070 -3.682 1.00 75.81 192 VAL A O 1
ATOM 1457 N N . THR A 1 193 ? -17.640 9.130 -4.089 1.00 66.31 193 THR A N 1
ATOM 1458 C CA . THR A 1 193 ? -18.038 8.24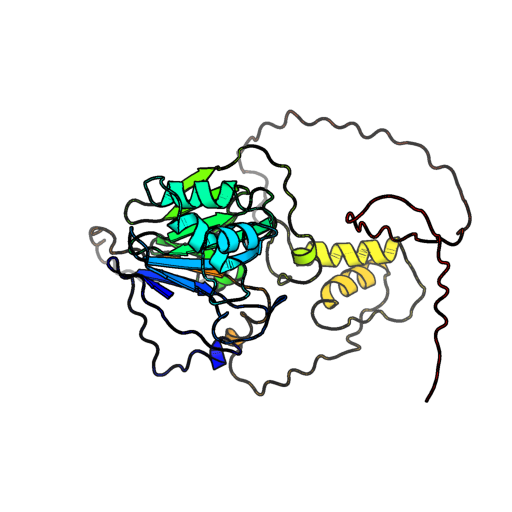8 -5.193 1.00 66.31 193 THR A CA 1
ATOM 1459 C C . THR A 1 193 ? -17.290 8.500 -6.502 1.00 66.31 193 THR A C 1
ATOM 1461 O O . THR A 1 193 ? -17.278 7.620 -7.357 1.00 66.31 193 THR A O 1
ATOM 1464 N N . HIS A 1 194 ? -16.636 9.655 -6.679 1.00 61.41 194 HIS A N 1
ATOM 1465 C CA . HIS A 1 194 ? -16.038 10.025 -7.967 1.00 61.41 194 HIS A CA 1
ATOM 1466 C C . HIS A 1 194 ? -14.778 10.886 -7.831 1.00 61.41 194 HIS A C 1
ATOM 1468 O O . HIS A 1 194 ? -14.836 12.114 -7.898 1.00 61.41 194 HIS A O 1
ATOM 1474 N N . GLN A 1 195 ? -13.620 10.238 -7.711 1.00 68.38 195 GLN A N 1
ATOM 1475 C CA . GLN A 1 195 ? -12.333 10.876 -7.972 1.00 68.38 195 GLN A CA 1
ATOM 1476 C C . GLN A 1 195 ? -11.559 10.124 -9.048 1.00 68.38 195 GLN A C 1
ATOM 1478 O O . GLN A 1 195 ? -11.561 8.896 -9.112 1.00 68.38 195 GLN A O 1
ATOM 1483 N N . GLU A 1 196 ? -10.895 10.890 -9.910 1.00 86.56 196 GLU A N 1
ATOM 1484 C CA . GLU A 1 196 ? -9.927 10.347 -10.851 1.00 86.56 196 GLU A CA 1
ATOM 1485 C C . GLU A 1 196 ? -8.778 9.708 -10.060 1.00 86.56 196 GLU A C 1
ATOM 1487 O O . GLU A 1 196 ? -8.131 10.372 -9.251 1.00 86.56 196 GLU A O 1
ATOM 1492 N N . THR A 1 197 ? -8.507 8.426 -10.289 1.00 90.69 197 THR A N 1
ATOM 1493 C CA . THR A 1 197 ? -7.449 7.709 -9.572 1.00 90.69 197 THR A CA 1
ATOM 1494 C C . THR A 1 197 ? -6.069 8.256 -9.924 1.00 90.69 197 THR A C 1
ATOM 1496 O O . THR A 1 197 ? -5.735 8.383 -11.103 1.00 90.69 197 THR A O 1
ATOM 1499 N N . LYS A 1 198 ? -5.229 8.512 -8.917 1.00 94.69 198 LYS A N 1
ATOM 1500 C CA . LYS A 1 198 ? -3.828 8.943 -9.075 1.00 94.69 198 LYS A CA 1
ATOM 1501 C C . LYS A 1 198 ? -2.906 7.947 -8.380 1.00 94.69 198 LYS A C 1
ATOM 1503 O O . LYS A 1 198 ? -2.274 8.246 -7.375 1.00 94.69 198 LYS A O 1
ATOM 1508 N N . GLN A 1 199 ? -2.867 6.736 -8.916 1.00 95.50 199 GLN A N 1
ATOM 1509 C CA . GLN A 1 199 ? -2.061 5.639 -8.389 1.00 95.50 199 GLN A CA 1
ATOM 1510 C C . GLN A 1 199 ? -0.556 5.902 -8.560 1.00 95.50 199 GLN A C 1
ATOM 1512 O O . GLN A 1 199 ? -0.111 6.469 -9.561 1.00 95.50 199 GLN A O 1
ATOM 1517 N N . CYS A 1 200 ? 0.242 5.489 -7.576 1.00 96.69 200 CYS A N 1
ATOM 1518 C CA . CYS A 1 200 ? 1.677 5.748 -7.546 1.00 96.69 200 CYS A CA 1
ATOM 1519 C C . CYS A 1 200 ? 2.438 4.966 -8.636 1.00 96.69 200 CYS A C 1
ATOM 1521 O O . CYS A 1 200 ? 2.737 3.784 -8.481 1.00 96.69 200 CYS A O 1
ATOM 1523 N N . ILE A 1 201 ? 2.849 5.632 -9.721 1.00 96.81 201 ILE A N 1
ATOM 1524 C CA . ILE A 1 201 ? 3.639 4.989 -10.791 1.00 96.81 201 ILE A CA 1
ATOM 1525 C C . ILE A 1 201 ? 4.977 4.416 -10.294 1.00 96.81 201 ILE A C 1
ATOM 1527 O O . ILE A 1 201 ? 5.501 3.460 -10.864 1.00 96.81 201 ILE A O 1
ATOM 1531 N N . PHE A 1 202 ? 5.515 4.959 -9.198 1.00 95.62 202 PHE A N 1
ATOM 1532 C CA . PHE A 1 202 ? 6.756 4.486 -8.587 1.00 95.62 202 PHE A CA 1
ATOM 1533 C C . PHE A 1 202 ? 6.661 3.054 -8.041 1.00 95.62 202 PHE A C 1
ATOM 1535 O O . PHE A 1 202 ? 7.696 2.390 -7.949 1.00 95.62 202 PHE A O 1
ATOM 1542 N N . GLU A 1 203 ? 5.453 2.549 -7.760 1.00 94.94 203 GLU A N 1
ATOM 1543 C CA . GLU A 1 203 ? 5.244 1.128 -7.450 1.00 94.94 203 GLU A CA 1
ATOM 1544 C C . GLU A 1 203 ? 5.663 0.255 -8.644 1.00 94.94 203 GLU A C 1
ATOM 1546 O O . GLU A 1 203 ? 6.465 -0.667 -8.498 1.00 94.94 203 GLU A O 1
ATOM 1551 N N . HIS A 1 204 ? 5.250 0.625 -9.862 1.00 95.31 204 HIS A N 1
ATOM 1552 C CA . HIS A 1 204 ? 5.634 -0.089 -11.084 1.00 95.31 204 HIS A CA 1
ATOM 1553 C C . HIS A 1 204 ? 7.093 0.149 -11.481 1.00 95.31 204 HIS A C 1
ATOM 1555 O O . HIS A 1 204 ? 7.750 -0.769 -11.971 1.00 95.31 204 HIS A O 1
ATOM 1561 N N . ILE A 1 205 ? 7.623 1.355 -11.261 1.00 95.25 205 ILE A N 1
ATOM 1562 C CA . ILE A 1 205 ? 9.013 1.676 -11.616 1.00 95.25 205 ILE A CA 1
ATOM 1563 C C . ILE A 1 205 ? 9.993 0.909 -10.723 1.00 95.25 205 ILE A C 1
ATOM 1565 O O . ILE A 1 205 ? 10.946 0.333 -11.242 1.00 95.25 205 ILE A O 1
ATOM 1569 N N . TYR A 1 206 ? 9.771 0.880 -9.404 1.00 92.06 206 TYR A N 1
ATOM 1570 C CA . TYR A 1 206 ? 10.803 0.413 -8.473 1.00 92.06 206 TYR A CA 1
ATOM 1571 C C . TYR A 1 206 ? 10.283 -0.296 -7.218 1.00 92.06 206 TYR A C 1
ATOM 1573 O O . TYR A 1 206 ? 10.807 -1.356 -6.892 1.00 92.06 206 TYR A O 1
ATOM 1581 N N . PHE A 1 207 ? 9.289 0.262 -6.518 1.00 89.75 207 PHE A N 1
ATOM 1582 C CA . PHE A 1 207 ? 8.964 -0.180 -5.153 1.00 89.75 207 PHE A CA 1
ATOM 1583 C C . PHE A 1 207 ? 8.385 -1.591 -5.074 1.00 89.75 207 PHE A C 1
ATOM 1585 O O . PHE A 1 207 ? 8.827 -2.366 -4.234 1.00 89.75 207 PHE A O 1
ATOM 1592 N N . ALA A 1 208 ? 7.425 -1.925 -5.934 1.00 89.25 208 ALA A N 1
ATOM 1593 C CA . ALA A 1 208 ? 6.769 -3.220 -5.866 1.00 89.25 208 ALA A CA 1
ATOM 1594 C C . ALA A 1 208 ? 7.667 -4.334 -6.408 1.00 89.25 208 ALA A C 1
ATOM 1596 O O . ALA A 1 208 ? 8.514 -4.127 -7.291 1.00 89.25 208 ALA A O 1
ATOM 1597 N N . LEU A 1 209 ? 7.452 -5.549 -5.923 1.00 88.69 209 LEU A N 1
ATOM 1598 C CA . LEU A 1 209 ? 8.146 -6.713 -6.454 1.00 88.69 209 LEU A CA 1
ATOM 1599 C C . LEU A 1 209 ? 7.599 -7.078 -7.854 1.00 88.69 209 LEU A C 1
ATOM 1601 O O . LEU A 1 209 ? 6.398 -6.968 -8.109 1.00 88.69 209 LEU A O 1
ATOM 1605 N N . PRO A 1 210 ? 8.463 -7.486 -8.806 1.00 86.62 210 PRO A N 1
ATOM 1606 C CA . PRO A 1 210 ? 8.070 -7.646 -10.206 1.00 86.62 210 PRO A CA 1
ATOM 1607 C C . PRO A 1 210 ? 7.064 -8.779 -10.438 1.00 86.62 210 PRO A C 1
ATOM 1609 O O . PRO A 1 210 ? 6.274 -8.708 -11.372 1.00 86.62 210 PRO A O 1
ATOM 1612 N N . ASN A 1 211 ? 7.075 -9.811 -9.602 1.00 84.19 211 ASN A N 1
ATOM 1613 C CA . ASN A 1 211 ? 6.254 -11.010 -9.744 1.00 84.19 211 ASN A CA 1
ATOM 1614 C C . ASN A 1 211 ? 4.784 -10.837 -9.321 1.00 84.19 211 ASN A C 1
ATOM 1616 O O . ASN A 1 211 ? 4.045 -11.815 -9.358 1.00 84.19 211 ASN A O 1
ATOM 1620 N N . TYR A 1 212 ? 4.346 -9.626 -8.963 1.00 83.81 212 TYR A N 1
ATOM 1621 C CA . TYR A 1 212 ? 3.004 -9.397 -8.427 1.00 83.81 212 TYR A CA 1
ATOM 1622 C C . TYR A 1 212 ? 2.189 -8.367 -9.209 1.00 83.81 212 TYR A C 1
ATOM 1624 O O . TYR A 1 212 ? 2.690 -7.599 -10.040 1.00 83.81 212 TYR A O 1
ATOM 1632 N N . LEU A 1 213 ? 0.888 -8.378 -8.917 1.00 88.69 213 LEU A N 1
ATOM 1633 C CA . LEU A 1 213 ? -0.077 -7.412 -9.417 1.00 88.69 213 LEU A CA 1
ATOM 1634 C C . LEU A 1 213 ? -0.184 -6.236 -8.449 1.00 88.69 213 LEU A C 1
ATOM 1636 O O . LEU A 1 213 ? -0.539 -6.411 -7.282 1.00 88.69 213 LEU A O 1
ATOM 1640 N N . VAL A 1 214 ? 0.054 -5.039 -8.974 1.00 91.94 214 VAL A N 1
ATOM 1641 C CA . VAL A 1 214 ? -0.224 -3.772 -8.296 1.00 91.94 214 VAL A CA 1
ATOM 1642 C C . VAL A 1 214 ? -1.106 -2.947 -9.220 1.00 91.94 214 VAL A C 1
ATOM 1644 O O . VAL A 1 214 ? -0.866 -2.899 -10.425 1.00 91.94 214 VAL A O 1
ATOM 1647 N N . PHE A 1 215 ? -2.177 -2.361 -8.684 1.00 93.62 215 PHE A N 1
ATOM 1648 C CA . PHE A 1 215 ? -3.146 -1.590 -9.475 1.00 93.62 215 PHE A CA 1
ATOM 1649 C C . PHE A 1 215 ? -3.709 -2.382 -10.669 1.00 93.62 215 PHE A C 1
ATOM 1651 O O . PHE A 1 215 ? -3.833 -1.870 -11.784 1.00 93.62 215 PHE A O 1
ATOM 1658 N N . ARG A 1 216 ? -4.012 -3.666 -10.432 1.00 90.50 216 ARG A N 1
ATOM 1659 C CA . ARG A 1 216 ? -4.482 -4.653 -11.423 1.00 90.50 216 ARG A CA 1
ATOM 1660 C C . ARG A 1 216 ? -3.548 -4.843 -12.626 1.00 90.50 216 ARG A C 1
ATOM 1662 O O . ARG A 1 216 ? -3.990 -5.301 -13.676 1.00 90.50 216 ARG A O 1
ATOM 1669 N N . ARG A 1 217 ? -2.268 -4.485 -12.498 1.00 93.19 217 ARG A N 1
ATOM 1670 C CA . ARG A 1 217 ? -1.265 -4.575 -13.565 1.00 93.19 217 ARG A CA 1
ATOM 1671 C C . ARG A 1 217 ? -0.051 -5.362 -13.099 1.00 93.19 217 ARG A C 1
ATOM 1673 O O . ARG A 1 217 ? 0.418 -5.191 -11.976 1.00 93.19 217 ARG A O 1
ATOM 1680 N N . SER A 1 218 ? 0.492 -6.182 -13.994 1.00 94.25 218 SER A N 1
ATOM 1681 C CA . SER A 1 218 ? 1.755 -6.877 -13.754 1.00 94.25 218 SER A CA 1
ATOM 1682 C C . SER A 1 218 ? 2.906 -5.876 -13.697 1.00 94.25 218 SER A C 1
ATOM 1684 O O . SER A 1 218 ? 3.150 -5.109 -14.640 1.00 94.25 218 SER A O 1
ATOM 1686 N N . VAL A 1 219 ? 3.629 -5.874 -12.575 1.00 94.56 219 VAL A N 1
ATOM 1687 C CA . VAL A 1 219 ? 4.829 -5.046 -12.409 1.00 94.56 219 VAL A CA 1
ATOM 1688 C C . VAL A 1 219 ? 5.921 -5.515 -13.375 1.00 94.56 219 VAL A C 1
ATOM 1690 O O . VAL A 1 219 ? 6.573 -4.679 -14.003 1.00 94.56 219 VAL A O 1
ATOM 1693 N N . TYR A 1 220 ? 6.069 -6.830 -13.575 1.00 95.62 220 TYR A N 1
ATOM 1694 C CA . TYR A 1 220 ? 6.999 -7.407 -14.547 1.00 95.62 220 TYR A CA 1
ATOM 1695 C C . TYR A 1 220 ? 6.732 -6.899 -15.967 1.00 95.62 220 TYR A C 1
ATOM 1697 O O . TYR A 1 220 ? 7.640 -6.385 -16.621 1.00 95.62 220 TYR A O 1
ATOM 1705 N N . GLU A 1 221 ? 5.486 -6.998 -16.439 1.00 96.94 221 GLU A N 1
ATOM 1706 C CA . GLU A 1 221 ? 5.123 -6.559 -17.793 1.00 96.94 221 GLU A CA 1
ATOM 1707 C C . GLU A 1 221 ? 5.330 -5.057 -17.971 1.00 96.94 221 GLU A C 1
ATOM 1709 O O . GLU A 1 221 ? 5.876 -4.627 -18.987 1.00 96.94 221 GLU A O 1
ATOM 1714 N N . SER A 1 222 ? 4.970 -4.265 -16.955 1.00 97.44 222 SER A N 1
ATOM 1715 C CA . SER A 1 222 ? 5.197 -2.817 -16.951 1.00 97.44 222 SER A CA 1
ATOM 1716 C C . SER A 1 222 ? 6.683 -2.495 -17.138 1.00 97.44 222 SER A C 1
ATOM 1718 O O . SER A 1 222 ? 7.049 -1.741 -18.038 1.00 97.44 222 SER A O 1
ATOM 1720 N N . ARG A 1 223 ? 7.557 -3.121 -16.338 1.00 97.88 223 ARG A N 1
ATOM 1721 C CA . ARG A 1 223 ? 9.012 -2.907 -16.398 1.00 97.88 223 ARG A CA 1
ATOM 1722 C C . ARG A 1 223 ? 9.612 -3.372 -17.716 1.00 97.88 223 ARG A C 1
ATOM 1724 O O . ARG A 1 223 ? 10.409 -2.644 -18.305 1.00 97.88 223 ARG A O 1
ATOM 1731 N N . ARG A 1 224 ? 9.196 -4.535 -18.219 1.00 97.88 224 ARG A N 1
ATOM 1732 C CA . ARG A 1 224 ? 9.629 -5.027 -19.532 1.00 97.88 224 ARG A CA 1
ATOM 1733 C C . ARG A 1 224 ? 9.250 -4.030 -20.626 1.00 97.88 224 ARG A C 1
ATOM 1735 O O . ARG A 1 224 ? 10.081 -3.704 -21.472 1.00 97.88 224 ARG A O 1
ATOM 1742 N N . LYS A 1 225 ? 8.033 -3.476 -20.561 1.00 98.31 225 LYS A N 1
ATOM 1743 C CA . LYS A 1 225 ? 7.559 -2.482 -21.524 1.00 98.31 225 LYS A CA 1
ATOM 1744 C C . LYS A 1 225 ? 8.342 -1.174 -21.461 1.00 98.31 225 LYS A C 1
ATOM 1746 O O . LYS A 1 225 ? 8.622 -0.603 -22.512 1.00 98.31 225 LYS A O 1
ATOM 1751 N N . PHE A 1 226 ? 8.741 -0.725 -20.270 1.00 98.12 226 PHE A N 1
ATOM 1752 C CA . PHE A 1 226 ? 9.618 0.443 -20.127 1.00 98.12 226 PHE A CA 1
ATOM 1753 C C . PHE A 1 226 ? 10.936 0.245 -20.883 1.00 98.12 226 PHE A C 1
ATOM 1755 O O . PHE A 1 226 ? 11.367 1.146 -21.595 1.00 98.12 226 PHE A O 1
ATOM 1762 N N . GLY A 1 227 ? 11.524 -0.951 -20.802 1.00 97.94 227 GLY A N 1
ATOM 1763 C CA . GLY A 1 227 ? 12.723 -1.307 -21.559 1.00 97.94 227 GLY A CA 1
ATOM 1764 C C . GLY A 1 227 ? 12.532 -1.202 -23.069 1.00 97.94 227 GLY A C 1
ATOM 1765 O O . GLY A 1 227 ? 13.326 -0.560 -23.749 1.00 97.94 227 GLY A O 1
ATOM 1766 N N . GLU A 1 228 ? 11.443 -1.778 -23.584 1.00 98.44 228 GLU A N 1
ATOM 1767 C CA . GLU A 1 228 ? 11.109 -1.700 -25.012 1.00 98.44 228 GLU A CA 1
ATOM 1768 C C . GLU A 1 228 ? 10.929 -0.254 -25.493 1.00 98.44 228 GLU A C 1
ATOM 1770 O O . GLU A 1 228 ? 11.376 0.092 -26.587 1.00 98.44 228 GLU A O 1
ATOM 1775 N N . ILE A 1 229 ? 10.263 0.585 -24.692 1.00 98.56 229 ILE A N 1
ATOM 1776 C CA . ILE A 1 229 ? 10.048 2.004 -25.000 1.00 98.56 229 ILE A CA 1
ATOM 1777 C C . ILE A 1 229 ? 11.387 2.746 -25.026 1.00 98.56 229 ILE A C 1
ATOM 1779 O O . ILE A 1 229 ? 11.656 3.460 -25.988 1.00 98.56 229 ILE A O 1
ATOM 1783 N N . LEU A 1 230 ? 12.261 2.522 -24.040 1.00 98.06 230 LEU A N 1
ATOM 1784 C CA . LEU A 1 230 ? 13.591 3.139 -23.990 1.00 98.06 230 LEU A CA 1
ATOM 1785 C C . LEU A 1 230 ? 14.431 2.810 -25.228 1.00 98.06 230 LEU A C 1
ATOM 1787 O O . LEU A 1 230 ? 15.119 3.684 -25.749 1.00 98.06 230 LEU A O 1
ATOM 1791 N N . THR A 1 231 ? 14.346 1.582 -25.745 1.00 97.81 231 THR A N 1
ATOM 1792 C CA . THR A 1 231 ? 15.021 1.219 -26.999 1.00 97.81 231 THR A CA 1
ATOM 1793 C C . THR A 1 231 ? 14.478 1.993 -28.200 1.00 97.81 231 THR A C 1
ATOM 1795 O O . THR A 1 231 ? 15.242 2.352 -29.090 1.00 97.81 231 THR A O 1
ATOM 1798 N N . ILE A 1 232 ? 13.165 2.238 -28.252 1.00 97.56 232 ILE A N 1
ATOM 1799 C CA . ILE A 1 232 ? 12.527 2.976 -29.353 1.00 97.56 232 ILE A CA 1
ATOM 1800 C C . ILE A 1 232 ? 12.882 4.465 -29.284 1.00 97.56 232 ILE A C 1
ATOM 1802 O O . ILE A 1 232 ? 13.188 5.074 -30.307 1.00 97.56 232 ILE A O 1
ATOM 1806 N N . GLU A 1 233 ? 12.817 5.054 -28.092 1.00 98.25 233 GLU A N 1
ATOM 1807 C CA . GLU A 1 233 ? 13.010 6.491 -27.892 1.00 98.25 233 GLU A CA 1
ATOM 1808 C C . GLU A 1 233 ? 14.485 6.902 -27.890 1.00 98.25 233 GLU A C 1
ATOM 1810 O O . GLU A 1 233 ? 14.811 8.047 -28.202 1.00 98.25 233 GLU A O 1
ATOM 1815 N N . SER A 1 234 ? 15.390 5.999 -27.513 1.00 96.88 234 SER A N 1
ATOM 1816 C CA . SER A 1 234 ? 16.823 6.280 -27.382 1.00 96.88 234 SER A CA 1
ATOM 1817 C C . SER A 1 234 ? 17.674 5.066 -27.782 1.00 96.88 234 SER A C 1
ATOM 1819 O O . SER A 1 234 ? 18.328 4.451 -26.932 1.00 96.88 234 SER A O 1
ATOM 1821 N N . PRO A 1 235 ? 17.668 4.692 -29.077 1.00 95.25 235 PRO A N 1
ATOM 1822 C CA . PRO A 1 235 ? 18.503 3.612 -29.583 1.00 95.25 235 PRO A CA 1
ATOM 1823 C C . PRO A 1 235 ? 19.978 4.027 -29.628 1.00 95.25 235 PRO A C 1
ATOM 1825 O O . PRO A 1 235 ? 20.309 5.180 -29.909 1.00 95.25 235 PRO A O 1
ATOM 1828 N N . VAL A 1 236 ? 20.865 3.059 -29.413 1.00 95.69 236 VAL A N 1
ATOM 1829 C CA . VAL A 1 236 ? 22.312 3.206 -29.599 1.00 95.69 236 VAL A CA 1
ATOM 1830 C C . VAL A 1 236 ? 22.900 1.883 -30.085 1.00 95.69 236 VAL A C 1
ATOM 1832 O O . VAL A 1 236 ? 22.440 0.813 -29.683 1.00 95.69 236 VAL A O 1
ATOM 1835 N N . GLU A 1 237 ? 23.906 1.946 -30.956 1.00 95.88 237 GLU A N 1
ATOM 1836 C CA . GLU A 1 237 ? 24.692 0.764 -31.315 1.00 95.88 237 GLU A CA 1
ATOM 1837 C C . GLU A 1 237 ? 25.550 0.346 -30.117 1.00 95.88 237 GLU A C 1
ATOM 1839 O O . GLU A 1 237 ? 26.266 1.161 -29.533 1.00 95.88 237 GLU A O 1
ATOM 1844 N N . CYS A 1 238 ? 25.437 -0.915 -29.713 1.00 95.50 238 CYS A N 1
ATOM 1845 C CA . CYS A 1 238 ? 26.167 -1.474 -28.583 1.00 95.50 238 CYS A CA 1
ATOM 1846 C C . CYS A 1 238 ? 26.356 -2.983 -28.758 1.00 95.50 238 CYS A C 1
ATOM 1848 O O . CYS A 1 238 ? 25.525 -3.654 -29.371 1.00 95.50 238 CYS A O 1
ATOM 1850 N N . ASP A 1 239 ? 27.437 -3.515 -28.190 1.00 97.50 239 ASP A N 1
ATOM 1851 C CA . ASP A 1 239 ? 27.752 -4.947 -28.258 1.00 97.50 239 ASP A CA 1
ATOM 1852 C C . ASP A 1 239 ? 26.947 -5.769 -27.245 1.00 97.50 239 ASP A C 1
ATOM 1854 O O . ASP A 1 239 ? 26.667 -6.951 -27.450 1.00 97.50 239 ASP A O 1
ATOM 1858 N N . VAL A 1 240 ? 26.590 -5.145 -26.120 1.00 97.12 240 VAL A N 1
ATOM 1859 C CA . VAL A 1 240 ? 25.961 -5.804 -24.980 1.00 97.12 240 VAL A CA 1
ATOM 1860 C C . VAL A 1 240 ? 25.077 -4.837 -24.205 1.00 97.12 240 VAL A C 1
ATOM 1862 O O . VAL A 1 240 ? 25.386 -3.652 -24.080 1.00 97.12 240 VAL A O 1
ATOM 1865 N N . VAL A 1 241 ? 24.000 -5.364 -23.623 1.00 97.44 241 VAL A N 1
ATOM 1866 C CA . VAL A 1 241 ? 23.188 -4.651 -22.633 1.00 97.44 241 VAL A CA 1
ATOM 1867 C C . VAL A 1 241 ? 23.329 -5.347 -21.283 1.00 97.44 241 VAL A C 1
ATOM 1869 O O . VAL A 1 241 ? 23.182 -6.565 -21.182 1.00 97.44 241 VAL A O 1
ATOM 1872 N N . ILE A 1 242 ? 23.603 -4.576 -20.235 1.00 97.06 242 ILE A N 1
ATOM 1873 C CA . ILE A 1 242 ? 23.767 -5.078 -18.866 1.00 97.06 242 ILE A CA 1
ATOM 1874 C C . ILE A 1 242 ? 22.788 -4.381 -17.923 1.00 97.06 242 ILE A C 1
ATOM 1876 O O . ILE A 1 242 ? 22.383 -3.245 -18.163 1.00 97.06 242 ILE A O 1
ATOM 1880 N N . ALA A 1 243 ? 22.408 -5.058 -16.840 1.00 95.62 243 ALA A N 1
ATOM 1881 C CA . ALA A 1 243 ? 21.539 -4.499 -15.810 1.00 95.62 243 ALA A CA 1
ATOM 1882 C C . ALA A 1 243 ? 22.324 -4.119 -14.560 1.00 95.62 243 ALA A C 1
ATOM 1884 O O . ALA A 1 243 ? 23.229 -4.843 -14.151 1.00 95.62 243 ALA A O 1
ATOM 1885 N N . VAL A 1 244 ? 21.915 -3.026 -13.913 1.00 94.06 244 VAL A N 1
ATOM 1886 C CA . VAL A 1 244 ? 22.256 -2.775 -12.510 1.00 94.06 244 VAL A CA 1
ATOM 1887 C C . VAL A 1 244 ? 21.250 -3.555 -11.649 1.00 94.06 244 VAL A C 1
ATOM 1889 O O . VAL A 1 244 ? 20.051 -3.252 -11.701 1.00 94.06 244 VAL A O 1
ATOM 1892 N N . PRO A 1 245 ? 21.692 -4.594 -10.919 1.00 90.31 245 PRO A N 1
ATOM 1893 C CA . PRO A 1 245 ? 20.797 -5.493 -10.206 1.00 90.31 245 PRO A CA 1
ATOM 1894 C C . PRO A 1 245 ? 20.232 -4.871 -8.915 1.00 90.31 245 PRO A C 1
ATOM 1896 O O . PRO A 1 245 ? 20.854 -4.012 -8.297 1.00 90.31 245 PRO A O 1
ATOM 1899 N N . ASP A 1 246 ? 19.058 -5.295 -8.441 1.00 87.56 246 ASP A N 1
ATOM 1900 C CA . ASP A 1 246 ? 18.196 -6.339 -9.032 1.00 87.56 246 ASP A CA 1
ATOM 1901 C C . ASP A 1 246 ? 17.007 -5.760 -9.816 1.00 87.56 246 ASP A C 1
ATOM 1903 O O . ASP A 1 246 ? 16.511 -6.373 -10.760 1.00 87.56 246 ASP A O 1
ATOM 1907 N N . SER A 1 247 ? 16.558 -4.550 -9.468 1.00 87.62 247 SER A N 1
ATOM 1908 C CA . SER A 1 247 ? 15.336 -3.952 -10.025 1.00 87.62 247 SER A CA 1
ATOM 1909 C C . SER A 1 247 ? 15.428 -3.666 -11.528 1.00 87.62 247 SER A C 1
ATOM 1911 O O . SER A 1 247 ? 14.431 -3.802 -12.241 1.00 87.62 247 SER A O 1
ATOM 1913 N N . GLY A 1 248 ? 16.619 -3.316 -12.025 1.00 92.88 248 GLY A N 1
ATOM 1914 C CA . GLY A 1 248 ? 16.853 -2.977 -13.429 1.00 92.88 248 GLY A CA 1
ATOM 1915 C C . GLY A 1 248 ? 16.816 -4.168 -14.389 1.00 92.88 248 GLY A C 1
ATOM 1916 O O . GLY A 1 248 ? 16.682 -3.965 -15.595 1.00 92.88 248 GLY A O 1
ATOM 1917 N N . VAL A 1 249 ? 16.895 -5.406 -13.885 1.00 95.69 249 VAL A N 1
ATOM 1918 C CA . VAL A 1 249 ? 17.020 -6.617 -14.716 1.00 95.69 249 VAL A CA 1
ATOM 1919 C C . VAL A 1 249 ? 15.848 -6.756 -15.688 1.00 95.69 249 VAL A C 1
ATOM 1921 O O . VAL A 1 249 ? 16.060 -6.918 -16.885 1.00 95.69 249 VAL A O 1
ATOM 1924 N N . VAL A 1 250 ? 14.607 -6.619 -15.213 1.00 97.00 250 VAL A N 1
ATOM 1925 C CA . VAL A 1 250 ? 13.409 -6.799 -16.058 1.00 97.00 250 VAL A CA 1
ATOM 1926 C C . VAL A 1 250 ? 13.313 -5.735 -17.157 1.00 97.00 250 VAL A C 1
ATOM 1928 O O . VAL A 1 250 ? 12.953 -6.045 -18.293 1.00 97.00 250 VAL A O 1
ATOM 1931 N N . VAL A 1 251 ? 13.670 -4.487 -16.837 1.00 97.38 251 VAL A N 1
ATOM 1932 C CA . VAL A 1 251 ? 13.702 -3.385 -17.811 1.00 97.38 251 VAL A CA 1
ATOM 1933 C C . VAL A 1 251 ? 14.729 -3.687 -18.898 1.00 97.38 251 VAL A C 1
ATOM 1935 O O . VAL A 1 251 ? 14.428 -3.606 -20.086 1.00 97.38 251 VAL A O 1
ATOM 1938 N N . VAL A 1 252 ? 15.927 -4.108 -18.504 1.00 97.56 252 VAL A N 1
ATOM 1939 C CA . VAL A 1 252 ? 17.007 -4.421 -19.441 1.00 97.56 252 VAL A CA 1
ATOM 1940 C C . VAL A 1 252 ? 16.689 -5.633 -20.312 1.00 97.56 252 VAL A C 1
ATOM 1942 O O . VAL A 1 252 ? 16.999 -5.605 -21.498 1.00 97.56 252 VAL A O 1
ATOM 1945 N N . LEU A 1 253 ? 16.010 -6.657 -19.788 1.00 97.56 253 LEU A N 1
ATOM 1946 C CA . LEU A 1 253 ? 15.530 -7.776 -20.606 1.00 97.56 253 LEU A CA 1
ATOM 1947 C C . LEU A 1 253 ? 14.569 -7.304 -21.709 1.00 97.56 253 LEU A C 1
ATOM 1949 O O . LEU A 1 253 ? 14.656 -7.770 -22.845 1.00 97.56 253 LEU A O 1
ATOM 1953 N N . GLY A 1 254 ? 13.680 -6.355 -21.395 1.00 97.62 254 GLY A N 1
ATOM 1954 C CA . GLY A 1 254 ? 12.820 -5.706 -22.388 1.00 97.62 254 GLY A CA 1
ATOM 1955 C C . GLY A 1 254 ? 13.615 -4.922 -23.433 1.00 97.62 254 GLY A C 1
ATOM 1956 O O . GLY A 1 254 ? 13.371 -5.071 -24.632 1.00 97.62 254 GLY A O 1
ATOM 1957 N N . TYR A 1 255 ? 14.609 -4.149 -22.985 1.00 98.31 255 TYR A N 1
ATOM 1958 C CA . TYR A 1 255 ? 15.487 -3.378 -23.867 1.00 98.31 255 TYR A CA 1
ATOM 1959 C C . TYR A 1 255 ? 16.270 -4.293 -24.819 1.00 98.31 255 TYR A C 1
ATOM 1961 O O . TYR A 1 255 ? 16.206 -4.130 -26.034 1.00 98.31 255 TYR A O 1
ATOM 1969 N N . ALA A 1 256 ? 16.971 -5.295 -24.285 1.00 97.81 256 ALA A N 1
ATOM 1970 C CA . ALA A 1 256 ? 17.798 -6.233 -25.043 1.00 97.81 256 ALA A CA 1
ATOM 1971 C C . ALA A 1 256 ? 16.977 -6.992 -26.098 1.00 97.81 256 ALA A C 1
ATOM 1973 O O . ALA A 1 256 ? 17.367 -7.064 -27.265 1.00 97.81 256 ALA A O 1
ATOM 1974 N N . ALA A 1 257 ? 15.789 -7.478 -25.718 1.00 97.44 257 ALA A N 1
ATOM 1975 C CA . ALA A 1 257 ? 14.878 -8.155 -26.638 1.00 97.44 257 ALA A CA 1
ATOM 1976 C C . ALA A 1 257 ? 14.426 -7.240 -27.788 1.00 97.44 257 ALA A C 1
ATOM 1978 O O . ALA A 1 257 ? 14.360 -7.679 -28.938 1.00 97.44 257 ALA A O 1
ATOM 1979 N N . LYS A 1 258 ? 14.131 -5.964 -27.500 1.00 97.94 258 LYS A N 1
ATOM 1980 C CA . LYS A 1 258 ? 13.707 -4.995 -28.518 1.00 97.94 258 LYS A CA 1
ATOM 1981 C C . LYS A 1 258 ? 14.861 -4.541 -29.413 1.00 97.94 258 LYS A C 1
ATOM 1983 O O . LYS A 1 258 ? 14.657 -4.405 -30.618 1.00 97.94 258 LYS A O 1
ATOM 1988 N N . ALA A 1 259 ? 16.044 -4.338 -28.835 1.00 97.00 259 ALA A N 1
ATOM 1989 C CA . ALA A 1 259 ? 17.259 -3.904 -29.523 1.00 97.00 259 ALA A CA 1
ATOM 1990 C C . ALA A 1 259 ? 17.896 -5.023 -30.357 1.00 97.00 259 ALA A C 1
ATOM 1992 O O . ALA A 1 259 ? 18.652 -4.736 -31.279 1.00 97.00 259 ALA A O 1
ATOM 1993 N N . ARG A 1 260 ? 17.571 -6.289 -30.052 1.00 97.38 260 ARG A N 1
ATOM 1994 C CA . ARG A 1 260 ? 18.219 -7.491 -30.608 1.00 97.38 260 ARG A CA 1
ATOM 1995 C C . ARG A 1 260 ? 19.724 -7.533 -30.315 1.00 97.38 260 ARG A C 1
ATOM 1997 O O . ARG A 1 260 ? 20.508 -7.994 -31.137 1.00 97.38 260 ARG A O 1
ATOM 2004 N N . VAL A 1 261 ? 20.098 -7.072 -29.125 1.00 97.19 261 VAL A N 1
ATOM 2005 C CA . VAL A 1 261 ? 21.467 -7.092 -28.589 1.00 97.19 261 VAL A CA 1
ATOM 2006 C C . VAL A 1 261 ? 21.493 -8.074 -27.415 1.00 97.19 261 VAL A C 1
ATOM 2008 O O . VAL A 1 261 ? 20.519 -8.119 -26.656 1.00 97.19 261 VAL A O 1
ATOM 2011 N N . PRO A 1 262 ? 22.547 -8.893 -27.245 1.00 97.25 262 PRO A N 1
ATOM 2012 C CA . PRO A 1 262 ? 22.609 -9.844 -26.143 1.00 97.25 262 PRO A CA 1
ATOM 2013 C C . PRO A 1 262 ? 22.578 -9.141 -24.781 1.00 97.25 262 PRO A C 1
ATOM 2015 O O . PRO A 1 262 ? 23.293 -8.167 -24.533 1.00 97.25 262 PRO A O 1
ATOM 2018 N N . PHE A 1 263 ? 21.769 -9.687 -23.875 1.00 97.25 263 PHE A N 1
ATOM 2019 C CA . PHE A 1 263 ? 21.844 -9.374 -22.453 1.00 97.25 263 PHE A CA 1
ATOM 2020 C C . PHE A 1 263 ? 22.991 -10.159 -21.811 1.00 97.25 263 PHE A C 1
ATOM 2022 O O . PHE A 1 263 ? 23.122 -11.359 -22.053 1.00 97.25 263 PHE A O 1
ATOM 2029 N N . GLN A 1 264 ? 23.782 -9.501 -20.964 1.00 95.81 264 GLN A N 1
ATOM 2030 C CA . GLN A 1 264 ? 24.776 -10.158 -20.116 1.00 95.81 264 GLN A CA 1
ATOM 2031 C C . GLN A 1 264 ? 24.642 -9.694 -18.665 1.00 95.81 264 GLN A C 1
ATOM 2033 O O . GLN A 1 264 ? 24.410 -8.516 -18.379 1.00 95.81 264 GLN A O 1
ATOM 2038 N N . GLN A 1 265 ? 24.852 -10.619 -17.729 1.00 92.19 265 GLN A N 1
ATOM 2039 C CA . GLN A 1 265 ? 24.919 -10.301 -16.305 1.00 92.19 265 GLN A CA 1
ATOM 2040 C C . GLN A 1 265 ? 26.292 -9.689 -15.976 1.00 92.19 265 GLN A C 1
ATOM 2042 O O . GLN A 1 265 ? 27.184 -10.368 -15.478 1.00 92.19 265 GLN A O 1
ATOM 2047 N N . GLY A 1 266 ? 26.472 -8.401 -16.285 1.00 92.69 266 GLY A N 1
ATOM 2048 C CA . GLY A 1 266 ? 27.738 -7.690 -16.049 1.00 92.69 266 GLY A CA 1
ATOM 2049 C C . GLY A 1 266 ? 28.007 -7.345 -14.579 1.00 92.69 266 GLY A C 1
ATOM 2050 O O . GLY A 1 266 ? 29.159 -7.241 -14.169 1.00 92.69 266 GLY A O 1
ATOM 2051 N N . PHE A 1 267 ? 26.951 -7.200 -13.774 1.00 91.62 267 PHE A N 1
ATOM 2052 C CA . PHE A 1 267 ? 27.046 -6.929 -12.341 1.00 91.62 267 PHE A CA 1
ATOM 2053 C C . PHE A 1 267 ? 26.380 -8.041 -11.541 1.00 91.62 267 PHE A C 1
ATOM 2055 O O . PHE A 1 267 ? 25.276 -8.475 -11.862 1.00 91.62 267 PHE A O 1
ATOM 2062 N N . ILE A 1 268 ? 27.020 -8.463 -10.454 1.00 89.38 268 ILE A N 1
ATOM 2063 C CA . ILE A 1 268 ? 26.445 -9.394 -9.483 1.00 89.38 268 ILE A CA 1
ATOM 2064 C C . ILE A 1 268 ? 26.300 -8.638 -8.170 1.00 89.38 268 ILE A C 1
ATOM 2066 O O . ILE A 1 268 ? 27.278 -8.120 -7.629 1.00 89.38 268 ILE A O 1
ATOM 2070 N N . ARG A 1 269 ? 25.071 -8.550 -7.657 1.00 86.75 269 ARG A N 1
ATOM 2071 C CA . ARG A 1 269 ? 24.830 -7.974 -6.338 1.00 86.75 269 ARG A CA 1
ATOM 2072 C C . ARG A 1 269 ? 25.393 -8.919 -5.280 1.00 86.75 269 ARG A C 1
ATOM 2074 O O . ARG A 1 269 ? 25.011 -10.085 -5.220 1.00 86.75 269 ARG A O 1
ATOM 2081 N N . VAL A 1 270 ? 26.267 -8.410 -4.418 1.00 84.06 270 VAL A N 1
ATOM 2082 C CA . VAL A 1 270 ? 26.744 -9.169 -3.258 1.00 84.06 270 VAL A CA 1
ATOM 2083 C C . VAL A 1 270 ? 25.647 -9.162 -2.196 1.00 84.06 270 VAL A C 1
ATOM 2085 O O . VAL A 1 270 ? 25.265 -8.103 -1.698 1.00 84.06 270 VAL A O 1
ATOM 2088 N N . SER A 1 271 ? 25.143 -10.342 -1.841 1.00 73.12 271 SER A N 1
ATOM 2089 C CA . SER A 1 271 ? 24.339 -10.507 -0.633 1.00 73.12 271 SER A CA 1
ATOM 2090 C C . SER A 1 271 ? 25.290 -10.710 0.542 1.00 73.12 271 SER A C 1
ATOM 2092 O O . SER A 1 271 ? 25.913 -11.760 0.664 1.00 73.12 271 SER A O 1
ATOM 2094 N N . SER A 1 272 ? 25.440 -9.711 1.409 1.00 47.66 272 SER A N 1
ATOM 2095 C CA . SER A 1 272 ? 26.265 -9.818 2.621 1.00 47.66 272 SER A CA 1
ATOM 2096 C C . SER A 1 272 ? 25.573 -10.581 3.763 1.00 47.66 272 SER A C 1
ATOM 2098 O O . SER A 1 272 ? 25.947 -10.437 4.924 1.00 47.66 272 SER A O 1
ATOM 2100 N N . THR A 1 273 ? 24.569 -11.410 3.462 1.00 47.06 273 THR A N 1
ATOM 2101 C CA . THR A 1 273 ? 23.901 -12.271 4.446 1.00 47.06 273 THR A CA 1
ATOM 2102 C C . THR A 1 273 ? 24.375 -13.713 4.268 1.00 47.06 273 THR A C 1
ATOM 2104 O O . THR A 1 273 ? 23.972 -14.398 3.331 1.00 47.06 273 THR A O 1
ATOM 2107 N N . ILE A 1 274 ? 25.240 -14.178 5.172 1.00 41.53 274 ILE A N 1
ATOM 2108 C CA . ILE A 1 274 ? 25.445 -15.614 5.400 1.00 41.53 274 ILE A CA 1
ATOM 2109 C C . ILE A 1 274 ? 24.086 -16.169 5.878 1.00 41.53 274 ILE A C 1
ATOM 2111 O O . ILE A 1 274 ? 23.500 -15.642 6.819 1.00 41.53 274 ILE A O 1
ATOM 2115 N N . GLN A 1 275 ? 23.560 -17.142 5.136 1.00 37.59 275 GLN A N 1
ATOM 2116 C CA . GLN A 1 275 ? 22.195 -17.705 5.164 1.00 37.59 275 GLN A CA 1
ATOM 2117 C C . GLN A 1 275 ? 21.765 -18.322 6.529 1.00 37.59 275 GLN A C 1
ATOM 2119 O O . GLN A 1 275 ? 22.652 -18.611 7.334 1.00 37.59 275 GLN A O 1
ATOM 2124 N N . PRO A 1 276 ? 20.452 -18.564 6.810 1.00 47.38 276 PRO A N 1
ATOM 2125 C CA . PRO A 1 276 ? 19.691 -19.623 6.117 1.00 47.38 276 PRO A CA 1
ATOM 2126 C C . PRO A 1 276 ? 18.203 -19.341 5.787 1.00 47.38 276 PRO A C 1
ATOM 2128 O O . PRO A 1 276 ? 17.561 -18.465 6.356 1.00 47.38 276 PRO A O 1
ATOM 2131 N N . ASP A 1 277 ? 17.686 -20.185 4.886 1.00 36.56 277 ASP A N 1
ATOM 2132 C CA . ASP A 1 277 ? 16.287 -20.429 4.479 1.00 36.56 277 ASP A CA 1
ATOM 2133 C C . ASP A 1 277 ? 15.694 -19.581 3.312 1.00 36.56 277 ASP A C 1
ATOM 2135 O O . ASP A 1 277 ? 15.529 -18.364 3.440 1.00 36.56 277 ASP A O 1
ATOM 2139 N N . PRO A 1 278 ? 15.328 -20.197 2.158 1.00 38.19 278 PRO A N 1
ATOM 2140 C CA . PRO A 1 278 ? 14.632 -19.524 1.051 1.00 38.19 278 PRO A CA 1
ATOM 2141 C C . PRO A 1 278 ? 13.260 -18.922 1.410 1.00 38.19 278 PRO A C 1
ATOM 2143 O O . PRO A 1 278 ? 12.796 -18.042 0.686 1.00 38.19 278 PRO A O 1
ATOM 2146 N N . LEU A 1 279 ? 12.631 -19.311 2.527 1.00 38.72 279 LEU A N 1
ATOM 2147 C CA . LEU A 1 279 ? 11.400 -18.670 3.022 1.00 38.72 279 LEU A CA 1
ATOM 2148 C C . LEU A 1 279 ? 11.619 -17.238 3.554 1.00 38.72 279 LEU A C 1
ATOM 2150 O O . LEU A 1 279 ? 10.675 -16.448 3.606 1.00 38.72 279 LEU A O 1
ATOM 2154 N N . ALA A 1 280 ? 12.853 -16.872 3.920 1.00 36.66 280 ALA A N 1
ATOM 2155 C CA . ALA A 1 280 ? 13.164 -15.603 4.586 1.00 36.66 280 ALA A CA 1
ATOM 2156 C C . ALA A 1 280 ? 13.333 -14.400 3.632 1.00 36.66 280 ALA A C 1
ATOM 2158 O O . ALA A 1 280 ? 13.358 -13.252 4.080 1.00 36.66 280 ALA A O 1
ATOM 2159 N N . ALA A 1 281 ? 13.433 -14.627 2.318 1.00 33.41 281 ALA A N 1
ATOM 2160 C CA . ALA A 1 281 ? 13.722 -13.573 1.339 1.00 33.41 281 ALA A CA 1
ATOM 2161 C C . ALA A 1 281 ? 12.507 -12.692 0.966 1.00 33.41 281 ALA A C 1
ATOM 2163 O O . ALA A 1 281 ? 12.664 -11.680 0.284 1.00 33.41 281 ALA A O 1
ATOM 2164 N N . THR A 1 282 ? 11.298 -13.034 1.420 1.00 37.59 282 THR A N 1
ATOM 2165 C CA . THR A 1 282 ? 10.039 -12.489 0.872 1.00 37.59 282 THR A CA 1
ATOM 2166 C C . THR A 1 282 ? 9.600 -11.138 1.467 1.00 37.59 282 THR A C 1
ATOM 2168 O O . THR A 1 282 ? 8.646 -10.540 0.984 1.00 37.59 282 THR A O 1
ATOM 2171 N N . LEU A 1 283 ? 10.283 -10.600 2.486 1.00 36.22 283 LEU A N 1
ATOM 2172 C CA . LEU A 1 283 ? 9.826 -9.404 3.227 1.00 36.22 283 LEU A CA 1
ATOM 2173 C C . LEU A 1 283 ? 10.853 -8.265 3.308 1.00 36.22 283 LEU A C 1
ATOM 2175 O O . LEU A 1 283 ? 10.868 -7.484 4.263 1.00 36.22 283 LEU A O 1
ATOM 2179 N N . VAL A 1 284 ? 11.714 -8.135 2.298 1.00 35.00 284 VAL A N 1
ATOM 2180 C CA . VAL A 1 284 ? 12.695 -7.047 2.249 1.00 35.00 284 VAL A CA 1
ATOM 2181 C C . VAL A 1 284 ? 12.283 -5.997 1.215 1.00 35.00 284 VAL A C 1
ATOM 2183 O O . VAL A 1 284 ? 12.496 -6.162 0.021 1.00 35.00 284 VAL A O 1
ATOM 2186 N N . ALA A 1 285 ? 11.779 -4.882 1.756 1.00 32.06 285 ALA A N 1
ATOM 2187 C CA . ALA A 1 285 ? 11.676 -3.543 1.162 1.00 32.06 285 ALA A CA 1
ATOM 2188 C C . ALA A 1 285 ? 10.420 -3.177 0.343 1.00 32.06 285 ALA A C 1
ATOM 2190 O O . ALA A 1 285 ? 10.524 -2.956 -0.854 1.00 32.06 285 ALA A O 1
ATOM 2191 N N . SER A 1 286 ? 9.293 -2.908 1.021 1.00 32.97 286 SER A N 1
ATOM 2192 C CA . SER A 1 286 ? 8.248 -1.988 0.510 1.00 32.97 286 SER A CA 1
ATOM 2193 C C . SER A 1 286 ? 7.149 -1.659 1.542 1.00 32.97 286 SER A C 1
ATOM 2195 O O . SER A 1 286 ? 5.974 -1.921 1.320 1.00 32.97 286 SER A O 1
ATOM 2197 N N . GLY A 1 287 ? 7.476 -1.061 2.698 1.00 36.28 287 GLY A N 1
ATOM 2198 C CA . GLY A 1 287 ? 6.441 -0.405 3.530 1.00 36.28 287 GLY A CA 1
ATOM 2199 C C . GLY A 1 287 ? 5.218 -1.278 3.881 1.00 36.28 287 GLY A C 1
ATOM 2200 O O . GLY A 1 287 ? 4.091 -0.774 3.916 1.00 36.28 287 GLY A O 1
ATOM 2201 N N . THR A 1 288 ? 5.408 -2.594 4.012 1.00 46.22 288 THR A N 1
ATOM 2202 C CA . THR A 1 288 ? 4.311 -3.560 3.965 1.00 46.22 288 THR A CA 1
ATOM 2203 C C . THR A 1 288 ? 3.443 -3.419 5.210 1.00 46.22 288 THR A C 1
ATOM 2205 O O . THR A 1 288 ? 3.912 -3.552 6.344 1.00 46.22 288 THR A O 1
ATOM 2208 N N . LEU A 1 289 ? 2.165 -3.124 4.991 1.00 45.88 289 LEU A N 1
ATOM 2209 C CA . LEU A 1 289 ? 1.114 -3.231 5.989 1.00 45.88 289 LEU A CA 1
ATOM 2210 C C . LEU A 1 289 ? 0.529 -4.626 5.906 1.00 45.88 289 LEU A C 1
ATOM 2212 O O . LEU A 1 289 ? 0.274 -5.102 4.804 1.00 45.88 289 LEU A O 1
ATOM 2216 N N . ILE A 1 290 ? 0.299 -5.252 7.055 1.00 57.53 290 ILE A N 1
ATOM 2217 C CA . ILE A 1 290 ? -0.429 -6.518 7.143 1.00 57.53 290 ILE A CA 1
ATOM 2218 C C . ILE A 1 290 ? -1.457 -6.385 8.265 1.00 57.53 290 ILE A C 1
ATOM 2220 O O . ILE A 1 290 ? -1.098 -6.057 9.395 1.00 57.53 290 ILE A O 1
ATOM 2224 N N . GLY A 1 291 ? -2.729 -6.630 7.965 1.00 42.97 291 GLY A N 1
ATOM 2225 C CA . GLY A 1 291 ? -3.803 -6.772 8.949 1.00 42.97 291 GLY A CA 1
ATOM 2226 C C . GLY A 1 291 ? -4.491 -8.121 8.781 1.00 42.97 291 GLY A C 1
ATOM 2227 O O . GLY A 1 291 ? -4.813 -8.489 7.656 1.00 42.97 291 GLY A O 1
ATOM 2228 N N . VAL A 1 292 ? -4.707 -8.859 9.871 1.00 53.44 292 VAL A N 1
ATOM 2229 C CA . VAL A 1 292 ? -5.314 -10.201 9.866 1.00 53.44 292 VAL A CA 1
ATOM 2230 C C . VAL A 1 292 ? -6.408 -10.283 10.930 1.00 53.44 292 VAL A C 1
ATOM 2232 O O . VAL A 1 292 ? -6.171 -9.927 12.084 1.00 53.44 292 VAL A O 1
ATOM 2235 N N . VAL A 1 293 ? -7.579 -10.808 10.563 1.00 41.66 293 VAL A N 1
ATOM 2236 C CA . VAL A 1 293 ? -8.609 -11.295 11.498 1.00 41.66 293 VAL A CA 1
ATOM 2237 C C . VAL A 1 293 ? -8.698 -12.808 11.377 1.00 41.66 293 VAL A C 1
ATOM 2239 O O . VAL A 1 293 ? -9.149 -13.316 10.358 1.00 41.66 293 VAL A O 1
ATOM 2242 N N . MET A 1 294 ? -8.303 -13.530 12.418 1.00 36.28 294 MET A N 1
ATOM 2243 C CA . MET A 1 294 ? -8.546 -14.958 12.589 1.00 36.28 294 MET A CA 1
ATOM 2244 C C . MET A 1 294 ? -10.000 -15.154 13.027 1.00 36.28 294 MET A C 1
ATOM 2246 O O . MET A 1 294 ? -10.382 -14.785 14.137 1.00 36.28 294 MET A O 1
ATOM 2250 N N . GLY A 1 295 ? -10.820 -15.721 12.141 1.00 31.08 295 GLY A N 1
ATOM 2251 C CA . GLY A 1 295 ? -12.216 -16.032 12.440 1.00 31.08 295 GLY A CA 1
ATOM 2252 C C . GLY A 1 295 ? -12.343 -16.931 13.673 1.00 31.08 295 GLY A C 1
ATOM 2253 O O . GLY A 1 295 ? -11.715 -17.988 13.754 1.00 31.08 295 GLY A O 1
ATOM 2254 N N . GLY A 1 296 ? -13.160 -16.498 14.636 1.00 31.00 296 GLY A N 1
ATOM 2255 C CA . GLY A 1 296 ? -13.651 -17.346 15.718 1.00 31.00 296 GLY A CA 1
ATOM 2256 C C . GLY A 1 296 ? -14.580 -18.436 15.174 1.00 31.00 296 GLY A C 1
ATOM 2257 O O . GLY A 1 296 ? -15.238 -18.236 14.158 1.00 31.00 296 GLY A O 1
ATOM 2258 N N . ARG A 1 297 ? -14.571 -19.593 15.850 1.00 29.48 297 ARG A N 1
ATOM 2259 C CA . ARG A 1 297 ? -15.284 -20.851 15.544 1.00 29.48 297 ARG A CA 1
ATOM 2260 C C . ARG A 1 297 ? -16.492 -20.711 14.607 1.00 29.48 297 ARG A C 1
ATOM 2262 O O . ARG A 1 297 ? -17.491 -20.089 14.960 1.00 29.48 297 ARG A O 1
ATOM 2269 N N . ALA A 1 298 ? -16.432 -21.421 13.480 1.00 28.39 298 ALA A N 1
ATOM 2270 C CA . ALA A 1 298 ? -17.620 -21.774 12.713 1.00 28.39 298 ALA A CA 1
ATOM 2271 C C . ALA A 1 298 ? -18.623 -22.524 13.621 1.00 28.39 298 ALA A C 1
ATOM 2273 O O . ALA A 1 298 ? -18.194 -23.381 14.403 1.00 28.39 298 ALA A O 1
ATOM 2274 N N . PRO A 1 299 ? -19.935 -22.234 13.553 1.00 30.80 299 PRO A N 1
ATOM 2275 C CA . PRO A 1 299 ? -20.939 -23.082 14.182 1.00 30.80 299 PRO A CA 1
ATOM 2276 C C . PRO A 1 299 ? -20.876 -24.480 13.551 1.00 30.80 299 PRO A C 1
ATOM 2278 O O . PRO A 1 299 ? -20.752 -24.603 12.334 1.00 30.80 299 PRO A O 1
ATOM 2281 N N . ASN A 1 300 ? -20.911 -25.506 14.406 1.00 32.81 300 ASN A N 1
ATOM 2282 C CA . ASN A 1 300 ? -20.828 -26.932 14.084 1.00 32.81 300 ASN A CA 1
ATOM 2283 C C . ASN A 1 300 ? -21.451 -27.283 12.720 1.00 32.81 300 ASN A C 1
ATOM 2285 O O . ASN A 1 300 ? -22.675 -27.314 12.589 1.00 32.81 300 ASN A O 1
ATOM 2289 N N . LEU A 1 301 ? -20.614 -27.607 11.729 1.00 30.59 301 LEU A N 1
ATOM 2290 C CA . LEU A 1 301 ? -21.068 -28.430 10.612 1.00 30.59 301 LEU A CA 1
ATOM 2291 C C . LEU A 1 301 ? -21.245 -29.867 11.128 1.00 30.59 301 LEU A C 1
ATOM 2293 O O . LEU A 1 301 ? -20.380 -30.343 11.869 1.00 30.59 301 LEU A O 1
ATOM 2297 N N . PRO A 1 302 ? -22.328 -30.570 10.757 1.00 27.77 302 PRO A N 1
ATOM 2298 C CA . PRO A 1 302 ? -22.458 -31.982 11.072 1.00 27.77 302 PRO A CA 1
ATOM 2299 C C . PRO A 1 302 ? -21.326 -32.756 10.387 1.00 27.77 302 PRO A C 1
ATOM 2301 O O . PRO A 1 302 ? -21.041 -32.553 9.206 1.00 27.77 302 PRO A O 1
ATOM 2304 N N . SER A 1 303 ? -20.670 -33.619 11.159 1.00 29.81 303 SER A N 1
ATOM 2305 C CA . SER A 1 303 ? -19.663 -34.570 10.692 1.00 29.81 303 SER A CA 1
ATOM 2306 C C . SER A 1 303 ? -20.206 -35.373 9.509 1.00 29.81 303 SER A C 1
ATOM 2308 O O . SER A 1 303 ? -21.227 -36.051 9.644 1.00 29.81 303 SER A O 1
ATOM 2310 N N . LEU A 1 304 ? -19.529 -35.295 8.363 1.00 32.28 304 LEU A N 1
ATOM 2311 C CA . LEU A 1 304 ? -19.734 -36.237 7.264 1.00 32.28 304 LEU A CA 1
ATOM 2312 C C . LEU A 1 304 ? -19.221 -37.617 7.707 1.00 32.28 304 LEU A C 1
ATOM 2314 O O . LEU A 1 304 ? -18.202 -37.671 8.398 1.00 32.28 304 LEU A O 1
ATOM 2318 N N . PRO A 1 305 ? -19.922 -38.710 7.366 1.00 28.66 305 PRO A N 1
ATOM 2319 C CA . PRO A 1 305 ? -19.510 -40.046 7.762 1.00 28.66 305 PRO A CA 1
ATOM 2320 C C . PRO A 1 305 ? -18.227 -40.450 7.031 1.00 28.66 305 PRO A C 1
ATOM 2322 O O . PRO A 1 305 ? -18.069 -40.163 5.843 1.00 28.66 305 PRO A O 1
ATOM 2325 N N . ASP A 1 306 ? -17.344 -41.130 7.761 1.00 29.83 306 ASP A N 1
ATOM 2326 C CA . ASP A 1 306 ? -16.162 -41.795 7.225 1.00 29.83 306 ASP A CA 1
ATOM 2327 C C . ASP A 1 306 ? -16.574 -42.750 6.098 1.00 29.83 306 ASP A C 1
ATOM 2329 O O . ASP A 1 306 ? -17.359 -43.679 6.303 1.00 29.83 306 ASP A O 1
ATOM 2333 N N . SER A 1 307 ? -16.049 -42.517 4.898 1.00 31.34 307 SER A N 1
ATOM 2334 C CA . SER A 1 307 ? -16.066 -43.498 3.819 1.00 31.34 307 SER A CA 1
ATOM 2335 C C . SER A 1 307 ? -14.629 -43.901 3.520 1.00 31.34 307 SER A C 1
ATOM 2337 O O . SER A 1 307 ? -13.911 -43.209 2.795 1.00 31.34 307 SER A O 1
ATOM 2339 N N . ASP A 1 308 ? -14.233 -45.020 4.119 1.00 29.95 308 ASP A N 1
ATOM 2340 C CA . ASP A 1 308 ? -13.148 -45.873 3.657 1.00 29.95 308 ASP A CA 1
ATOM 2341 C C . ASP A 1 308 ? -13.394 -46.250 2.190 1.00 29.95 308 ASP A C 1
ATOM 2343 O O . ASP A 1 308 ? -14.321 -47.005 1.924 1.00 29.95 308 ASP A O 1
ATOM 2347 N N . GLU A 1 309 ? -12.580 -45.759 1.251 1.00 29.38 309 GLU A N 1
ATOM 2348 C CA . GLU A 1 309 ? -12.180 -46.502 0.044 1.00 29.38 309 GLU A CA 1
ATOM 2349 C C . GLU A 1 309 ? -10.878 -45.922 -0.559 1.00 29.38 309 GLU A C 1
ATOM 2351 O O . GLU A 1 309 ? -10.598 -44.727 -0.419 1.00 29.38 309 GLU A O 1
ATOM 2356 N N . PRO A 1 310 ? -10.029 -46.755 -1.194 1.00 29.38 310 PRO A N 1
ATOM 2357 C CA . PRO A 1 310 ? -8.634 -46.431 -1.463 1.00 29.38 310 PRO A CA 1
ATOM 2358 C C . PRO A 1 310 ? -8.428 -45.627 -2.756 1.00 29.38 310 PRO A C 1
ATOM 2360 O O . PRO A 1 310 ? -9.021 -45.900 -3.797 1.00 29.38 310 PRO A O 1
ATOM 2363 N N . HIS A 1 311 ? -7.494 -44.672 -2.705 1.00 27.92 311 HIS A N 1
ATOM 2364 C CA . HIS A 1 311 ? -6.991 -43.925 -3.861 1.00 27.92 311 HIS A CA 1
ATOM 2365 C C . HIS A 1 311 ? -6.421 -44.844 -4.961 1.00 27.92 311 HIS A C 1
ATOM 2367 O O . HIS A 1 311 ? -5.501 -45.615 -4.674 1.00 27.92 311 HIS A O 1
ATOM 2373 N N . PRO A 1 312 ? -6.824 -44.696 -6.240 1.00 28.34 312 PRO A N 1
ATOM 2374 C CA . PRO A 1 312 ? -6.031 -45.187 -7.353 1.00 28.34 312 PRO A CA 1
ATOM 2375 C C . PRO A 1 312 ? -5.024 -44.124 -7.818 1.00 28.34 312 PRO A C 1
ATOM 2377 O O . PRO A 1 312 ? -5.285 -42.920 -7.830 1.00 28.34 312 PRO A O 1
ATOM 2380 N N . ALA A 1 313 ? -3.844 -44.620 -8.177 1.00 26.97 313 ALA A N 1
ATOM 2381 C CA . ALA A 1 313 ? -2.663 -43.880 -8.587 1.00 26.97 313 ALA A CA 1
ATOM 2382 C C . ALA A 1 313 ? -2.895 -42.927 -9.775 1.00 26.97 313 ALA A C 1
ATOM 2384 O O . ALA A 1 313 ? -3.646 -43.215 -10.706 1.00 26.97 313 ALA A O 1
ATOM 2385 N N . ALA A 1 314 ? -2.172 -41.806 -9.748 1.00 26.38 314 ALA A N 1
ATOM 2386 C CA . ALA A 1 314 ? -2.122 -40.815 -10.812 1.00 26.38 314 ALA A CA 1
ATOM 2387 C C . ALA A 1 314 ? -1.614 -41.427 -12.131 1.00 26.38 314 ALA A C 1
ATOM 2389 O O . ALA A 1 314 ? -0.456 -41.833 -12.231 1.00 26.38 314 ALA A O 1
ATOM 2390 N N . ALA A 1 315 ? -2.471 -41.433 -13.152 1.00 24.98 315 ALA A N 1
ATOM 2391 C CA . ALA A 1 315 ? -2.084 -41.609 -14.545 1.00 24.98 315 ALA A CA 1
ATOM 2392 C C . ALA A 1 315 ? -2.125 -40.243 -15.243 1.00 24.98 315 ALA A C 1
ATOM 2394 O O . ALA A 1 315 ? -3.134 -39.539 -15.226 1.00 24.98 315 ALA A O 1
ATOM 2395 N N . SER A 1 316 ? -0.997 -39.862 -15.833 1.00 27.00 316 SER A N 1
ATOM 2396 C CA . SER A 1 316 ? -0.833 -38.680 -16.666 1.00 27.00 316 SER A CA 1
ATOM 2397 C C . SER A 1 316 ? -1.514 -38.880 -18.020 1.00 27.00 316 SER A C 1
ATOM 2399 O O . SER A 1 316 ? -1.090 -39.703 -18.827 1.00 27.00 316 SER A O 1
ATOM 2401 N N . THR A 1 317 ? -2.521 -38.064 -18.317 1.00 23.53 317 THR A N 1
ATOM 2402 C CA . THR A 1 317 ? -3.013 -37.880 -19.686 1.00 23.53 317 THR A CA 1
ATOM 2403 C C . THR A 1 317 ? -3.176 -36.398 -19.970 1.00 23.53 317 THR A C 1
ATOM 2405 O O . THR A 1 317 ? -3.968 -35.700 -19.342 1.00 23.53 317 THR A O 1
ATOM 2408 N N . SER A 1 318 ? -2.386 -35.928 -20.930 1.00 26.75 318 SER A N 1
ATOM 2409 C CA . SER A 1 318 ? -2.497 -34.633 -21.584 1.00 26.75 318 SER A CA 1
ATOM 2410 C C . SER A 1 318 ? -3.864 -34.488 -22.255 1.00 26.75 318 SER A C 1
ATOM 2412 O O . SER A 1 318 ? -4.185 -35.265 -23.154 1.00 26.75 318 SER A O 1
ATOM 2414 N N . ALA A 1 319 ? -4.630 -33.473 -21.872 1.00 23.97 319 ALA A N 1
ATOM 2415 C CA . ALA A 1 319 ? -5.798 -33.022 -22.615 1.00 23.97 319 ALA A CA 1
ATOM 2416 C C . ALA A 1 319 ? -5.695 -31.507 -22.827 1.00 23.97 319 ALA A C 1
ATOM 2418 O O . ALA A 1 319 ? -5.738 -30.717 -21.887 1.00 23.97 319 ALA A O 1
ATOM 2419 N N . SER A 1 320 ? -5.509 -31.122 -24.087 1.00 26.27 320 SER A N 1
ATOM 2420 C CA . SER A 1 320 ? -5.709 -29.773 -24.607 1.00 26.27 320 SER A CA 1
ATOM 2421 C C . SER A 1 320 ? -7.182 -29.384 -24.471 1.00 26.27 320 SER A C 1
ATOM 2423 O O . SER A 1 320 ? -8.040 -30.118 -24.963 1.00 26.27 320 SER A O 1
ATOM 2425 N N . MET A 1 321 ? -7.477 -28.239 -23.855 1.00 23.88 321 MET A N 1
ATOM 2426 C CA . MET A 1 321 ? -8.838 -27.706 -23.755 1.00 23.88 321 MET A CA 1
ATOM 2427 C C . MET A 1 321 ? -8.952 -26.407 -24.567 1.00 23.88 321 MET A C 1
ATOM 2429 O O . MET A 1 321 ? -8.212 -25.450 -24.342 1.00 23.88 321 MET A O 1
ATOM 2433 N N . ASP A 1 322 ? -9.843 -26.444 -25.559 1.00 24.20 322 ASP A N 1
ATOM 2434 C CA . ASP A 1 322 ? -10.188 -25.390 -26.521 1.00 24.20 322 ASP A CA 1
ATOM 2435 C C . ASP A 1 322 ? -11.008 -24.295 -25.807 1.00 24.20 322 ASP A C 1
ATOM 2437 O O . ASP A 1 322 ? -12.031 -24.573 -25.184 1.00 24.20 322 ASP A O 1
ATOM 2441 N N . LEU A 1 323 ? -10.549 -23.043 -25.862 1.00 26.38 323 LEU A N 1
ATOM 2442 C CA . LEU A 1 323 ? -11.087 -21.891 -25.114 1.00 26.38 323 LEU A CA 1
ATOM 2443 C C . LEU A 1 323 ? -12.348 -21.267 -25.748 1.00 26.38 323 LEU A C 1
ATOM 2445 O O . LEU A 1 323 ? -12.558 -20.059 -25.650 1.00 26.38 323 LEU A O 1
ATOM 2449 N N . ARG A 1 324 ? -13.191 -22.054 -26.425 1.00 25.59 324 ARG A N 1
ATOM 2450 C CA . ARG A 1 324 ? -14.326 -21.520 -27.201 1.00 25.59 324 ARG A CA 1
ATOM 2451 C C . ARG A 1 324 ? -15.717 -21.666 -26.590 1.00 25.59 324 ARG A C 1
ATOM 2453 O O . ARG A 1 324 ? -16.629 -21.036 -27.108 1.00 25.59 324 ARG A O 1
ATOM 2460 N N . ASP A 1 325 ? -15.866 -22.331 -25.447 1.00 26.22 325 ASP A N 1
ATOM 2461 C CA . ASP A 1 325 ? -17.176 -22.508 -24.801 1.00 26.22 325 ASP A CA 1
ATOM 2462 C C . ASP A 1 325 ? -17.210 -21.952 -23.370 1.00 26.22 325 ASP A C 1
ATOM 2464 O O . ASP A 1 325 ? -17.214 -22.687 -22.385 1.00 26.22 325 ASP A O 1
ATOM 2468 N N . CYS A 1 326 ? -17.261 -20.622 -23.245 1.00 24.75 326 CYS A N 1
ATOM 2469 C CA . CYS A 1 326 ? -17.625 -19.955 -21.994 1.00 24.75 326 CYS A CA 1
ATOM 2470 C C . CYS A 1 326 ? -18.756 -18.941 -22.262 1.00 24.75 326 CYS A C 1
ATOM 2472 O O . CYS A 1 326 ? -18.525 -17.946 -22.955 1.00 24.75 326 CYS A O 1
ATOM 2474 N N . PRO A 1 327 ? -19.986 -19.161 -21.755 1.00 22.91 327 PRO A N 1
ATOM 2475 C CA . PRO A 1 327 ? -21.117 -18.281 -22.005 1.00 22.91 327 PRO A CA 1
ATOM 2476 C C . PRO A 1 327 ? -21.170 -17.180 -20.939 1.00 22.91 327 PRO A C 1
ATOM 2478 O O . PRO A 1 327 ? -21.892 -17.287 -19.954 1.00 22.91 327 PRO A O 1
ATOM 2481 N N . PHE A 1 328 ? -20.424 -16.096 -21.142 1.00 24.28 328 PHE A N 1
ATOM 2482 C CA . PHE A 1 328 ? -20.677 -14.822 -20.464 1.00 24.28 328 PHE A CA 1
ATOM 2483 C C . PHE A 1 328 ? -20.653 -13.693 -21.492 1.00 24.28 328 PHE A C 1
ATOM 2485 O O . PHE A 1 328 ? -19.614 -13.144 -21.850 1.00 24.28 328 PHE A O 1
ATOM 2492 N N . VAL A 1 329 ? -21.848 -13.378 -21.987 1.00 22.48 329 VAL A N 1
ATOM 2493 C CA . VAL A 1 329 ? -22.137 -12.203 -22.807 1.00 22.48 329 VAL A CA 1
ATOM 2494 C C . VAL A 1 329 ? -22.020 -10.970 -21.909 1.00 22.48 329 VAL A C 1
ATOM 2496 O O . VAL A 1 329 ? -22.940 -10.648 -21.160 1.00 22.48 329 VAL A O 1
ATOM 2499 N N . CYS A 1 330 ? -20.883 -10.279 -21.972 1.00 22.95 330 CYS A N 1
ATOM 2500 C CA . CYS A 1 330 ? -20.775 -8.899 -21.510 1.00 22.95 330 CYS A CA 1
ATOM 2501 C C . CYS A 1 330 ? -21.138 -7.982 -22.678 1.00 22.95 330 CYS A C 1
ATOM 2503 O O . CYS A 1 330 ? -20.483 -7.984 -23.716 1.00 22.95 330 CYS A O 1
ATOM 2505 N N . ASN A 1 331 ? -22.218 -7.227 -22.500 1.00 22.70 331 ASN A N 1
ATOM 2506 C CA . ASN A 1 331 ? -22.704 -6.216 -23.430 1.00 22.70 331 ASN A CA 1
ATOM 2507 C C . ASN A 1 331 ? -21.623 -5.134 -23.626 1.00 22.70 331 ASN A C 1
ATOM 2509 O O . ASN A 1 331 ? -21.442 -4.267 -22.772 1.00 22.70 331 ASN A O 1
ATOM 2513 N N . GLU A 1 332 ? -20.902 -5.185 -24.744 1.00 25.67 332 GLU A N 1
ATOM 2514 C CA . GLU A 1 332 ? -20.081 -4.079 -25.230 1.00 25.67 332 GLU A CA 1
ATOM 2515 C C . GLU A 1 332 ? -20.992 -3.067 -25.922 1.00 25.67 332 GLU A C 1
ATOM 2517 O O . GLU A 1 332 ? -21.427 -3.265 -27.051 1.00 25.67 332 GLU A O 1
ATOM 2522 N N . ASN A 1 333 ? -21.298 -1.969 -25.239 1.00 23.73 333 ASN A N 1
ATOM 2523 C CA . ASN A 1 333 ? -21.636 -0.711 -25.886 1.00 23.73 333 ASN A CA 1
ATOM 2524 C C . ASN A 1 333 ? -21.366 0.430 -24.906 1.00 23.73 333 ASN A C 1
ATOM 2526 O O . ASN A 1 333 ? -21.625 0.305 -23.714 1.00 23.73 333 ASN A O 1
ATOM 2530 N N . VAL A 1 334 ? -20.893 1.552 -25.451 1.00 26.00 334 VAL A N 1
ATOM 2531 C CA . VAL A 1 334 ? -20.425 2.775 -24.772 1.00 26.00 334 VAL A CA 1
ATOM 2532 C C . VAL A 1 334 ? -18.939 2.752 -24.389 1.00 26.00 334 VAL A C 1
ATOM 2534 O O . VAL A 1 334 ? -18.593 2.667 -23.225 1.00 26.00 334 VAL A O 1
ATOM 2537 N N . TYR A 1 335 ? -18.059 2.863 -25.390 1.00 25.00 335 TYR A N 1
ATOM 2538 C CA . TYR A 1 335 ? -16.991 3.879 -25.476 1.00 25.00 335 TYR A CA 1
ATOM 2539 C C . TYR A 1 335 ? -16.426 3.842 -26.905 1.00 25.00 335 TYR A C 1
ATOM 2541 O O . TYR A 1 335 ? -15.462 3.147 -27.208 1.00 25.00 335 TYR A O 1
ATOM 2549 N N . GLY A 1 336 ? -17.077 4.564 -27.818 1.00 21.53 336 GLY A N 1
ATOM 2550 C CA . GLY A 1 336 ? -16.543 4.807 -29.154 1.00 21.53 336 GLY A CA 1
ATOM 2551 C C . GLY A 1 336 ? -15.571 5.982 -29.125 1.00 21.53 336 GLY A C 1
ATOM 2552 O O . GLY A 1 336 ? -16.003 7.128 -29.041 1.00 21.53 336 GLY A O 1
ATOM 2553 N N . SER A 1 337 ? -14.273 5.718 -29.237 1.00 25.80 337 SER A N 1
ATOM 2554 C CA . SER A 1 337 ? -13.278 6.717 -29.633 1.00 25.80 337 SER A CA 1
ATOM 2555 C C . SER A 1 337 ? -12.720 6.332 -31.004 1.00 25.80 337 SER A C 1
ATOM 2557 O O . SER A 1 337 ? -11.964 5.375 -31.154 1.00 25.80 337 SER A O 1
ATOM 2559 N N . ARG A 1 338 ? -13.141 7.079 -32.035 1.00 21.78 338 ARG A N 1
ATOM 2560 C CA . ARG A 1 338 ? -12.545 7.043 -33.377 1.00 21.78 338 ARG A CA 1
ATOM 2561 C C . ARG A 1 338 ? -11.062 7.406 -33.275 1.00 21.78 338 ARG A C 1
ATOM 2563 O O . ARG A 1 338 ? -10.732 8.479 -32.777 1.00 21.78 338 ARG A O 1
ATOM 2570 N N . PHE A 1 339 ? -10.194 6.551 -33.805 1.00 22.52 339 PHE A N 1
ATOM 2571 C CA . PHE A 1 339 ? -8.845 6.936 -34.204 1.00 22.52 339 PHE A CA 1
ATOM 2572 C C . PHE A 1 339 ? -8.927 7.544 -35.610 1.00 22.52 339 PHE A C 1
ATOM 2574 O O . PHE A 1 339 ? -9.203 6.831 -36.571 1.00 22.52 339 PHE A O 1
ATOM 2581 N N . GLU A 1 340 ? -8.722 8.855 -35.733 1.00 23.88 340 GLU A N 1
ATOM 2582 C CA . GLU A 1 340 ? -8.380 9.474 -37.018 1.00 23.88 340 GLU A CA 1
ATOM 2583 C C . GLU A 1 340 ? -6.854 9.474 -37.171 1.00 23.88 340 GLU A C 1
ATOM 2585 O O . GLU A 1 340 ? -6.129 10.043 -36.353 1.00 23.88 340 GLU A O 1
ATOM 2590 N N . GLU A 1 341 ? -6.362 8.812 -38.218 1.00 23.00 341 GLU A N 1
ATOM 2591 C CA . GLU A 1 341 ? -4.965 8.883 -38.641 1.00 23.00 341 GLU A CA 1
ATOM 2592 C C . GLU A 1 341 ? -4.653 10.290 -39.175 1.00 23.00 341 GLU A C 1
ATOM 2594 O O . GLU A 1 341 ? -5.237 10.740 -40.161 1.00 23.00 341 GLU A O 1
ATOM 2599 N N . MET A 1 342 ? -3.691 10.984 -38.560 1.00 23.02 342 MET A N 1
ATOM 2600 C CA . MET A 1 342 ? -3.099 12.197 -39.133 1.00 23.02 342 MET A CA 1
ATOM 2601 C C . MET A 1 342 ? -1.776 11.870 -39.849 1.00 23.02 342 MET A C 1
ATOM 2603 O O . MET A 1 342 ? -0.947 11.137 -39.305 1.00 23.02 342 MET A O 1
ATOM 2607 N N . PRO A 1 343 ? -1.519 12.435 -41.045 1.00 24.77 343 PRO A N 1
ATOM 2608 C CA . PRO A 1 343 ? -0.355 12.082 -41.848 1.00 24.77 343 PRO A CA 1
ATOM 2609 C C . PRO A 1 343 ? 0.952 12.669 -41.290 1.00 24.77 343 PRO A C 1
ATOM 2611 O O . PRO A 1 343 ? 1.041 13.848 -40.938 1.00 24.77 343 PRO A O 1
ATOM 2614 N N . MET A 1 344 ? 2.002 11.840 -41.287 1.00 25.61 344 MET A N 1
ATOM 2615 C CA . MET A 1 344 ? 3.379 12.209 -40.942 1.00 25.61 344 MET A CA 1
ATOM 2616 C C . MET A 1 344 ? 3.906 13.367 -41.808 1.00 25.61 344 MET A C 1
ATOM 2618 O O . MET A 1 344 ? 4.012 13.246 -43.030 1.00 25.61 344 MET A O 1
ATOM 2622 N N . LYS A 1 345 ? 4.377 14.448 -41.171 1.00 26.20 345 LYS A N 1
ATOM 2623 C CA . LYS A 1 345 ? 5.301 15.414 -41.791 1.00 26.20 345 LYS A CA 1
ATOM 2624 C C . LYS A 1 345 ? 6.731 15.188 -41.290 1.00 26.20 345 LYS A C 1
ATOM 2626 O O . LYS A 1 345 ? 6.992 15.120 -40.094 1.00 26.20 345 LYS A O 1
ATOM 2631 N N . ARG A 1 346 ? 7.647 15.055 -42.255 1.00 30.38 346 ARG A N 1
ATOM 2632 C CA . ARG A 1 346 ? 9.077 14.731 -42.121 1.00 30.38 346 ARG A CA 1
ATOM 2633 C C . ARG A 1 346 ? 9.910 15.803 -41.389 1.00 30.38 346 ARG A C 1
ATOM 2635 O O . ARG A 1 346 ? 9.695 16.993 -41.582 1.00 30.38 346 ARG A O 1
ATOM 2642 N N . LYS A 1 347 ? 10.940 15.296 -40.690 1.00 33.00 347 LYS A N 1
ATOM 2643 C CA . LYS A 1 347 ? 12.277 15.845 -40.349 1.00 33.00 347 LYS A CA 1
ATOM 2644 C C . LYS A 1 347 ? 12.376 17.286 -39.811 1.00 33.00 347 LYS A C 1
ATOM 2646 O O . LYS A 1 347 ? 12.317 18.248 -40.571 1.00 33.00 347 LYS A O 1
ATOM 2651 N N . ARG A 1 348 ? 12.751 17.412 -38.530 1.00 27.88 348 ARG A N 1
ATOM 2652 C CA . ARG A 1 348 ? 13.551 18.534 -38.000 1.00 27.88 348 ARG A CA 1
ATOM 2653 C C . ARG A 1 348 ? 14.631 18.001 -37.048 1.00 27.88 348 ARG A C 1
ATOM 2655 O O . ARG A 1 348 ? 14.343 17.162 -36.205 1.00 27.88 348 ARG A O 1
ATOM 2662 N N . GLU A 1 349 ? 15.858 18.471 -37.252 1.00 31.03 349 GLU A N 1
ATOM 2663 C CA . GLU A 1 349 ? 17.088 18.179 -36.497 1.00 31.03 349 GLU A CA 1
ATOM 2664 C C . GLU A 1 349 ? 16.969 18.468 -34.985 1.00 31.03 349 GLU A C 1
ATOM 2666 O O . GLU A 1 349 ? 16.136 19.293 -34.585 1.00 31.03 349 GLU A O 1
ATOM 2671 N N . PRO A 1 350 ? 17.811 17.855 -34.125 1.00 31.12 350 PRO A N 1
ATOM 2672 C CA . PRO A 1 350 ? 17.713 18.030 -32.681 1.00 31.12 350 PRO A CA 1
ATOM 2673 C C . PRO A 1 350 ? 18.186 19.431 -32.268 1.00 31.12 350 PRO A C 1
ATOM 2675 O O . PRO A 1 350 ? 19.379 19.718 -32.170 1.00 31.12 350 PRO A O 1
ATOM 2678 N N . LYS A 1 351 ? 17.240 20.328 -31.969 1.00 28.34 351 LYS A N 1
ATOM 2679 C CA . LYS A 1 351 ? 17.533 21.551 -31.210 1.00 28.34 351 LYS A CA 1
ATOM 2680 C C . LYS A 1 351 ? 17.698 21.186 -29.735 1.00 28.34 351 LYS A C 1
ATOM 2682 O O . LYS A 1 351 ? 16.781 20.639 -29.130 1.00 28.34 351 LYS A O 1
ATOM 2687 N N . LYS A 1 352 ? 18.857 21.532 -29.162 1.00 26.02 352 LYS A N 1
ATOM 2688 C CA . LYS A 1 352 ? 19.176 21.460 -27.724 1.00 26.02 352 LYS A CA 1
ATOM 2689 C C . LYS A 1 352 ? 17.978 21.914 -26.871 1.00 26.02 352 LYS A C 1
ATOM 2691 O O . LYS A 1 352 ? 17.626 23.094 -26.897 1.00 26.02 352 LYS A O 1
ATOM 2696 N N . MET A 1 353 ? 17.372 21.003 -26.107 1.00 23.53 353 MET A N 1
ATOM 2697 C CA . MET A 1 353 ? 16.363 21.361 -25.107 1.00 23.53 353 MET A CA 1
ATOM 2698 C C . MET A 1 353 ? 17.046 22.009 -23.899 1.00 23.53 353 MET A C 1
ATOM 2700 O O . MET A 1 353 ? 17.862 21.389 -23.224 1.00 23.53 353 MET A O 1
ATOM 2704 N N . LYS A 1 354 ? 16.693 23.267 -23.621 1.00 24.75 354 LYS A N 1
ATOM 2705 C CA . LYS A 1 354 ? 16.918 23.916 -22.325 1.00 24.75 354 LYS A CA 1
ATOM 2706 C C . LYS A 1 354 ? 15.687 23.650 -21.460 1.00 24.75 354 LYS A C 1
ATOM 2708 O O . LYS A 1 354 ? 14.604 24.112 -21.812 1.00 24.75 354 LYS A O 1
ATOM 2713 N N . TYR A 1 355 ? 15.838 22.950 -20.342 1.00 28.20 355 TYR A N 1
ATOM 2714 C CA . TYR A 1 355 ? 14.768 22.820 -19.351 1.00 28.20 355 TYR A CA 1
ATOM 2715 C C . TYR A 1 355 ? 14.782 24.021 -18.391 1.00 28.20 355 TYR A C 1
ATOM 2717 O O . TYR A 1 355 ? 15.844 24.487 -17.980 1.00 28.20 355 TYR A O 1
ATOM 2725 N N . ARG A 1 356 ? 13.595 24.534 -18.040 1.00 23.20 356 ARG A N 1
ATOM 2726 C CA . ARG A 1 356 ? 13.366 25.496 -16.948 1.00 23.20 356 ARG A CA 1
ATOM 2727 C C . ARG A 1 356 ? 12.674 24.746 -15.809 1.00 23.20 356 ARG A C 1
ATOM 2729 O O . ARG A 1 356 ? 11.554 24.278 -15.988 1.00 23.20 356 ARG A O 1
ATOM 2736 N N . LEU A 1 357 ? 13.328 24.642 -14.656 1.00 23.52 357 LEU A N 1
ATOM 2737 C CA . LEU A 1 357 ? 12.708 24.180 -13.414 1.00 23.52 357 LEU A CA 1
ATOM 2738 C C . LEU A 1 357 ? 11.853 25.314 -12.836 1.00 23.52 357 LEU A C 1
ATOM 2740 O O . LEU A 1 357 ? 12.351 26.414 -12.609 1.00 23.52 357 LEU A O 1
ATOM 2744 N N . LYS A 1 358 ? 10.566 25.046 -12.613 1.00 24.05 358 LYS A N 1
ATOM 2745 C CA . LYS A 1 358 ? 9.655 25.940 -11.894 1.00 24.05 358 LYS A CA 1
ATOM 2746 C C . LYS A 1 358 ? 9.620 25.473 -10.437 1.00 24.05 358 LYS A C 1
ATOM 2748 O O . LYS A 1 358 ? 8.967 24.482 -10.129 1.00 24.05 358 LYS A O 1
ATOM 2753 N N . GLN A 1 359 ? 10.373 26.133 -9.559 1.00 26.28 359 GLN A N 1
ATOM 2754 C CA . GLN A 1 359 ? 10.167 26.016 -8.115 1.00 26.28 359 GLN A CA 1
ATOM 2755 C C . GLN A 1 359 ? 9.027 26.965 -7.737 1.00 26.28 359 GLN A C 1
ATOM 2757 O O . GLN A 1 359 ? 9.174 28.179 -7.847 1.00 26.28 359 GLN A O 1
ATOM 2762 N N . ASN A 1 360 ? 7.884 26.414 -7.329 1.00 25.09 360 ASN A N 1
ATOM 2763 C CA . ASN A 1 360 ? 6.837 27.191 -6.675 1.00 25.09 360 ASN A CA 1
ATOM 2764 C C . ASN A 1 360 ? 7.242 27.389 -5.207 1.00 25.09 360 ASN A C 1
ATOM 2766 O O . ASN A 1 360 ? 7.061 26.489 -4.389 1.00 25.09 360 ASN A O 1
ATOM 2770 N N . CYS A 1 361 ? 7.797 28.557 -4.893 1.00 26.14 361 CYS A N 1
ATOM 2771 C CA . CYS A 1 361 ? 7.858 29.089 -3.536 1.00 26.14 361 CYS A CA 1
ATOM 2772 C C . CYS A 1 361 ? 6.814 30.206 -3.440 1.00 26.14 361 CYS A C 1
ATOM 2774 O O . CYS A 1 361 ? 7.127 31.361 -3.705 1.00 26.14 361 CYS A O 1
ATOM 2776 N N . ASP A 1 362 ? 5.575 29.866 -3.088 1.00 28.42 362 ASP A N 1
ATOM 2777 C CA . ASP A 1 362 ? 4.553 30.866 -2.763 1.00 28.42 362 ASP A CA 1
ATOM 2778 C C . ASP A 1 362 ? 4.668 31.243 -1.284 1.00 28.42 362 ASP A C 1
ATOM 2780 O O . ASP A 1 362 ? 3.893 30.782 -0.452 1.00 28.42 362 ASP A O 1
ATOM 2784 N N . LEU A 1 363 ? 5.657 32.073 -0.950 1.00 29.52 363 LEU A N 1
ATOM 2785 C CA . LEU A 1 363 ? 5.669 32.863 0.281 1.00 29.52 363 LEU A CA 1
ATOM 2786 C C . LEU A 1 363 ? 6.338 34.214 -0.021 1.00 29.52 363 LEU A C 1
ATOM 2788 O O . LEU A 1 363 ? 7.539 34.273 -0.266 1.00 29.52 363 LEU A O 1
ATOM 2792 N N . PHE A 1 364 ? 5.528 35.272 0.069 1.00 28.30 364 PHE A N 1
ATOM 2793 C CA . PHE A 1 364 ? 5.834 36.707 -0.054 1.00 28.30 364 PHE A CA 1
ATOM 2794 C C . PHE A 1 364 ? 5.923 37.283 -1.477 1.00 28.30 364 PHE A C 1
ATOM 2796 O O . PHE A 1 364 ? 6.656 36.813 -2.341 1.00 28.30 364 PHE A O 1
ATOM 2803 N N . GLY A 1 365 ? 5.104 38.314 -1.701 1.00 27.44 365 GLY A N 1
ATOM 2804 C CA . GLY A 1 365 ? 4.894 38.974 -2.982 1.00 27.44 365 GLY A CA 1
ATOM 2805 C C . GLY A 1 365 ? 6.087 39.771 -3.514 1.00 27.44 365 GLY A C 1
ATOM 2806 O O . GLY A 1 365 ? 6.995 40.146 -2.783 1.00 27.44 365 GLY A O 1
ATOM 2807 N N . GLU A 1 366 ? 5.997 40.026 -4.820 1.00 31.14 366 GLU A N 1
ATOM 2808 C CA . GLU A 1 366 ? 6.662 41.077 -5.601 1.00 31.14 366 GLU A CA 1
ATOM 2809 C C . GLU A 1 366 ? 8.188 41.241 -5.451 1.00 31.14 366 GLU A C 1
ATOM 2811 O O . GLU A 1 366 ? 8.688 42.003 -4.627 1.00 31.14 366 GLU A O 1
ATOM 2816 N N . ASN A 1 367 ? 8.940 40.607 -6.361 1.00 29.89 367 ASN A N 1
ATOM 2817 C CA . ASN A 1 367 ? 9.789 41.274 -7.369 1.00 29.89 367 ASN A CA 1
ATOM 2818 C C . ASN A 1 367 ? 10.652 40.240 -8.117 1.00 29.89 367 ASN A C 1
ATOM 2820 O O . ASN A 1 367 ? 11.421 39.489 -7.518 1.00 29.89 367 ASN A O 1
ATOM 2824 N N . GLU A 1 368 ? 10.550 40.213 -9.448 1.00 29.92 368 GLU A N 1
ATOM 2825 C CA . GLU A 1 368 ? 11.321 39.313 -10.310 1.00 29.92 368 GLU A CA 1
ATOM 2826 C C . GLU A 1 368 ? 12.815 39.690 -10.330 1.00 29.92 368 GLU A C 1
ATOM 2828 O O . GLU A 1 368 ? 13.197 40.759 -10.810 1.00 29.92 368 GLU A O 1
ATOM 2833 N N . LYS A 1 369 ? 13.693 38.782 -9.887 1.00 28.66 369 LYS A N 1
ATOM 2834 C CA . LYS A 1 369 ? 15.126 38.816 -10.223 1.00 28.66 369 LYS A CA 1
ATOM 2835 C C . LYS A 1 369 ? 15.575 37.475 -10.799 1.00 28.66 369 LYS A C 1
ATOM 2837 O O . LYS A 1 369 ? 15.504 36.436 -10.152 1.00 28.66 369 LYS A O 1
ATOM 2842 N N . TRP A 1 370 ? 16.058 37.527 -12.037 1.00 29.34 370 TRP A N 1
ATOM 2843 C CA . TRP A 1 370 ? 16.557 36.394 -12.813 1.00 29.34 370 TRP A CA 1
ATOM 2844 C C . TRP A 1 370 ? 18.022 36.097 -12.460 1.00 29.34 370 TRP A C 1
ATOM 2846 O O . TRP A 1 370 ? 18.883 36.947 -12.675 1.00 29.34 370 TRP A O 1
ATOM 2856 N N . VAL A 1 371 ? 18.333 34.884 -11.991 1.00 28.02 371 VAL A N 1
ATOM 2857 C CA . VAL A 1 371 ? 19.721 34.416 -11.805 1.00 28.02 371 VAL A CA 1
ATOM 2858 C C . VAL A 1 371 ? 20.031 33.331 -12.843 1.00 28.02 371 VAL A C 1
ATOM 2860 O O . VAL A 1 371 ? 19.313 32.338 -12.944 1.00 28.02 371 VAL A O 1
ATOM 2863 N N . ARG A 1 372 ? 21.086 33.526 -13.650 1.00 25.48 372 ARG A N 1
ATOM 2864 C CA . ARG A 1 372 ? 21.647 32.485 -14.532 1.00 25.48 372 ARG A CA 1
ATOM 2865 C C . ARG A 1 372 ? 22.624 31.636 -13.719 1.00 25.48 372 ARG A C 1
ATOM 2867 O O . ARG A 1 372 ? 23.585 32.183 -13.195 1.00 25.48 372 ARG A O 1
ATOM 2874 N N . GLY A 1 373 ? 22.399 30.327 -13.653 1.00 28.25 373 GLY A N 1
ATOM 2875 C CA . GLY A 1 373 ? 23.375 29.366 -13.139 1.00 28.25 373 GLY A CA 1
ATOM 2876 C C . GLY A 1 373 ? 23.854 28.447 -14.260 1.00 28.25 373 GLY A C 1
ATOM 2877 O O . GLY A 1 373 ? 23.039 27.765 -14.878 1.00 28.25 373 GLY A O 1
ATOM 2878 N N . GLU A 1 374 ? 25.158 28.446 -14.526 1.00 27.03 374 GLU A N 1
ATOM 2879 C CA . GLU A 1 374 ? 25.858 27.411 -15.293 1.00 27.03 374 GLU A CA 1
ATOM 2880 C C . GLU A 1 374 ? 26.590 26.515 -14.289 1.00 27.03 374 GLU A C 1
ATOM 2882 O O . GLU A 1 374 ? 27.399 27.009 -13.505 1.00 27.03 374 GLU A O 1
ATOM 2887 N N . THR A 1 375 ? 26.322 25.211 -14.287 1.00 27.62 375 THR A N 1
ATOM 2888 C CA . THR A 1 375 ? 27.102 24.248 -13.499 1.00 27.62 375 THR A CA 1
ATOM 2889 C C . THR A 1 375 ? 28.189 23.664 -14.394 1.00 27.62 375 THR A C 1
ATOM 2891 O O . THR A 1 375 ? 27.909 22.878 -15.299 1.00 27.62 375 THR A O 1
ATOM 2894 N N . ARG A 1 376 ? 29.439 24.082 -14.165 1.00 26.83 376 ARG A N 1
ATOM 2895 C CA . ARG A 1 376 ? 30.629 23.380 -14.660 1.00 26.83 376 ARG A CA 1
ATOM 2896 C C . ARG A 1 376 ? 30.867 22.157 -13.778 1.00 26.83 376 ARG A C 1
ATOM 2898 O O . ARG A 1 376 ? 30.856 22.273 -12.557 1.00 26.83 376 ARG A O 1
ATOM 2905 N N . VAL A 1 377 ? 31.082 21.009 -14.412 1.00 30.41 377 VAL A N 1
ATOM 2906 C CA . VAL A 1 377 ? 31.678 19.831 -13.777 1.00 30.41 377 VAL A CA 1
ATOM 2907 C C . VAL A 1 377 ? 33.140 20.185 -13.513 1.00 30.41 377 VAL A C 1
ATOM 2909 O O . VAL A 1 377 ? 33.882 20.437 -14.460 1.00 30.41 377 VAL A O 1
ATOM 2912 N N . GLY A 1 378 ? 33.512 20.307 -12.242 1.00 27.28 378 GLY A N 1
ATOM 2913 C CA . GLY A 1 378 ? 34.903 20.413 -11.819 1.00 27.28 378 GLY A CA 1
ATOM 2914 C C . GLY A 1 378 ? 35.424 19.024 -11.479 1.00 27.28 378 GLY A C 1
ATOM 2915 O O . GLY A 1 378 ? 34.897 18.381 -10.573 1.00 27.28 378 GLY A O 1
ATOM 2916 N N . GLU A 1 379 ? 36.426 18.575 -12.228 1.00 30.67 379 GLU A N 1
ATOM 2917 C CA . GLU A 1 379 ? 37.469 17.701 -11.698 1.00 30.67 379 GLU A CA 1
ATOM 2918 C C . GLU A 1 379 ? 38.212 18.464 -10.596 1.00 30.67 379 GLU A C 1
ATOM 2920 O O . GLU A 1 379 ? 38.531 19.633 -10.800 1.00 30.67 379 GLU A O 1
ATOM 2925 N N . GLU A 1 380 ? 38.492 17.812 -9.468 1.00 30.55 380 GLU A N 1
ATOM 2926 C CA . GLU A 1 380 ? 39.763 17.961 -8.746 1.00 30.55 380 GLU A CA 1
ATOM 2927 C C . GLU A 1 380 ? 39.890 16.893 -7.641 1.00 30.55 380 GLU A C 1
ATOM 2929 O O . GLU A 1 380 ? 39.064 16.829 -6.733 1.00 30.55 380 GLU A O 1
ATOM 2934 N N . ASN A 1 381 ? 40.933 16.067 -7.820 1.00 34.75 381 ASN A N 1
ATOM 2935 C CA . ASN A 1 381 ? 41.842 15.398 -6.871 1.00 34.75 381 ASN A CA 1
ATOM 2936 C C . ASN A 1 381 ? 41.319 14.691 -5.614 1.00 34.75 381 ASN A C 1
ATOM 2938 O O . ASN A 1 381 ? 40.959 15.372 -4.629 1.00 34.75 381 ASN A O 1
#

Sequence (381 aa):
MKADGTSVQQGFQSKGYVMGGVDGSSVELPGSCAIANVRYSTAGHSKLVSVQPFVAGYRFGSVAVAHNGNFVNYRSKLEDNGSIFNMTSDTEVVLHLIATSKHRPFLLRVVNACENLKGAYSLVFLTEDKLVAVRDPFGFRPLVMGRRKNGAMVFASETCALDLIDATYEREVNPSEVVVVDHTGIQSLCLVTHQETKQCIFEHIYFALPNYLVFRRSVYESRRKFGEILTIESPVECDVVIAVPDSGVVVVLGYAAKARVPFQQGFIRVSSTIQPDPLAATLVASGTLIGVVMGGRAPNLPSLPDSDEPHPAAASTSASMDLRDCPFVCNENVYGSRFEEMPMKRKREPKKMKYRLKQNCDLFGENEKWVRGETRVGEEN